Protein AF-A0A329THH1-F1 (afdb_monomer)

InterPro domains:
  IPR000792 Transcription regulator LuxR, C-terminal [PF00196] (372-424)
  IPR000792 Transcription regulator LuxR, C-terminal [PR00038] (373-387)
  IPR000792 Transcription regulator LuxR, C-terminal [PR00038] (387-403)
  IPR000792 Transcription regulator LuxR, C-terminal [PR00038] (403-415)
  IPR000792 Transcription regulator LuxR, C-terminal [PS50043] (366-431)
  IPR000792 Transcription regulator LuxR, C-terminal [SM00421] (370-427)
  IPR000792 Transcription regulator LuxR, C-terminal [cd06170] (373-429)
  IPR011990 Tetratricopeptide-like helical domain superfamily [G3DSA:1.25.40.10] (99-348)
  IPR011990 Tetratricopeptide-like helical domain superfamily [SSF48452] (155-342)
  IPR016032 Signal transduction response regulator, C-terminal effector [SSF46894] (361-432)
  IPR036388 Winged helix-like DNA-binding domain superfamily [G3DSA:1.10.10.10] (372-433)
  IPR041617 MalT-like TPR region [PF17874] (162-330)

Solvent-accessible surface area (backbone atoms only — not comparable to full-atom values): 22856 Å² total; per-residue (Å²): 97,71,41,41,64,69,74,31,56,68,62,25,52,53,54,47,51,54,45,49,58,50,30,79,69,44,88,50,69,67,61,2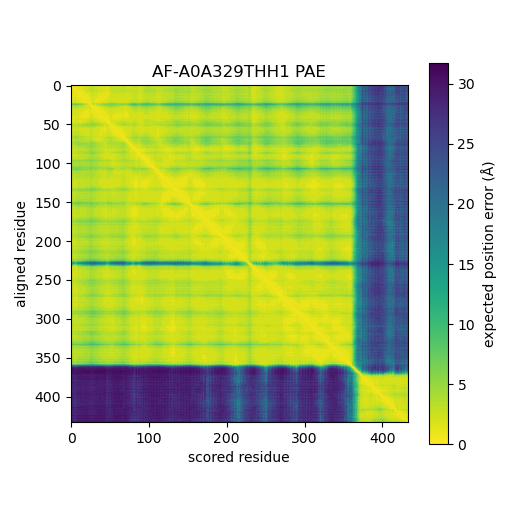2,37,52,38,47,20,50,49,51,48,44,74,75,59,42,44,76,75,53,50,87,62,43,68,61,53,40,48,53,39,31,54,46,34,66,75,66,66,42,66,72,67,96,78,68,72,26,58,44,37,71,30,61,47,69,16,50,49,43,39,62,79,46,45,64,50,44,68,63,46,42,57,58,44,64,75,31,39,48,74,58,45,42,46,69,32,36,25,45,57,39,30,37,54,16,47,47,39,43,35,41,60,49,63,63,69,60,24,50,52,29,20,51,50,11,35,53,36,15,70,69,67,24,41,69,58,53,42,46,22,25,44,43,50,51,22,50,51,27,44,79,71,70,36,55,68,59,20,47,52,50,44,52,56,49,34,53,55,25,57,79,68,65,40,61,59,44,34,53,47,41,51,37,49,52,30,53,52,28,31,45,71,51,38,50,67,61,28,45,56,52,57,74,74,45,94,77,65,88,84,62,84,58,69,77,48,48,66,46,52,60,39,47,34,53,49,27,49,54,64,66,36,57,71,62,24,50,56,52,43,51,53,53,40,54,49,19,65,72,40,61,22,68,64,59,37,42,54,44,47,46,54,49,21,48,50,28,52,77,71,70,40,75,63,22,58,62,48,39,50,54,37,50,45,57,34,52,72,50,44,45,29,43,78,55,16,76,47,8,40,48,43,43,64,57,54,67,70,63,51,87,51,90,89,52,59,66,68,62,45,52,51,33,53,51,49,11,47,53,35,18,71,73,20,60,52,19,58,29,84,87,50,75,72,85,56,92,87,64,82,77,66,51,72,68,27,47,51,52,50,48,43,46,73,73,66,50,51,60,65,54,49,10,64,74,70,76,46,51,51,68,56,43,51,51,35,49,53,54,40,17,53,66,63,75,29,94,45,73,68,53,26,53,54,47,35,45,77,67,69,74,100

Foldseek 3Di:
DVCLLQLNVPVVVVVLVVLVVCLVDPPDLVSNLASVLVNLQCLQQRLLNACPCNLVSLVVQLVCCVVSVHDHDDDDQALLALANCNRSHHPLVCLLPLPVSLVSCVVRVCSRVPQQCFLSSLLNVLVLCVQLVHDLVSSLVSLVNSCVRCVVRHDLSSVSNSLCSVLVSCLLVLNLVVSLVSLVVSLVVCVVVVVVLNNLNSLLSNLLSCLLVLVLVSNVVSLVPDDDDPPGDRPSCLSSLLSVLQSCLLLVVVVSNVSSLVVQCVVCVSSVHLLSNLLSLLSVLLNCVVVVNPCSLVSPVVSQLVCVSSSRQNSQLLQQLSCLVVLVVNDDDPNHDPVSSCSNNVSSPSSCVSRVSNSDPVPPNDDPPDLDQDPLLLLLLVVVVVVDDLVVSCVVVVHDSVVSVVSPCSQQVSLVHDDSVSSNVSCVVVVSD

pLDDT: mean 91.92, std 10.05, range [33.12, 98.88]

Radius of gyration: 24.52 Å; Cα contacts (8 Å, |Δi|>4): 577; chains: 1; bounding box: 70×43×65 Å

Sequence (433 aa):
MLYSLALNATESERWYAVLQEYAAGHPDPEEHRLAESWLVYLDISLPHRGSTNLIEVLDEAARKIQTERLVMPEFSVTGGQPSVINGSKDFCDWTRDDQTMAFQLEKHVGEVLGPYSKGLVSIGLAESLFEKGGNIYKVLELANRGLMETMNGGKFELQFVGAALVARVYLVTGHPGDSVKTLEEIETRAQQRGVRRVVRNVRAMQSRIKLWQGRVEDAVRWMENEPQDEIHFNVLERYCYNTFVRVYMAQQRYDKTAQILMRLRSYANMEKRPWLQMEGDLLESIIRYRTGNPLWKTELTQVLRRAESY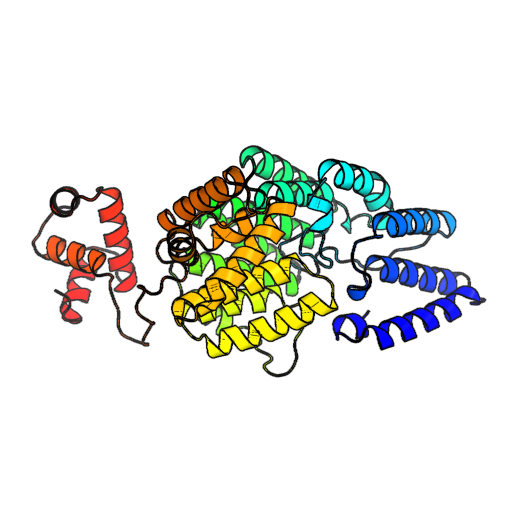HFVRLFCREGAALLPLLQELGCPEGVDEAYWQEVLGKTRAMAEAYPLYLSTNAPAALPGAVQLSERALQVLRLQDRGLTRSEIARQLQLSERSVKYQCEQAYHKLGTSNKVEALAAARKLNLL

Structure (mmCIF, N/CA/C/O backbone):
data_AF-A0A329THH1-F1
#
_entry.id   AF-A0A329THH1-F1
#
loop_
_atom_site.group_PDB
_atom_site.id
_atom_site.type_symbol
_atom_site.label_atom_id
_atom_site.label_alt_id
_atom_site.label_comp_id
_atom_site.label_asym_id
_atom_site.label_entity_id
_atom_site.label_seq_id
_atom_site.pdbx_PDB_ins_code
_atom_site.Cartn_x
_atom_site.Cartn_y
_atom_site.Cartn_z
_atom_site.occupancy
_atom_site.B_iso_or_equiv
_atom_site.auth_seq_id
_atom_site.auth_comp_id
_atom_site.auth_asym_id
_atom_site.auth_atom_id
_atom_site.pdbx_PDB_model_num
ATOM 1 N N . MET A 1 1 ? 8.305 -12.890 -17.526 1.00 94.06 1 MET A N 1
ATOM 2 C CA . MET A 1 1 ? 7.251 -12.082 -16.856 1.00 94.06 1 MET A CA 1
ATOM 3 C C . MET A 1 1 ? 5.986 -12.877 -16.523 1.00 94.06 1 MET A C 1
ATOM 5 O O . MET A 1 1 ? 5.685 -12.989 -15.345 1.00 94.06 1 MET A O 1
ATOM 9 N N . LEU A 1 2 ? 5.244 -13.442 -17.490 1.00 94.38 2 LEU A N 1
ATOM 10 C CA . LEU A 1 2 ? 3.965 -14.128 -17.197 1.00 94.38 2 LEU A CA 1
ATOM 11 C C . LEU A 1 2 ? 4.093 -15.263 -16.165 1.00 94.38 2 LEU A C 1
ATOM 13 O O . LEU A 1 2 ? 3.319 -15.291 -15.215 1.00 94.38 2 LEU A O 1
ATOM 17 N N . TYR A 1 3 ? 5.109 -16.127 -16.286 1.00 95.50 3 TYR A N 1
ATOM 18 C CA . TYR A 1 3 ? 5.388 -17.169 -15.286 1.00 95.50 3 TYR A CA 1
ATOM 19 C C . TYR A 1 3 ? 5.664 -16.602 -13.890 1.00 95.50 3 TYR A C 1
ATOM 21 O O . TYR A 1 3 ? 5.169 -17.138 -12.906 1.00 95.50 3 TYR A O 1
ATOM 29 N N . SER A 1 4 ? 6.370 -15.473 -13.801 1.00 93.19 4 SER A N 1
ATOM 30 C CA . SER A 1 4 ? 6.597 -14.778 -12.531 1.00 93.19 4 SER A CA 1
ATOM 31 C C . SER A 1 4 ? 5.287 -14.286 -11.908 1.00 93.19 4 SER A C 1
ATOM 33 O O . SER A 1 4 ? 5.027 -14.518 -10.733 1.00 93.19 4 SER A O 1
ATOM 35 N N . LEU A 1 5 ? 4.400 -13.685 -12.710 1.00 91.44 5 LEU A N 1
ATOM 36 C CA . LEU A 1 5 ? 3.072 -13.262 -12.246 1.00 91.44 5 LEU A CA 1
ATOM 37 C C . LEU A 1 5 ? 2.171 -14.445 -11.853 1.00 91.44 5 LEU A C 1
ATOM 39 O O . LEU A 1 5 ? 1.271 -14.273 -11.035 1.00 91.44 5 LEU A O 1
ATOM 43 N N . ALA A 1 6 ? 2.430 -15.629 -12.410 1.00 91.81 6 ALA A N 1
ATOM 44 C CA . ALA A 1 6 ? 1.795 -16.894 -12.051 1.00 91.81 6 ALA A CA 1
ATOM 45 C C . ALA A 1 6 ? 2.514 -17.637 -10.905 1.00 91.81 6 ALA A C 1
ATOM 47 O O . ALA A 1 6 ? 2.235 -18.812 -10.679 1.00 91.81 6 ALA A O 1
ATOM 48 N N . LEU A 1 7 ? 3.426 -16.971 -10.184 1.00 91.81 7 LEU A N 1
ATOM 49 C CA . LEU A 1 7 ? 4.165 -17.520 -9.039 1.00 91.81 7 LEU A CA 1
ATOM 50 C C . LEU A 1 7 ? 5.064 -18.716 -9.374 1.00 91.81 7 LEU A C 1
ATOM 52 O O . LEU A 1 7 ? 5.348 -19.557 -8.524 1.00 91.81 7 LEU A O 1
ATOM 56 N N . ASN A 1 8 ? 5.552 -18.773 -10.612 1.00 94.38 8 ASN A N 1
ATOM 57 C CA . ASN A 1 8 ? 6.505 -19.768 -11.081 1.00 94.38 8 ASN A CA 1
ATOM 58 C C . ASN A 1 8 ? 7.837 -19.089 -11.438 1.00 94.38 8 ASN A C 1
ATOM 60 O O . ASN A 1 8 ? 8.130 -18.797 -12.601 1.00 94.38 8 ASN A O 1
ATOM 64 N N . ALA A 1 9 ? 8.632 -18.801 -10.403 1.00 94.31 9 ALA A N 1
ATOM 65 C CA . ALA A 1 9 ? 9.942 -18.170 -10.553 1.00 94.31 9 ALA A CA 1
ATOM 66 C C . ALA A 1 9 ? 10.901 -19.042 -11.378 1.00 94.31 9 ALA A C 1
ATOM 68 O O . ALA A 1 9 ? 11.580 -18.524 -12.255 1.00 94.31 9 ALA A O 1
ATOM 69 N N . THR A 1 10 ? 10.888 -20.363 -11.176 1.00 96.81 10 THR A N 1
ATOM 70 C CA . THR A 1 10 ? 11.751 -21.307 -11.902 1.00 96.81 10 THR A CA 1
ATOM 71 C C . THR A 1 10 ? 11.538 -21.240 -13.411 1.00 96.81 10 THR A C 1
ATOM 73 O O . THR A 1 10 ? 12.495 -21.046 -14.156 1.00 96.81 10 THR A O 1
ATOM 76 N N . GLU A 1 11 ? 10.290 -21.326 -13.880 1.00 97.94 11 GLU A N 1
ATOM 77 C CA . GLU A 1 11 ? 10.008 -21.190 -15.313 1.00 97.94 11 GLU A CA 1
ATOM 78 C C . GLU A 1 11 ? 10.271 -19.771 -15.814 1.00 97.94 11 GLU A C 1
ATOM 80 O O . GLU A 1 11 ? 10.726 -19.589 -16.942 1.00 97.94 11 GLU A O 1
ATOM 85 N N . SER A 1 12 ? 10.025 -18.748 -14.988 1.00 97.62 12 SER A N 1
ATOM 86 C CA . SER A 1 12 ? 10.363 -17.376 -15.363 1.00 97.62 12 SER A CA 1
ATOM 87 C C . SER A 1 12 ? 11.862 -17.199 -15.609 1.00 97.62 12 SER A C 1
ATOM 89 O O . SER A 1 12 ? 12.222 -16.544 -16.584 1.00 97.62 12 SER A O 1
ATOM 91 N N . GLU A 1 13 ? 12.712 -17.771 -14.756 1.00 97.94 13 GLU A N 1
ATOM 92 C CA . GLU A 1 13 ? 14.170 -17.710 -14.893 1.00 97.94 13 GLU A CA 1
ATOM 93 C C . GLU A 1 13 ? 14.670 -18.585 -16.049 1.00 97.94 13 GLU A C 1
ATOM 95 O O . GLU A 1 13 ? 15.567 -18.177 -16.781 1.00 97.94 13 GLU A O 1
ATOM 100 N N . ARG A 1 14 ? 14.025 -19.731 -16.315 1.00 98.38 14 ARG A N 1
ATOM 101 C CA . ARG A 1 14 ? 14.315 -20.544 -17.508 1.00 98.38 14 ARG A CA 1
ATOM 102 C C . ARG A 1 14 ? 14.117 -19.746 -18.798 1.00 98.38 14 ARG A C 1
ATOM 104 O O . ARG A 1 14 ? 14.993 -19.733 -19.655 1.00 98.38 14 ARG A O 1
ATOM 111 N N . TRP A 1 15 ? 12.981 -19.063 -18.939 1.00 98.38 15 TRP A N 1
ATOM 112 C CA . TRP A 1 15 ? 12.714 -18.234 -20.120 1.00 98.38 15 TRP A CA 1
ATOM 113 C C . TRP A 1 15 ? 13.595 -16.988 -20.189 1.00 98.38 15 TRP A C 1
ATOM 115 O O . TRP A 1 15 ? 13.926 -16.543 -21.285 1.00 98.38 15 TRP A O 1
ATOM 125 N N . TYR A 1 16 ? 13.983 -16.434 -19.041 1.00 98.44 16 TYR A N 1
ATOM 126 C CA . TYR A 1 16 ? 14.961 -15.353 -18.990 1.00 98.44 16 TYR A CA 1
ATOM 127 C C . TYR A 1 16 ? 16.330 -15.818 -19.514 1.00 98.44 16 TYR A C 1
ATOM 129 O O . TYR A 1 16 ? 16.897 -15.144 -20.366 1.00 98.44 16 TYR A O 1
ATOM 137 N N . ALA A 1 17 ? 16.812 -16.997 -19.105 1.00 98.31 17 ALA A N 1
ATOM 138 C CA . ALA A 1 17 ? 18.064 -17.569 -19.607 1.00 98.31 17 ALA A CA 1
ATOM 139 C C . ALA A 1 17 ? 18.029 -17.812 -21.128 1.00 98.31 17 ALA A C 1
ATOM 141 O O . ALA A 1 17 ? 18.971 -17.460 -21.829 1.00 98.31 17 ALA A O 1
ATOM 142 N N . VAL A 1 18 ? 16.908 -18.314 -21.661 1.00 98.06 18 VAL A N 1
ATOM 143 C CA . VAL A 1 18 ? 16.722 -18.463 -23.118 1.00 98.06 18 VAL A CA 1
ATOM 144 C C . VAL A 1 18 ? 16.813 -17.110 -23.836 1.00 98.06 18 VAL A C 1
ATOM 146 O O . VAL A 1 18 ? 17.412 -17.018 -24.905 1.00 98.06 18 VAL A O 1
ATOM 149 N N . LEU A 1 19 ? 16.248 -16.045 -23.258 1.00 98.06 19 LEU A N 1
ATOM 150 C CA . LEU A 1 19 ? 16.359 -14.696 -23.820 1.00 98.06 19 LEU A CA 1
ATOM 151 C C . LEU A 1 19 ? 17.798 -14.158 -23.751 1.00 98.06 19 LEU A C 1
ATOM 153 O O . LEU A 1 19 ? 18.232 -13.490 -24.686 1.00 98.06 19 LEU A O 1
ATOM 157 N N . GLN A 1 20 ? 18.544 -14.463 -22.685 1.00 98.00 20 GLN A N 1
ATOM 158 C CA . GLN A 1 20 ? 19.966 -14.116 -22.581 1.00 98.00 20 GLN A CA 1
ATOM 159 C C . GLN A 1 20 ? 20.803 -14.808 -23.659 1.00 98.00 20 GLN A C 1
ATOM 161 O O . GLN A 1 20 ? 21.606 -14.152 -24.320 1.00 98.00 20 GLN A O 1
ATOM 166 N N . GLU A 1 21 ? 20.596 -16.110 -23.871 1.00 97.56 21 GLU A N 1
ATOM 167 C CA . GLU A 1 21 ? 21.272 -16.869 -24.930 1.00 97.56 21 GLU A CA 1
ATOM 168 C C . GLU A 1 21 ? 20.930 -16.322 -26.319 1.00 97.56 21 GLU A C 1
ATOM 170 O O . GLU A 1 21 ? 21.820 -16.162 -27.156 1.00 97.56 21 GLU A O 1
ATOM 175 N N . TYR A 1 22 ? 19.656 -15.980 -26.544 1.00 97.31 22 TYR A N 1
ATOM 176 C CA . TYR A 1 22 ? 19.214 -15.332 -27.775 1.00 97.31 22 TYR A CA 1
ATOM 177 C C . TYR A 1 22 ? 19.939 -13.999 -27.990 1.00 97.31 22 TYR A C 1
ATOM 179 O O . TYR A 1 22 ? 20.488 -13.782 -29.065 1.00 97.31 22 TYR A O 1
ATOM 187 N N . ALA A 1 23 ? 20.003 -13.135 -26.972 1.00 96.25 23 ALA A N 1
ATOM 188 C CA . ALA A 1 23 ? 20.642 -11.825 -27.072 1.00 96.25 23 ALA A CA 1
ATOM 189 C C . ALA A 1 23 ? 22.152 -11.921 -27.351 1.00 96.25 23 ALA A C 1
ATOM 191 O O . ALA A 1 23 ? 22.641 -11.256 -28.264 1.00 96.25 23 ALA A O 1
ATOM 192 N N . ALA A 1 24 ? 22.887 -12.769 -26.623 1.00 93.50 24 ALA A N 1
ATOM 193 C CA . ALA A 1 24 ? 24.354 -12.810 -26.646 1.00 93.50 24 ALA A CA 1
ATOM 194 C C . ALA A 1 24 ? 24.970 -13.151 -28.017 1.00 93.50 24 ALA A C 1
ATOM 196 O O . ALA A 1 24 ? 26.122 -12.801 -28.278 1.00 93.50 24 ALA A O 1
ATOM 197 N N . GLY A 1 25 ? 24.228 -13.846 -28.882 1.00 82.62 25 GLY A N 1
ATOM 198 C CA . GLY A 1 25 ? 24.717 -14.328 -30.176 1.00 82.62 25 GLY A CA 1
ATOM 199 C C . GLY A 1 25 ? 23.873 -13.914 -31.378 1.00 82.62 25 GLY A C 1
ATOM 200 O O . GLY A 1 25 ? 24.111 -14.443 -32.466 1.00 82.62 25 GLY A O 1
ATOM 201 N N . HIS A 1 26 ? 22.882 -13.028 -31.214 1.00 94.00 26 HIS A N 1
ATOM 202 C CA . HIS A 1 26 ? 21.980 -12.708 -32.318 1.00 94.00 26 HIS A CA 1
ATOM 203 C C . HIS A 1 26 ? 22.706 -11.920 -33.424 1.00 94.00 26 HIS A C 1
ATOM 205 O O . HIS A 1 26 ? 23.253 -10.850 -33.150 1.00 94.00 26 HIS A O 1
ATOM 211 N N . PRO A 1 27 ? 22.710 -12.397 -34.684 1.00 94.12 27 PRO A N 1
ATOM 212 C CA . PRO A 1 27 ? 23.453 -11.747 -35.764 1.00 94.12 27 PRO A CA 1
ATOM 213 C C . PRO A 1 27 ? 22.797 -10.448 -36.248 1.00 94.12 27 PRO A C 1
ATOM 215 O O . PRO A 1 27 ? 23.479 -9.598 -36.818 1.00 94.12 27 PRO A O 1
ATOM 218 N N . ASP A 1 28 ? 21.484 -10.299 -36.047 1.00 96.56 28 ASP A N 1
ATOM 219 C CA . ASP A 1 28 ? 20.746 -9.075 -36.366 1.00 96.56 28 ASP A CA 1
ATOM 220 C C . ASP A 1 28 ? 20.855 -8.059 -35.207 1.00 96.56 28 ASP A C 1
ATOM 222 O O . ASP A 1 28 ? 20.367 -8.352 -34.107 1.00 96.56 28 ASP A O 1
ATOM 226 N N . PRO A 1 29 ? 21.453 -6.869 -35.434 1.00 93.69 29 PRO A N 1
ATOM 227 C CA . PRO A 1 29 ? 21.602 -5.830 -34.416 1.00 93.69 29 PRO A CA 1
ATOM 228 C C . PRO A 1 29 ? 20.286 -5.259 -33.869 1.00 93.69 29 PRO A C 1
ATOM 230 O O . PRO A 1 29 ? 20.269 -4.742 -32.750 1.00 93.69 29 PRO A O 1
ATOM 233 N N . GLU A 1 30 ? 19.193 -5.275 -34.637 1.00 94.81 30 GLU A N 1
ATOM 234 C CA . GLU A 1 30 ? 17.896 -4.777 -34.160 1.00 94.81 30 GLU A CA 1
ATOM 235 C C . GLU A 1 30 ? 17.263 -5.754 -33.173 1.00 94.81 30 GLU A C 1
ATOM 237 O O . GLU A 1 30 ? 16.890 -5.352 -32.069 1.00 94.81 30 GLU A O 1
ATOM 242 N N . GLU A 1 31 ? 17.240 -7.036 -33.529 1.00 96.50 31 GLU A N 1
ATOM 243 C CA . GLU A 1 31 ? 16.782 -8.123 -32.659 1.00 96.50 31 GLU A CA 1
ATOM 244 C C . GLU A 1 31 ? 17.645 -8.256 -31.398 1.00 96.50 31 GLU A C 1
ATOM 246 O O . GLU A 1 31 ? 17.106 -8.420 -30.303 1.00 96.50 31 GLU A O 1
ATOM 251 N N . HIS A 1 32 ? 18.969 -8.097 -31.518 1.00 95.62 32 HIS A N 1
ATOM 252 C CA . HIS A 1 32 ? 19.870 -8.042 -30.365 1.00 95.62 32 HIS A CA 1
ATOM 253 C C . HIS A 1 32 ? 19.458 -6.924 -29.395 1.00 95.62 32 HIS A C 1
ATOM 255 O O . HIS A 1 32 ? 19.171 -7.188 -28.228 1.00 95.62 32 HIS A O 1
ATOM 261 N N . ARG A 1 33 ? 19.329 -5.677 -29.877 1.00 96.06 33 ARG A N 1
ATOM 262 C CA . ARG A 1 33 ? 18.915 -4.541 -29.029 1.00 96.06 33 ARG A CA 1
ATOM 263 C C . ARG A 1 33 ? 17.522 -4.724 -28.434 1.00 96.06 33 ARG A C 1
ATOM 265 O O . ARG A 1 33 ? 17.279 -4.292 -27.306 1.00 96.06 33 ARG A O 1
ATOM 272 N N . LEU A 1 34 ? 16.593 -5.335 -29.167 1.00 96.50 34 LEU A N 1
ATOM 273 C CA . LEU A 1 34 ? 15.257 -5.626 -28.655 1.00 96.50 34 LEU A CA 1
ATOM 274 C C . LEU A 1 34 ? 15.316 -6.637 -27.502 1.00 96.50 34 LEU A C 1
ATOM 276 O O . LEU A 1 34 ? 14.707 -6.404 -26.456 1.00 96.50 34 LEU A O 1
ATOM 280 N N . ALA A 1 35 ? 16.068 -7.726 -27.668 1.00 97.38 35 ALA A N 1
ATOM 281 C CA . ALA A 1 35 ? 16.265 -8.725 -26.626 1.00 97.38 35 ALA A CA 1
ATOM 282 C C . ALA A 1 35 ? 16.935 -8.119 -25.384 1.00 97.38 35 ALA A C 1
ATOM 284 O O . ALA A 1 35 ? 16.451 -8.319 -24.270 1.00 97.38 35 ALA A O 1
ATOM 285 N N . GLU A 1 36 ? 17.962 -7.289 -25.576 1.00 97.62 36 GLU A N 1
ATOM 286 C CA . GLU A 1 36 ? 18.642 -6.585 -24.486 1.00 97.62 36 GLU A CA 1
ATOM 287 C C . GLU A 1 36 ? 17.726 -5.598 -23.753 1.00 97.62 36 GLU A C 1
ATOM 289 O O . GLU A 1 36 ? 17.722 -5.535 -22.522 1.00 97.62 36 GLU A O 1
ATOM 294 N N . SER A 1 37 ? 16.858 -4.893 -24.484 1.00 97.06 37 SER A N 1
ATOM 295 C CA . SER A 1 37 ? 15.839 -4.017 -23.887 1.00 97.06 37 SER A CA 1
ATOM 296 C C . SER A 1 37 ? 14.870 -4.801 -22.988 1.00 97.06 37 SER A C 1
ATOM 298 O O . SER A 1 37 ? 14.479 -4.328 -21.917 1.00 97.06 37 SER A O 1
ATOM 300 N N . TRP A 1 38 ? 14.493 -6.021 -23.389 1.00 97.75 38 TRP A N 1
ATOM 301 C CA . TRP A 1 38 ? 13.662 -6.906 -22.571 1.00 97.75 38 TRP A CA 1
ATOM 302 C C . TRP A 1 38 ? 14.407 -7.498 -21.375 1.00 97.75 38 TRP A C 1
ATOM 304 O O . TRP A 1 38 ? 13.796 -7.646 -20.316 1.00 97.75 38 TRP A O 1
ATOM 314 N N . LEU A 1 39 ? 15.699 -7.807 -21.500 1.00 97.88 39 LEU A N 1
ATOM 315 C CA . LEU A 1 39 ? 16.518 -8.263 -20.374 1.00 97.88 39 LEU A CA 1
ATOM 316 C C . LEU A 1 39 ? 16.597 -7.185 -19.293 1.00 97.88 39 LEU A C 1
ATOM 318 O O . LEU A 1 39 ? 16.190 -7.449 -18.162 1.00 97.88 39 LEU A O 1
ATOM 322 N N . VAL A 1 40 ? 16.942 -5.948 -19.671 1.00 97.12 40 VAL A N 1
ATOM 323 C CA . VAL A 1 40 ? 16.948 -4.796 -18.753 1.00 97.12 40 VAL A CA 1
ATOM 324 C C . VAL A 1 40 ? 15.573 -4.597 -18.110 1.00 97.12 40 VAL A C 1
ATOM 326 O O . VAL A 1 40 ? 15.458 -4.414 -16.896 1.00 97.12 40 VAL A O 1
ATOM 329 N N . TYR A 1 41 ? 14.495 -4.685 -18.897 1.00 96.81 41 TYR A N 1
ATOM 330 C CA . TYR A 1 41 ? 13.136 -4.626 -18.359 1.00 96.81 41 TYR A CA 1
ATOM 331 C C . TYR A 1 41 ? 12.893 -5.702 -17.295 1.00 96.81 41 TYR A C 1
ATOM 333 O O . TYR A 1 41 ? 12.328 -5.403 -16.242 1.00 96.81 41 TYR A O 1
ATOM 341 N N . LEU A 1 42 ? 13.274 -6.955 -17.553 1.00 96.94 42 LEU A N 1
ATOM 342 C CA . LEU A 1 42 ? 13.037 -8.083 -16.650 1.00 96.94 42 LEU A CA 1
ATOM 343 C C . LEU A 1 42 ? 13.888 -7.993 -15.381 1.00 96.94 42 LEU A C 1
ATOM 345 O O . LEU A 1 42 ? 13.361 -8.266 -14.301 1.00 96.94 42 LEU A O 1
ATOM 349 N N . ASP A 1 43 ? 15.131 -7.527 -15.487 1.00 96.44 43 ASP A N 1
ATOM 350 C CA . ASP A 1 43 ? 16.017 -7.299 -14.344 1.00 96.44 43 ASP A CA 1
ATOM 351 C C . ASP A 1 43 ? 15.386 -6.334 -13.338 1.00 96.44 43 ASP A C 1
ATOM 353 O O . ASP A 1 43 ? 15.358 -6.600 -12.134 1.00 96.44 43 ASP A O 1
ATOM 357 N N . ILE A 1 44 ? 14.770 -5.264 -13.844 1.00 95.19 44 ILE A N 1
ATOM 358 C CA . ILE A 1 44 ? 14.103 -4.254 -13.020 1.00 95.19 44 ILE A CA 1
ATOM 359 C C . ILE A 1 44 ? 12.720 -4.718 -12.564 1.00 95.19 44 ILE A C 1
ATOM 361 O O . ILE A 1 44 ? 12.292 -4.368 -11.467 1.00 95.19 44 ILE A O 1
ATOM 365 N N . SER A 1 45 ? 11.961 -5.455 -13.383 1.00 93.88 45 SER A N 1
ATOM 366 C CA . SER A 1 45 ? 10.512 -5.640 -13.185 1.00 93.88 45 SER A CA 1
ATOM 367 C C . SER A 1 45 ? 10.108 -6.965 -12.545 1.00 93.88 45 SER A C 1
ATOM 369 O O . SER A 1 45 ? 9.085 -6.985 -11.860 1.00 93.88 45 SER A O 1
ATOM 371 N N . LEU A 1 46 ? 10.894 -8.042 -12.671 1.00 93.69 46 LEU A N 1
ATOM 372 C CA . LEU A 1 46 ? 10.522 -9.361 -12.144 1.00 93.69 46 LEU A CA 1
ATOM 373 C C . LEU A 1 46 ? 10.285 -9.312 -10.621 1.00 93.69 46 LEU A C 1
ATOM 375 O O . LEU A 1 46 ? 11.198 -8.936 -9.883 1.00 93.69 46 LEU A O 1
ATOM 379 N N . PRO A 1 47 ? 9.073 -9.656 -10.135 1.00 90.44 47 PRO A N 1
ATOM 380 C CA . PRO A 1 47 ? 8.744 -9.622 -8.709 1.00 90.44 47 PRO A CA 1
ATOM 381 C C . PRO A 1 47 ? 9.698 -10.423 -7.805 1.00 90.44 47 PRO A C 1
ATOM 383 O O . PRO A 1 47 ? 10.228 -9.855 -6.851 1.00 90.44 47 PRO A O 1
ATOM 386 N N . HIS A 1 48 ? 10.008 -11.675 -8.162 1.00 91.25 48 HIS A N 1
ATOM 387 C CA . HIS A 1 48 ? 10.759 -12.601 -7.297 1.00 91.25 48 HIS A CA 1
ATOM 388 C C . HIS A 1 48 ? 12.225 -12.207 -7.082 1.00 91.25 48 HIS A C 1
ATOM 390 O O . HIS A 1 48 ? 12.874 -12.709 -6.163 1.00 91.25 48 HIS A O 1
ATOM 396 N N . ARG A 1 49 ? 12.749 -11.277 -7.890 1.00 91.69 49 ARG A N 1
ATOM 397 C CA . ARG A 1 49 ? 14.095 -10.714 -7.716 1.00 91.69 49 ARG A CA 1
ATOM 398 C C . ARG A 1 49 ? 14.164 -9.658 -6.602 1.00 91.69 49 ARG A C 1
ATOM 400 O O . ARG A 1 49 ? 15.255 -9.329 -6.149 1.00 91.69 49 ARG A O 1
ATOM 407 N N . GLY A 1 50 ? 13.020 -9.194 -6.085 1.00 89.88 50 GLY A N 1
ATOM 408 C CA . GLY A 1 50 ? 12.949 -8.255 -4.959 1.00 89.88 50 GLY A CA 1
ATOM 409 C C . GLY A 1 50 ? 13.517 -6.867 -5.278 1.00 89.88 50 GLY A C 1
ATOM 410 O O . GLY A 1 50 ? 13.699 -6.510 -6.439 1.00 89.88 50 GLY A O 1
ATOM 411 N N . SER A 1 51 ? 13.758 -6.059 -4.245 1.00 91.44 51 SER A N 1
ATOM 412 C CA . SER A 1 51 ? 14.233 -4.666 -4.362 1.00 91.44 51 SER A CA 1
ATOM 413 C C . SER A 1 51 ? 15.620 -4.419 -3.755 1.00 91.44 51 SER A C 1
ATOM 415 O O . SER A 1 51 ? 16.147 -3.317 -3.888 1.00 91.44 51 SER A O 1
ATOM 417 N N . THR A 1 52 ? 16.233 -5.426 -3.123 1.00 89.56 52 THR A N 1
ATOM 418 C CA . THR A 1 52 ? 17.481 -5.283 -2.351 1.00 89.56 52 THR A CA 1
ATOM 419 C C . THR A 1 52 ? 18.634 -4.704 -3.173 1.00 89.56 52 THR A C 1
ATOM 421 O O . THR A 1 52 ? 19.246 -3.738 -2.737 1.00 89.56 52 THR A O 1
ATOM 424 N N . ASN A 1 53 ? 18.874 -5.220 -4.384 1.00 91.56 53 ASN A N 1
ATOM 425 C CA . ASN A 1 53 ? 19.979 -4.773 -5.250 1.00 91.56 53 ASN A CA 1
ATOM 426 C C . ASN A 1 53 ? 19.498 -3.846 -6.379 1.00 91.56 53 ASN A C 1
ATOM 428 O O . ASN A 1 53 ? 20.182 -3.666 -7.382 1.00 91.56 53 ASN A O 1
ATOM 432 N N . LEU A 1 54 ? 18.289 -3.282 -6.268 1.00 93.38 54 LEU A N 1
ATOM 433 C CA . LEU A 1 54 ? 17.670 -2.600 -7.406 1.00 93.38 54 LEU A CA 1
ATOM 434 C C . LEU A 1 54 ? 18.410 -1.312 -7.803 1.00 93.38 54 LEU A C 1
ATOM 436 O O . LEU A 1 54 ? 18.380 -0.956 -8.972 1.00 93.38 54 LEU A O 1
ATOM 440 N N . ILE A 1 55 ? 19.100 -0.635 -6.879 1.00 93.44 55 ILE A N 1
ATOM 441 C CA . ILE A 1 55 ? 19.924 0.537 -7.224 1.00 93.44 55 ILE A CA 1
ATOM 442 C C . ILE A 1 55 ? 21.080 0.146 -8.156 1.00 93.44 55 ILE A C 1
ATOM 444 O O . ILE A 1 55 ? 21.287 0.815 -9.163 1.00 93.44 55 ILE A O 1
ATOM 448 N N . GLU A 1 56 ? 21.774 -0.959 -7.872 1.00 94.56 56 GLU A N 1
ATOM 449 C CA . GLU A 1 56 ? 22.852 -1.480 -8.729 1.00 94.56 56 GLU A CA 1
ATOM 450 C C . GLU A 1 56 ? 22.308 -1.899 -10.101 1.00 94.56 56 GLU A C 1
ATOM 452 O O . GLU A 1 56 ? 22.868 -1.536 -11.132 1.00 94.56 56 GLU A O 1
ATOM 457 N N . VAL A 1 57 ? 21.156 -2.578 -10.118 1.00 95.94 57 VAL A N 1
ATOM 458 C CA . VAL A 1 57 ? 20.465 -2.964 -11.359 1.00 95.94 57 VAL A CA 1
ATOM 459 C C . VAL A 1 57 ? 20.071 -1.736 -12.188 1.00 95.94 57 VAL A C 1
ATOM 461 O O . VAL A 1 57 ? 20.190 -1.757 -13.410 1.00 95.94 57 VAL A O 1
ATOM 464 N N . LEU A 1 58 ? 19.607 -0.655 -11.554 1.00 95.38 58 LEU A N 1
ATOM 465 C CA . LEU A 1 58 ? 19.258 0.589 -12.246 1.00 95.38 58 LEU A CA 1
ATOM 466 C C . LEU A 1 58 ? 20.494 1.315 -12.796 1.00 95.38 58 LEU A C 1
ATOM 468 O O . LEU A 1 58 ? 20.412 1.885 -13.882 1.00 95.38 58 LEU A O 1
ATOM 472 N N . ASP A 1 59 ? 21.622 1.296 -12.085 1.00 94.44 59 ASP A N 1
ATOM 473 C CA . ASP A 1 59 ? 22.883 1.875 -12.565 1.00 94.44 59 ASP A CA 1
ATOM 474 C C . ASP A 1 59 ? 23.413 1.114 -13.791 1.00 94.44 59 ASP A C 1
ATOM 476 O O . ASP A 1 59 ? 23.728 1.712 -14.824 1.00 94.44 59 ASP A O 1
ATOM 480 N N . GLU A 1 60 ? 23.412 -0.221 -13.732 1.00 95.38 60 GLU A N 1
ATOM 481 C CA . GLU A 1 60 ? 23.788 -1.058 -14.871 1.00 95.38 60 GLU A CA 1
ATOM 482 C C . GLU A 1 60 ? 22.842 -0.859 -16.065 1.00 95.38 60 GLU A C 1
ATOM 484 O O . GLU A 1 60 ? 23.303 -0.702 -17.201 1.00 95.38 60 GLU A O 1
ATOM 489 N N . ALA A 1 61 ? 21.533 -0.798 -15.808 1.00 96.00 61 ALA A N 1
ATOM 490 C CA . ALA A 1 61 ? 20.522 -0.524 -16.820 1.00 96.00 61 ALA A CA 1
ATOM 491 C C . ALA A 1 61 ? 20.747 0.830 -17.505 1.00 96.00 61 ALA A C 1
ATOM 493 O O . ALA A 1 61 ? 20.715 0.895 -18.732 1.00 96.00 61 ALA A O 1
ATOM 494 N N . ALA A 1 62 ? 21.006 1.895 -16.738 1.00 95.00 62 ALA A N 1
ATOM 495 C CA . ALA A 1 62 ? 21.260 3.233 -17.272 1.00 95.00 62 ALA A CA 1
ATOM 496 C C . ALA A 1 62 ? 22.458 3.222 -18.231 1.00 95.00 62 ALA A C 1
ATOM 498 O O . ALA A 1 62 ? 22.340 3.627 -19.390 1.00 95.00 62 ALA A O 1
ATOM 499 N N . ARG A 1 63 ? 23.579 2.637 -17.784 1.00 94.69 63 ARG A N 1
ATOM 500 C CA . ARG A 1 63 ? 24.784 2.472 -18.605 1.00 94.69 63 ARG A CA 1
ATOM 501 C C . ARG A 1 63 ? 24.473 1.728 -19.903 1.00 94.69 63 ARG A C 1
ATOM 503 O O . ARG A 1 63 ? 24.860 2.193 -20.973 1.00 94.69 63 ARG A O 1
ATOM 510 N N . LYS A 1 64 ? 23.767 0.598 -19.821 1.00 94.88 64 LYS A N 1
ATOM 511 C CA . LYS A 1 64 ? 23.473 -0.255 -20.979 1.00 94.88 64 LYS A CA 1
ATOM 512 C C . LYS A 1 64 ? 22.541 0.419 -21.984 1.00 94.88 64 LYS A C 1
ATOM 514 O O . LYS A 1 64 ? 22.810 0.399 -23.185 1.00 94.88 64 LYS A O 1
ATOM 519 N N . ILE A 1 65 ? 21.494 1.088 -21.495 1.00 94.75 65 ILE A N 1
ATOM 520 C CA . ILE A 1 65 ? 20.567 1.871 -22.322 1.00 94.75 65 ILE A CA 1
ATOM 521 C C . ILE A 1 65 ? 21.330 2.922 -23.125 1.00 94.75 65 ILE A C 1
ATOM 523 O O . ILE A 1 65 ? 21.105 3.054 -24.330 1.00 94.75 65 ILE A O 1
ATOM 527 N N . GLN A 1 66 ? 22.269 3.624 -22.491 1.00 92.69 66 GLN A N 1
ATOM 528 C CA . GLN A 1 66 ? 23.071 4.640 -23.157 1.00 92.69 66 GLN A CA 1
ATOM 529 C C . GLN A 1 66 ? 24.046 4.040 -24.183 1.00 92.69 66 GLN A C 1
ATOM 531 O O . GLN A 1 66 ? 24.114 4.523 -25.317 1.00 92.69 66 GLN A O 1
ATOM 536 N N . THR A 1 67 ? 24.797 2.998 -23.811 1.00 94.12 67 THR A N 1
ATOM 537 C CA . THR A 1 67 ? 25.846 2.424 -24.671 1.00 94.12 67 THR A CA 1
ATOM 538 C C . THR A 1 67 ? 25.278 1.710 -25.890 1.00 94.12 67 THR A C 1
ATOM 540 O O . THR A 1 67 ? 25.817 1.847 -26.987 1.00 94.12 67 THR A O 1
ATOM 543 N N . GLU A 1 68 ? 24.176 0.981 -25.718 1.00 93.25 68 GLU A N 1
ATOM 544 C CA . GLU A 1 68 ? 23.575 0.150 -26.769 1.00 93.25 68 GLU A CA 1
ATOM 545 C C . GLU A 1 68 ? 22.379 0.831 -27.456 1.00 93.25 68 GLU A C 1
ATOM 547 O O . GLU A 1 68 ? 21.845 0.313 -28.439 1.00 93.25 68 GLU A O 1
ATOM 552 N N . ARG A 1 69 ? 21.993 2.031 -26.993 1.00 92.94 69 ARG A N 1
ATOM 553 C CA . ARG A 1 69 ? 20.834 2.806 -27.478 1.00 92.94 69 ARG A CA 1
ATOM 554 C C . ARG A 1 69 ? 19.535 2.001 -27.396 1.00 92.94 69 ARG A C 1
ATOM 556 O O . ARG A 1 69 ? 18.772 1.936 -28.362 1.00 92.94 69 ARG A O 1
ATOM 563 N N . LEU A 1 70 ? 19.317 1.367 -26.246 1.00 95.12 70 LEU A N 1
ATOM 564 C CA . LEU A 1 70 ? 18.149 0.524 -25.997 1.00 95.12 70 LEU A CA 1
ATOM 565 C C . LEU A 1 70 ? 16.870 1.362 -25.886 1.00 95.12 70 LEU A C 1
ATOM 567 O O . LEU A 1 70 ? 16.892 2.503 -25.422 1.00 95.12 70 LEU A O 1
ATOM 571 N N . VAL A 1 71 ? 15.739 0.773 -26.278 1.00 91.62 71 VAL A N 1
ATOM 572 C CA . VAL A 1 71 ? 14.413 1.390 -26.146 1.00 91.62 71 VAL A CA 1
ATOM 573 C C . VAL A 1 71 ? 13.592 0.555 -25.180 1.00 91.62 71 VAL A C 1
ATOM 575 O O . VAL A 1 71 ? 13.208 -0.573 -25.477 1.00 91.62 71 VAL A O 1
ATOM 578 N N . MET A 1 72 ? 13.308 1.128 -24.013 1.00 92.44 72 MET A N 1
ATOM 579 C CA . MET A 1 72 ? 12.627 0.404 -22.947 1.00 92.44 72 MET A CA 1
ATOM 580 C C . MET A 1 72 ? 11.164 0.076 -23.304 1.00 92.44 72 MET A C 1
ATOM 582 O O . MET A 1 72 ? 10.429 0.970 -23.742 1.00 92.44 72 MET A O 1
ATOM 586 N N . PRO A 1 73 ? 10.709 -1.171 -23.060 1.00 91.38 73 PRO A N 1
ATOM 587 C CA . PRO A 1 73 ? 9.303 -1.551 -23.166 1.00 91.38 73 PRO A CA 1
ATOM 588 C C . PRO A 1 73 ? 8.378 -0.739 -22.248 1.00 91.38 73 PRO A C 1
ATOM 590 O O . PRO A 1 73 ? 8.815 -0.035 -21.333 1.00 91.38 73 PRO A O 1
ATOM 593 N N . GLU A 1 74 ? 7.062 -0.876 -22.453 1.00 89.81 74 GLU A N 1
ATOM 594 C CA . GLU A 1 74 ? 6.077 -0.267 -21.557 1.00 89.81 74 GLU A CA 1
ATOM 595 C C . GLU A 1 74 ? 6.254 -0.776 -20.117 1.00 89.81 74 GLU A C 1
ATOM 597 O O . GLU A 1 74 ? 6.283 -1.981 -19.860 1.00 89.81 74 GLU A O 1
ATOM 602 N N . PHE A 1 75 ? 6.360 0.153 -19.166 1.00 90.25 75 PHE A N 1
ATOM 603 C CA . PHE A 1 75 ? 6.637 -0.146 -17.766 1.00 90.25 75 PHE A CA 1
ATOM 604 C C . PHE A 1 75 ? 5.430 0.150 -16.873 1.00 90.25 75 PHE A C 1
ATOM 606 O O . PHE A 1 75 ? 4.563 0.959 -17.192 1.00 90.25 75 PHE A O 1
ATOM 613 N N . SER A 1 76 ? 5.379 -0.485 -15.707 1.00 89.12 76 SER A N 1
ATOM 614 C CA . SER A 1 76 ? 4.428 -0.144 -14.650 1.00 89.12 76 SER A CA 1
ATOM 615 C C . SER A 1 76 ? 5.142 -0.245 -13.313 1.00 89.12 76 SER A C 1
ATOM 617 O O . SER A 1 76 ? 5.614 -1.312 -12.926 1.00 89.12 76 SER A O 1
ATOM 619 N N . VAL A 1 77 ? 5.258 0.887 -12.620 1.00 89.50 77 VAL A N 1
ATOM 620 C CA . VAL A 1 77 ? 6.009 0.971 -11.359 1.00 89.50 77 VAL A CA 1
ATOM 621 C C . VAL A 1 77 ? 5.175 0.521 -10.162 1.00 89.50 77 VAL A C 1
ATOM 623 O O . VAL A 1 77 ? 5.738 0.005 -9.197 1.00 89.50 77 VAL A O 1
ATOM 626 N N . THR A 1 78 ? 3.840 0.608 -10.220 1.00 93.12 78 THR A N 1
ATOM 627 C CA . THR A 1 78 ? 2.970 0.176 -9.112 1.00 93.12 78 THR A CA 1
ATOM 628 C C . THR A 1 78 ? 2.130 -1.057 -9.434 1.00 93.12 78 THR A C 1
ATOM 630 O O . THR A 1 78 ? 1.563 -1.666 -8.529 1.00 93.12 78 THR A O 1
ATOM 633 N N . GLY A 1 79 ? 2.075 -1.503 -10.691 1.00 90.38 79 GLY A N 1
ATOM 634 C CA . GLY A 1 79 ? 1.170 -2.566 -11.123 1.00 90.38 79 GLY A CA 1
ATOM 635 C C . GLY A 1 79 ? -0.305 -2.155 -11.041 1.00 90.38 79 GLY A C 1
ATOM 636 O O . GLY A 1 79 ? -1.170 -3.023 -10.930 1.00 90.38 79 GLY A O 1
ATOM 637 N N . GLY A 1 80 ? -0.596 -0.853 -11.062 1.00 92.69 80 GLY A N 1
ATOM 638 C CA . GLY A 1 80 ? -1.913 -0.245 -10.888 1.00 92.69 80 GLY A CA 1
ATOM 639 C C . GLY A 1 80 ? -2.313 -0.013 -9.431 1.00 92.69 80 GLY A C 1
ATOM 640 O O . GLY A 1 80 ? -3.457 0.363 -9.187 1.00 92.69 80 GLY A O 1
ATOM 641 N N . GLN A 1 81 ? -1.431 -0.277 -8.463 1.00 94.75 81 GLN A N 1
ATOM 642 C CA . GLN A 1 81 ? -1.713 -0.119 -7.034 1.00 94.75 81 GLN A CA 1
ATOM 643 C C . GLN A 1 81 ? -1.741 1.357 -6.610 1.00 94.75 81 GLN A C 1
ATOM 645 O O . GLN A 1 81 ? -1.010 2.167 -7.180 1.00 94.75 81 GLN A O 1
ATOM 650 N N . PRO A 1 82 ? -2.487 1.708 -5.548 1.00 96.81 82 PRO A N 1
ATOM 651 C CA . PRO A 1 82 ? -2.452 3.040 -4.942 1.00 96.81 82 PRO A CA 1
ATOM 652 C C . PRO A 1 82 ? -1.252 3.217 -3.994 1.00 96.81 82 PRO A C 1
ATOM 654 O O . PRO A 1 82 ? -1.415 3.710 -2.879 1.00 96.81 82 PRO A O 1
ATOM 657 N N . SER A 1 83 ? -0.070 2.730 -4.363 1.00 97.38 83 SER A N 1
ATOM 658 C CA . SER A 1 83 ? 1.125 2.756 -3.513 1.00 97.38 83 SER A CA 1
ATOM 659 C C . SER A 1 83 ? 2.381 2.621 -4.365 1.00 97.38 83 SER A C 1
ATOM 661 O O . SER A 1 83 ? 2.408 1.793 -5.275 1.00 97.38 83 SER A O 1
ATOM 663 N N . VAL A 1 84 ? 3.404 3.421 -4.067 1.00 96.00 84 VAL A N 1
ATOM 664 C CA . VAL A 1 84 ? 4.769 3.211 -4.556 1.00 96.00 84 VAL A CA 1
ATOM 665 C C . VAL A 1 84 ? 5.467 2.189 -3.659 1.00 96.00 84 VAL A C 1
ATOM 667 O O . VAL A 1 84 ? 6.017 1.226 -4.185 1.00 96.00 84 VAL A O 1
ATOM 670 N N . ILE A 1 85 ? 5.381 2.340 -2.330 1.00 95.81 85 ILE A N 1
ATOM 671 C CA . ILE A 1 85 ? 6.090 1.478 -1.362 1.00 95.81 85 ILE A CA 1
ATOM 672 C C . ILE A 1 85 ? 5.649 0.012 -1.456 1.00 95.81 85 ILE A C 1
ATOM 674 O O . ILE A 1 85 ? 6.485 -0.882 -1.442 1.00 95.81 85 ILE A O 1
ATOM 678 N N . ASN A 1 86 ? 4.351 -0.246 -1.603 1.00 94.38 86 ASN A N 1
ATOM 679 C CA . ASN A 1 86 ? 3.766 -1.574 -1.829 1.00 94.38 86 ASN A CA 1
ATOM 680 C C . ASN A 1 86 ? 3.257 -1.712 -3.282 1.00 94.38 86 ASN A C 1
ATOM 682 O O . ASN A 1 86 ? 2.186 -2.265 -3.567 1.00 94.38 86 ASN A O 1
ATOM 686 N N . GLY A 1 87 ? 4.017 -1.137 -4.214 1.00 93.06 87 GLY A N 1
ATOM 687 C CA . GLY A 1 87 ? 3.752 -1.148 -5.646 1.00 93.06 87 GLY A CA 1
ATOM 688 C C . GLY A 1 87 ? 4.114 -2.480 -6.306 1.00 93.06 87 GLY A C 1
ATOM 689 O O . GLY A 1 87 ? 3.888 -3.565 -5.760 1.00 93.06 87 GLY A O 1
ATOM 690 N N . SER A 1 88 ? 4.655 -2.423 -7.527 1.00 89.75 88 SER A N 1
ATOM 691 C CA . SER A 1 88 ? 5.036 -3.621 -8.295 1.00 89.75 88 SER A CA 1
ATOM 692 C C . SER A 1 88 ? 6.048 -4.490 -7.538 1.00 89.75 88 SER A C 1
ATOM 694 O O . SER A 1 88 ? 5.931 -5.716 -7.558 1.00 89.75 88 SER A O 1
ATOM 696 N N . LYS A 1 89 ? 6.944 -3.848 -6.787 1.00 92.12 89 LYS A N 1
ATOM 697 C CA . LYS A 1 89 ? 7.828 -4.412 -5.765 1.00 92.12 89 LYS A CA 1
ATOM 698 C C . LYS A 1 89 ? 7.501 -3.808 -4.401 1.00 92.12 89 LYS A C 1
ATOM 700 O O . LYS A 1 89 ? 6.729 -2.855 -4.313 1.00 92.12 89 LYS A O 1
ATOM 705 N N . ASP A 1 90 ? 8.069 -4.399 -3.360 1.00 94.31 90 ASP A N 1
ATOM 706 C CA . ASP A 1 90 ? 8.020 -3.857 -2.008 1.00 94.31 90 ASP A CA 1
ATOM 707 C C . ASP A 1 90 ? 9.291 -3.037 -1.736 1.00 94.31 90 ASP A C 1
ATOM 709 O O . ASP A 1 90 ? 10.402 -3.486 -2.026 1.00 94.31 90 ASP A O 1
ATOM 713 N N . PHE A 1 91 ? 9.118 -1.823 -1.222 1.00 96.12 91 PHE A N 1
ATOM 714 C CA . PHE A 1 91 ? 10.185 -0.869 -0.930 1.00 96.12 91 PHE A CA 1
ATOM 715 C C . PHE A 1 91 ? 10.217 -0.460 0.547 1.00 96.12 91 PHE A C 1
ATOM 717 O O . PHE A 1 91 ? 10.785 0.580 0.870 1.00 96.12 91 PHE A O 1
ATOM 724 N N . CYS A 1 92 ? 9.637 -1.247 1.462 1.00 96.69 92 CYS A N 1
ATOM 725 C CA . CYS A 1 92 ? 9.704 -0.947 2.896 1.00 96.69 92 CYS A CA 1
ATOM 726 C C . CYS A 1 92 ? 11.143 -0.740 3.375 1.00 96.69 92 CYS A C 1
ATOM 728 O O . CYS A 1 92 ? 11.420 0.202 4.106 1.00 96.69 92 CYS A O 1
ATOM 730 N N . ASP A 1 93 ? 12.091 -1.567 2.933 1.00 95.69 93 ASP A N 1
ATOM 731 C CA . ASP A 1 93 ? 13.489 -1.444 3.366 1.00 95.69 93 ASP A CA 1
ATOM 732 C C . ASP A 1 93 ? 14.125 -0.107 2.984 1.00 95.69 93 ASP A C 1
ATOM 734 O O . ASP A 1 93 ? 14.949 0.412 3.737 1.00 95.69 93 ASP A O 1
ATOM 738 N N . TRP A 1 94 ? 13.670 0.503 1.889 1.00 95.69 94 TRP A N 1
ATOM 739 C CA . TRP A 1 94 ? 14.146 1.811 1.451 1.00 95.69 94 TRP A CA 1
ATOM 740 C C . TRP A 1 94 ? 13.606 2.942 2.322 1.00 95.69 94 TRP A C 1
ATOM 742 O O . TRP A 1 94 ? 14.203 4.012 2.381 1.00 95.69 94 TRP A O 1
ATOM 752 N N . THR A 1 95 ? 12.501 2.723 3.040 1.00 96.81 95 THR A N 1
ATOM 753 C CA . THR A 1 95 ? 11.936 3.757 3.906 1.00 96.81 95 THR A CA 1
ATOM 754 C C . THR A 1 95 ? 12.731 3.943 5.191 1.00 96.81 95 THR A C 1
ATOM 756 O O . THR A 1 95 ? 12.490 4.922 5.887 1.00 96.81 95 THR A O 1
ATOM 759 N N . ARG A 1 96 ? 13.666 3.051 5.546 1.00 95.56 96 ARG A N 1
ATOM 760 C CA . ARG A 1 96 ? 14.513 3.243 6.739 1.00 95.56 96 ARG A CA 1
ATOM 761 C C . ARG A 1 96 ? 15.405 4.476 6.620 1.00 95.56 96 ARG A C 1
ATOM 763 O O . ARG A 1 96 ? 15.552 5.207 7.591 1.00 95.56 96 ARG A O 1
ATOM 770 N N . ASP A 1 97 ? 15.913 4.728 5.417 1.00 95.25 97 ASP A N 1
ATOM 771 C CA . ASP A 1 97 ? 16.675 5.924 5.059 1.00 95.25 97 ASP A CA 1
ATOM 772 C C . ASP A 1 97 ? 16.137 6.504 3.740 1.00 95.25 97 ASP A C 1
ATOM 774 O O . ASP A 1 97 ? 16.758 6.435 2.676 1.00 95.25 97 ASP A O 1
ATOM 778 N N . ASP A 1 98 ? 14.908 7.021 3.808 1.00 94.50 98 ASP A N 1
ATOM 779 C CA . ASP A 1 98 ? 14.162 7.444 2.622 1.00 94.50 98 ASP A CA 1
ATOM 780 C C . ASP A 1 98 ? 14.811 8.610 1.866 1.00 94.50 98 ASP A C 1
ATOM 782 O O . ASP A 1 98 ? 14.703 8.658 0.642 1.00 94.50 98 ASP A O 1
ATOM 786 N N . GLN A 1 99 ? 15.522 9.511 2.549 1.00 94.50 99 GLN A N 1
ATOM 787 C CA . GLN A 1 99 ? 16.215 10.633 1.912 1.00 94.50 99 GLN A CA 1
ATOM 788 C C . GLN A 1 99 ? 17.404 10.155 1.079 1.00 94.50 99 GLN A C 1
ATOM 790 O O . GLN A 1 99 ? 17.528 10.538 -0.087 1.00 94.50 99 GLN A O 1
ATOM 795 N N . THR A 1 100 ? 18.256 9.293 1.643 1.00 94.69 100 THR A N 1
ATOM 796 C CA . THR A 1 100 ? 19.403 8.742 0.912 1.00 94.69 100 THR A CA 1
ATOM 797 C C . THR A 1 100 ? 18.935 7.897 -0.268 1.00 94.69 100 THR A C 1
ATOM 799 O O . THR A 1 100 ? 19.457 8.039 -1.375 1.00 94.69 100 THR A O 1
ATOM 802 N N . MET A 1 101 ? 17.910 7.061 -0.070 1.00 93.75 101 MET A N 1
ATOM 803 C CA . MET A 1 101 ? 17.344 6.242 -1.146 1.00 93.75 101 MET A CA 1
ATOM 804 C C . MET A 1 101 ? 16.694 7.087 -2.239 1.00 93.75 101 MET A C 1
ATOM 806 O O . MET A 1 101 ? 16.892 6.805 -3.419 1.00 93.75 101 MET A O 1
ATOM 810 N N . ALA A 1 102 ? 15.973 8.152 -1.883 1.00 93.88 102 ALA A N 1
ATOM 811 C CA . ALA A 1 102 ? 15.424 9.089 -2.857 1.00 93.88 102 ALA A CA 1
ATOM 812 C C . ALA A 1 102 ? 16.526 9.749 -3.695 1.00 93.88 102 ALA A C 1
ATOM 814 O O . ALA A 1 102 ? 16.423 9.760 -4.919 1.00 93.88 102 ALA A O 1
ATOM 815 N N . PHE A 1 103 ? 17.602 10.219 -3.058 1.00 93.50 103 PHE A N 1
ATOM 816 C CA . PHE A 1 103 ? 18.742 10.818 -3.753 1.00 93.50 103 PHE A CA 1
ATOM 817 C C . PHE A 1 103 ? 19.409 9.839 -4.733 1.00 93.50 103 PHE A C 1
ATOM 819 O O . PHE A 1 103 ? 19.678 10.188 -5.883 1.00 93.50 103 PHE A O 1
ATOM 826 N N . GLN A 1 104 ? 19.642 8.593 -4.308 1.00 91.50 104 GLN A N 1
ATOM 827 C CA . GLN A 1 104 ? 20.200 7.559 -5.184 1.00 91.50 104 GLN A CA 1
ATOM 828 C C . GLN A 1 104 ? 19.258 7.221 -6.343 1.00 91.50 104 GLN A C 1
ATOM 830 O O . GLN A 1 104 ? 19.705 7.077 -7.481 1.00 91.50 104 GLN A O 1
ATOM 835 N N . LEU A 1 105 ? 17.953 7.130 -6.075 1.00 90.69 105 LEU A N 1
ATOM 836 C CA . LEU A 1 105 ? 16.960 6.826 -7.095 1.00 90.69 105 LEU A CA 1
ATOM 837 C C . LEU A 1 105 ? 16.880 7.943 -8.145 1.00 90.69 105 LEU A C 1
ATOM 839 O O . LEU A 1 105 ? 16.882 7.642 -9.337 1.00 90.69 105 LEU A O 1
ATOM 843 N N . GLU A 1 106 ? 16.869 9.217 -7.733 1.00 90.06 106 GLU A N 1
ATOM 844 C CA . GLU A 1 106 ? 16.814 10.381 -8.636 1.00 90.06 106 GLU A CA 1
ATOM 845 C C . GLU A 1 106 ? 17.930 10.386 -9.684 1.00 90.06 106 GLU A C 1
ATOM 847 O O . GLU A 1 106 ? 17.691 10.790 -10.823 1.00 90.06 106 GLU A O 1
ATOM 852 N N . LYS A 1 107 ? 19.120 9.890 -9.328 1.00 88.06 107 LYS A N 1
ATOM 853 C CA . LYS A 1 107 ? 20.282 9.846 -10.222 1.00 88.06 107 LYS A CA 1
ATOM 854 C C . LYS A 1 107 ? 20.061 8.966 -11.458 1.00 88.06 107 LYS A C 1
ATOM 856 O O . LYS A 1 107 ? 20.533 9.320 -12.532 1.00 88.06 107 LYS A O 1
ATOM 861 N N . HIS A 1 108 ? 19.353 7.844 -11.315 1.00 85.81 108 HIS A N 1
ATOM 862 C CA . HIS A 1 108 ? 19.268 6.808 -12.357 1.00 85.81 108 HIS A CA 1
ATOM 863 C C . HIS A 1 108 ? 17.862 6.650 -12.941 1.00 85.81 108 HIS A C 1
ATOM 865 O O . HIS A 1 108 ? 17.683 6.349 -14.121 1.00 85.81 108 HIS A O 1
ATOM 871 N N . VAL A 1 109 ? 16.827 6.869 -12.128 1.00 88.44 109 VAL A N 1
ATOM 872 C CA . VAL A 1 109 ? 15.461 6.462 -12.469 1.00 88.44 109 VAL A CA 1
ATOM 873 C C . VAL A 1 109 ? 14.887 7.207 -13.672 1.00 88.44 109 VAL A C 1
ATOM 875 O O . VAL A 1 109 ? 14.093 6.642 -14.420 1.00 88.44 109 VAL A O 1
ATOM 878 N N . GLY A 1 110 ? 15.290 8.462 -13.880 1.00 89.62 110 GLY A N 1
ATOM 879 C CA . GLY A 1 110 ? 14.846 9.267 -15.016 1.00 89.62 110 GLY A CA 1
ATOM 880 C C . GLY A 1 110 ? 15.382 8.759 -16.351 1.00 89.62 110 GLY A C 1
ATOM 881 O O . GLY A 1 110 ? 14.637 8.722 -17.328 1.00 89.62 110 GLY A O 1
ATOM 882 N N . GLU A 1 111 ? 16.643 8.333 -16.374 1.00 88.88 111 GLU A N 1
ATOM 883 C CA . GLU A 1 111 ? 17.299 7.780 -17.560 1.00 88.88 111 GLU A CA 1
ATOM 884 C C . GLU A 1 111 ? 16.725 6.407 -17.919 1.00 88.88 111 GLU A C 1
ATOM 886 O O . GLU A 1 111 ? 16.396 6.154 -19.075 1.00 88.88 111 GLU A O 1
ATOM 891 N N . VAL A 1 112 ? 16.508 5.558 -16.912 1.00 93.06 112 VAL A N 1
ATOM 892 C CA . VAL A 1 112 ? 16.026 4.186 -17.120 1.00 93.06 112 VAL A CA 1
ATOM 893 C C . VAL A 1 112 ? 14.524 4.130 -17.400 1.00 93.06 112 VAL A C 1
ATOM 895 O O . VAL A 1 112 ? 14.076 3.433 -18.307 1.00 93.06 112 VAL A O 1
ATOM 898 N N . LEU A 1 113 ? 13.715 4.843 -16.612 1.00 92.88 113 LEU A N 1
ATOM 899 C CA . LEU A 1 113 ? 12.255 4.731 -16.657 1.00 92.88 113 LEU A CA 1
ATOM 900 C C . LEU A 1 113 ? 11.578 5.8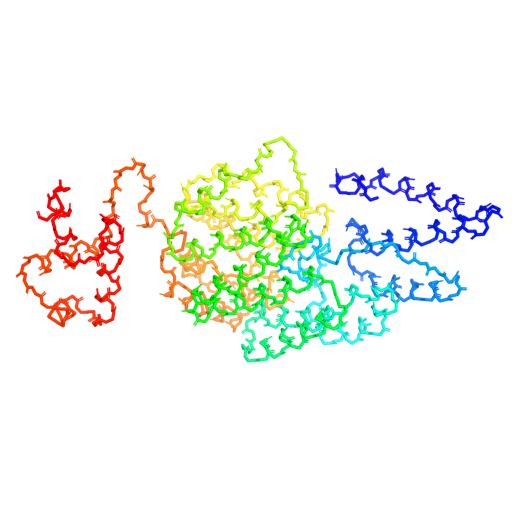84 -17.407 1.00 92.88 113 LEU A C 1
ATOM 902 O O . LEU A 1 113 ? 10.365 5.838 -17.612 1.00 92.88 113 LEU A O 1
ATOM 906 N N . GLY A 1 114 ? 12.300 6.935 -17.803 1.00 92.94 114 GLY A N 1
ATOM 907 C CA . GLY A 1 114 ? 11.752 8.037 -18.597 1.00 92.94 114 GLY A CA 1
ATOM 908 C C . GLY A 1 114 ? 10.423 8.576 -18.028 1.00 92.94 114 GLY A C 1
ATOM 909 O O . GLY A 1 114 ? 10.363 8.936 -16.848 1.00 92.94 114 GLY A O 1
ATOM 910 N N . PRO A 1 115 ? 9.319 8.599 -18.803 1.00 93.31 115 PRO A N 1
ATOM 911 C CA . PRO A 1 115 ? 8.001 9.043 -18.329 1.00 93.31 115 PRO A CA 1
ATOM 912 C C . PRO A 1 115 ? 7.441 8.298 -17.104 1.00 93.31 115 PRO A C 1
ATOM 914 O O . PRO A 1 115 ? 6.624 8.862 -16.376 1.00 93.31 115 PRO A O 1
ATOM 917 N N . TYR A 1 116 ? 7.846 7.046 -16.856 1.00 93.00 116 TYR A N 1
ATOM 918 C CA . TYR A 1 116 ? 7.383 6.261 -15.700 1.00 93.00 116 TYR A CA 1
ATOM 919 C C . TYR A 1 116 ? 8.050 6.694 -14.383 1.00 93.00 116 TYR A C 1
ATOM 921 O O . TYR A 1 116 ? 7.566 6.325 -13.317 1.00 93.00 116 TYR A O 1
ATOM 929 N N . SER A 1 117 ? 9.119 7.498 -14.441 1.00 94.38 117 SER A N 1
ATOM 930 C CA . SER A 1 117 ? 9.791 8.064 -13.261 1.00 94.38 117 SER A CA 1
ATOM 931 C C . SER A 1 117 ? 9.177 9.375 -12.759 1.00 94.38 117 SER A C 1
ATOM 933 O O . SER A 1 117 ? 9.407 9.775 -11.618 1.00 94.38 117 SER A O 1
ATOM 935 N N . LYS A 1 118 ? 8.416 10.081 -13.605 1.00 95.44 118 LYS A N 1
ATOM 936 C CA . LYS A 1 118 ? 7.934 11.437 -13.314 1.00 95.44 118 LYS A CA 1
ATOM 937 C C . LYS A 1 118 ? 6.998 11.420 -12.107 1.00 95.44 118 LYS A C 1
ATOM 939 O O . LYS A 1 118 ? 5.931 10.820 -12.173 1.00 95.44 118 LYS A O 1
ATOM 944 N N . GLY A 1 119 ? 7.405 12.078 -11.022 1.00 96.12 119 GLY A N 1
ATOM 945 C CA . GLY A 1 119 ? 6.686 12.108 -9.746 1.00 96.12 119 GLY A CA 1
ATOM 946 C C . GLY A 1 119 ? 6.936 10.918 -8.821 1.00 96.12 119 GLY A C 1
ATOM 947 O O . GLY A 1 119 ? 6.486 10.959 -7.680 1.00 96.12 119 GLY A O 1
ATOM 948 N N . LEU A 1 120 ? 7.661 9.882 -9.260 1.00 96.25 120 LEU A N 1
ATOM 949 C CA . LEU A 1 120 ? 7.880 8.658 -8.483 1.00 96.25 120 LEU A CA 1
ATOM 950 C C . LEU A 1 120 ? 8.544 8.945 -7.131 1.00 96.25 120 LEU A C 1
ATOM 952 O O . LEU A 1 120 ? 8.049 8.496 -6.101 1.00 96.25 120 LEU A O 1
ATOM 956 N N . VAL A 1 121 ? 9.633 9.719 -7.136 1.00 96.19 121 VAL A N 1
ATOM 957 C CA . VAL A 1 121 ? 10.416 10.025 -5.929 1.00 96.19 121 VAL A CA 1
ATOM 958 C C . VAL A 1 121 ? 9.615 10.907 -4.973 1.00 96.19 121 VAL A C 1
ATOM 960 O O . VAL A 1 121 ? 9.439 10.547 -3.811 1.00 96.19 121 VAL A O 1
ATOM 963 N N . SER A 1 122 ? 9.055 12.014 -5.469 1.00 97.56 122 SER A N 1
ATOM 964 C CA . SER A 1 12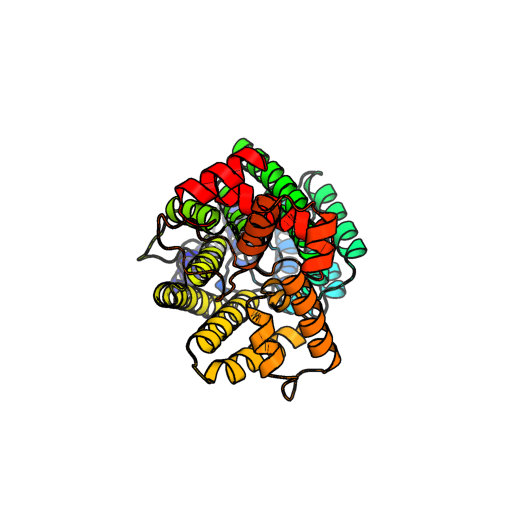2 ? 8.227 12.932 -4.678 1.00 97.56 122 SER A CA 1
ATOM 965 C C . SER A 1 122 ? 7.040 12.218 -4.016 1.00 97.56 122 SER A C 1
ATOM 967 O O . SER A 1 122 ? 6.787 12.408 -2.826 1.00 97.56 122 SER A O 1
ATOM 969 N N . ILE A 1 123 ? 6.333 11.356 -4.759 1.00 98.19 123 ILE A N 1
ATOM 970 C CA . ILE A 1 123 ? 5.204 10.571 -4.235 1.00 98.19 123 ILE A CA 1
ATOM 971 C C . ILE A 1 123 ? 5.688 9.503 -3.247 1.00 98.19 123 ILE A C 1
ATOM 973 O O . ILE A 1 123 ? 5.058 9.328 -2.208 1.00 98.19 123 ILE A O 1
ATOM 977 N N . GLY A 1 124 ? 6.798 8.816 -3.529 1.00 97.88 124 GLY A N 1
ATOM 978 C CA . GLY A 1 124 ? 7.373 7.809 -2.632 1.00 97.88 124 GLY A CA 1
ATOM 979 C C . GLY A 1 124 ? 7.810 8.396 -1.286 1.00 97.88 124 GLY A C 1
ATOM 980 O O . GLY A 1 124 ? 7.482 7.841 -0.239 1.00 97.88 124 GLY A O 1
ATOM 981 N N . LEU A 1 125 ? 8.462 9.563 -1.293 1.00 98.44 125 LEU A N 1
ATOM 982 C CA . LEU A 1 125 ? 8.807 10.308 -0.077 1.00 98.44 125 LEU A CA 1
ATOM 983 C C . LEU A 1 125 ? 7.561 10.760 0.689 1.00 98.44 125 LEU A C 1
ATOM 985 O O . LEU A 1 125 ? 7.507 10.640 1.914 1.00 98.44 125 LEU A O 1
ATOM 989 N N . ALA A 1 126 ? 6.543 11.252 -0.024 1.00 98.69 126 ALA A N 1
ATOM 990 C CA . ALA A 1 126 ? 5.272 11.626 0.583 1.00 98.69 126 ALA A CA 1
ATOM 991 C C . ALA A 1 126 ? 4.591 10.419 1.251 1.00 98.69 126 ALA A C 1
ATOM 993 O O . ALA A 1 126 ? 4.073 10.544 2.361 1.00 98.69 126 ALA A O 1
ATOM 994 N N . GLU A 1 127 ? 4.605 9.255 0.596 1.00 98.69 127 GLU A N 1
ATOM 995 C CA . GLU A 1 127 ? 4.037 8.016 1.123 1.00 98.69 127 GLU A CA 1
ATOM 996 C C . GLU A 1 127 ? 4.819 7.515 2.342 1.00 98.69 127 GLU A C 1
ATOM 998 O O . GLU A 1 127 ? 4.199 7.221 3.359 1.00 98.69 127 GLU A O 1
ATOM 1003 N N . SER A 1 128 ? 6.156 7.504 2.294 1.00 98.56 128 SER A N 1
ATOM 1004 C CA . SER A 1 128 ? 7.006 7.138 3.440 1.00 98.56 128 SER A CA 1
ATOM 1005 C C . SER A 1 128 ? 6.689 8.015 4.650 1.00 98.56 128 SER A C 1
ATOM 1007 O O . 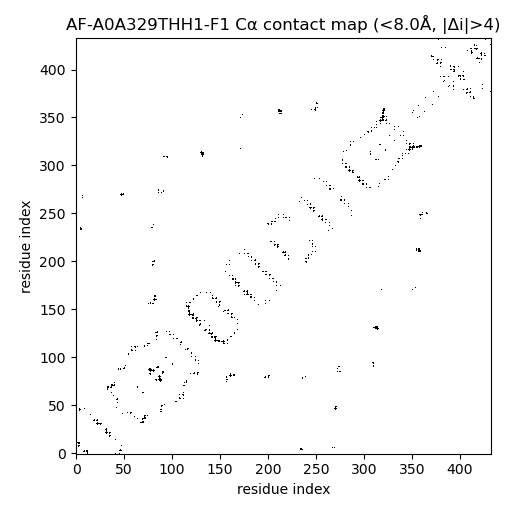SER A 1 128 ? 6.344 7.516 5.723 1.00 98.56 128 SER A O 1
ATOM 1009 N N . LEU A 1 129 ? 6.705 9.339 4.462 1.00 98.62 129 LEU A N 1
ATOM 1010 C CA . LEU A 1 129 ? 6.407 10.295 5.524 1.00 98.62 129 LEU A CA 1
ATOM 1011 C C . LEU A 1 129 ? 4.981 10.128 6.064 1.00 98.62 129 LEU A C 1
ATOM 1013 O O . LEU A 1 129 ? 4.756 10.228 7.273 1.00 98.62 129 LEU A O 1
ATOM 1017 N N . PHE A 1 130 ? 4.015 9.862 5.182 1.00 98.75 130 PHE A N 1
ATOM 1018 C CA . PHE A 1 130 ? 2.636 9.603 5.573 1.00 98.75 130 PHE A CA 1
ATOM 1019 C C . PHE A 1 130 ? 2.526 8.347 6.427 1.00 98.75 130 PHE A C 1
ATOM 1021 O O . PHE A 1 130 ? 1.953 8.417 7.516 1.00 98.75 130 PHE A O 1
ATOM 1028 N N . GLU A 1 131 ? 3.070 7.220 5.959 1.00 98.56 131 GLU A N 1
ATOM 1029 C CA . GLU A 1 131 ? 2.955 5.928 6.635 1.00 98.56 131 GLU A CA 1
ATOM 1030 C C . GLU A 1 131 ? 3.681 5.933 7.990 1.00 98.56 131 GLU A C 1
ATOM 1032 O O . GLU A 1 131 ? 3.199 5.318 8.947 1.00 98.56 131 GLU A O 1
ATOM 1037 N N . LYS A 1 132 ? 4.742 6.742 8.121 1.00 98.56 132 LYS A N 1
ATOM 1038 C CA . LYS A 1 132 ? 5.442 7.032 9.382 1.00 98.56 132 LYS A CA 1
ATOM 1039 C C . LYS A 1 132 ? 4.691 7.952 10.350 1.00 98.56 132 LYS A C 1
ATOM 1041 O O . LYS A 1 132 ? 5.162 8.226 11.443 1.00 98.56 132 LYS A O 1
ATOM 1046 N N . GLY A 1 133 ? 3.518 8.461 9.974 1.00 97.75 133 GLY A N 1
ATOM 1047 C CA . GLY A 1 133 ? 2.743 9.363 10.828 1.00 97.75 133 GLY A CA 1
ATOM 1048 C C . GLY A 1 133 ? 3.282 10.797 10.896 1.00 97.75 133 GLY A C 1
ATOM 1049 O O . GLY A 1 133 ? 2.864 11.539 11.790 1.00 97.75 133 GLY A O 1
ATOM 1050 N N . GLY A 1 134 ? 4.143 11.187 9.951 1.00 97.19 134 GLY A N 1
ATOM 1051 C CA . GLY A 1 134 ? 4.802 12.488 9.892 1.00 97.19 134 GLY A CA 1
ATOM 1052 C C . GLY A 1 134 ? 3.878 13.676 9.596 1.00 97.19 134 GLY A C 1
ATOM 1053 O O . GLY A 1 134 ? 2.648 13.577 9.563 1.00 97.19 134 GLY A O 1
ATOM 1054 N N . ASN A 1 135 ? 4.491 14.845 9.392 1.00 97.12 135 ASN A N 1
ATOM 1055 C CA . ASN A 1 135 ? 3.783 16.115 9.237 1.00 97.12 135 ASN A CA 1
ATOM 1056 C C . ASN A 1 135 ? 2.897 16.139 7.974 1.00 97.12 135 ASN A C 1
ATOM 1058 O O . ASN A 1 135 ? 3.391 16.065 6.850 1.00 97.12 135 ASN A O 1
ATOM 1062 N N . ILE A 1 136 ? 1.586 16.322 8.167 1.00 97.62 136 ILE A N 1
ATOM 1063 C CA . ILE A 1 136 ? 0.587 16.305 7.089 1.00 97.62 136 IL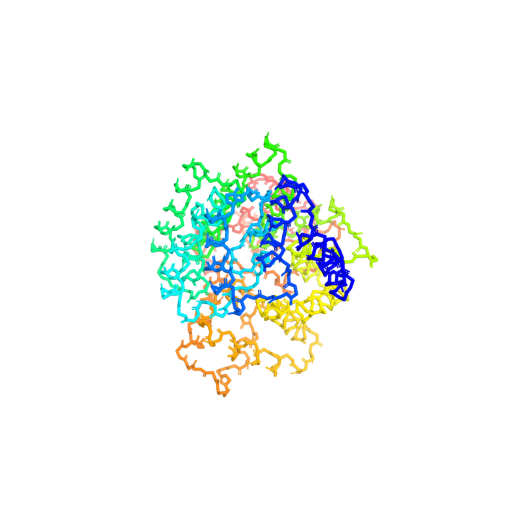E A CA 1
ATOM 1064 C C . ILE A 1 136 ? 0.819 17.396 6.035 1.00 97.62 136 ILE A C 1
ATOM 1066 O O . ILE A 1 136 ? 0.625 17.131 4.850 1.00 97.62 136 ILE A O 1
ATOM 1070 N N . TYR A 1 137 ? 1.263 18.594 6.425 1.00 97.62 137 TYR A N 1
ATOM 1071 C CA . TYR A 1 137 ? 1.550 19.660 5.462 1.00 97.62 137 TYR A CA 1
ATOM 1072 C C . TYR A 1 137 ? 2.683 19.259 4.525 1.00 97.62 137 TYR A C 1
ATOM 1074 O O . TYR A 1 137 ? 2.564 19.432 3.315 1.00 97.62 137 TYR A O 1
ATOM 1082 N N . LYS A 1 138 ? 3.742 18.645 5.066 1.00 98.25 138 LYS A N 1
ATOM 1083 C CA . LYS A 1 138 ? 4.867 18.180 4.252 1.00 98.25 138 LYS A CA 1
ATOM 1084 C C . LYS A 1 138 ? 4.490 16.994 3.362 1.00 98.25 138 LYS A C 1
ATOM 1086 O O . LYS A 1 138 ? 4.918 16.945 2.213 1.00 98.25 138 LYS A O 1
ATOM 1091 N N . VAL A 1 139 ? 3.643 16.082 3.852 1.00 98.62 139 VAL A N 1
ATOM 1092 C CA . VAL A 1 139 ? 3.067 15.005 3.025 1.00 98.62 139 VAL A CA 1
ATOM 1093 C C . VAL A 1 139 ? 2.311 15.594 1.834 1.00 98.62 139 VAL A C 1
ATOM 1095 O O . VAL A 1 139 ? 2.549 15.185 0.702 1.00 98.62 139 VAL A O 1
ATOM 1098 N N . LEU A 1 140 ? 1.423 16.567 2.066 1.00 98.31 140 LEU A N 1
ATOM 1099 C CA . LEU A 1 140 ? 0.641 17.199 0.999 1.00 98.31 140 LEU A CA 1
ATOM 1100 C C . LEU A 1 140 ? 1.511 18.009 0.034 1.00 98.31 140 LEU A C 1
ATOM 1102 O O . LEU A 1 140 ? 1.265 17.972 -1.167 1.00 98.31 140 LEU A O 1
ATOM 1106 N N . GLU A 1 141 ? 2.528 18.714 0.530 1.00 98.31 141 GLU A N 1
ATOM 1107 C CA . GLU A 1 141 ? 3.500 19.432 -0.301 1.00 98.31 141 GLU A CA 1
ATOM 1108 C C . GLU A 1 141 ? 4.190 18.476 -1.286 1.00 98.31 141 GLU A C 1
ATOM 1110 O O . GLU A 1 141 ? 4.153 18.700 -2.497 1.00 98.31 141 GLU A O 1
ATOM 1115 N N . LEU A 1 142 ? 4.757 17.374 -0.780 1.00 98.44 142 LEU A N 1
ATOM 1116 C CA . LEU A 1 142 ? 5.449 16.372 -1.595 1.00 98.44 142 LEU A CA 1
ATOM 1117 C C . LEU A 1 142 ? 4.492 15.638 -2.547 1.00 98.44 142 LEU A C 1
ATOM 1119 O O . LEU A 1 142 ? 4.812 15.464 -3.724 1.00 98.44 142 LEU A O 1
ATOM 1123 N N . ALA A 1 143 ? 3.298 15.262 -2.078 1.00 98.06 143 ALA A N 1
ATOM 1124 C CA . ALA A 1 143 ? 2.288 14.600 -2.903 1.00 98.06 143 ALA A CA 1
ATOM 1125 C C . ALA A 1 143 ? 1.826 15.498 -4.062 1.00 98.06 143 ALA A C 1
ATOM 1127 O O . ALA A 1 143 ? 1.759 15.043 -5.203 1.00 98.06 143 ALA A O 1
ATOM 1128 N N . ASN A 1 144 ? 1.560 16.781 -3.795 1.00 97.50 144 ASN A N 1
ATOM 1129 C CA . ASN A 1 144 ? 1.156 17.742 -4.821 1.00 97.50 144 ASN A CA 1
ATOM 1130 C C . ASN A 1 144 ? 2.293 18.047 -5.798 1.00 97.50 144 ASN A C 1
ATOM 1132 O O . ASN A 1 144 ? 2.048 18.114 -7.001 1.00 97.50 144 ASN A O 1
ATOM 1136 N N . ARG A 1 145 ? 3.536 18.171 -5.315 1.00 97.62 145 ARG A N 1
ATOM 1137 C CA . ARG A 1 145 ? 4.713 18.289 -6.186 1.00 97.62 145 ARG A CA 1
ATOM 1138 C C . ARG A 1 145 ? 4.814 17.091 -7.130 1.00 97.62 145 ARG A C 1
ATOM 1140 O O . ARG A 1 145 ? 4.906 17.275 -8.341 1.00 97.62 145 ARG A O 1
ATOM 1147 N N . GLY A 1 146 ? 4.716 15.877 -6.592 1.00 97.31 146 GLY A N 1
ATOM 1148 C CA . GLY A 1 146 ? 4.732 14.655 -7.389 1.00 97.31 146 GLY A CA 1
ATOM 1149 C C . GLY A 1 146 ? 3.581 14.584 -8.395 1.00 97.31 146 GLY A C 1
ATOM 1150 O O . GLY A 1 146 ? 3.797 14.245 -9.556 1.00 97.31 146 GLY A O 1
ATOM 1151 N N . LEU A 1 147 ? 2.368 14.991 -8.010 1.00 96.81 147 LEU A N 1
ATOM 1152 C CA . LEU A 1 147 ? 1.237 15.105 -8.934 1.00 96.81 147 LEU A CA 1
ATOM 1153 C C . LEU A 1 147 ? 1.522 16.097 -10.072 1.00 96.81 147 LEU A C 1
ATOM 1155 O O . LEU A 1 147 ? 1.273 15.768 -11.231 1.00 96.81 147 LEU A O 1
ATOM 1159 N N . MET A 1 148 ? 2.095 17.267 -9.787 1.00 96.75 148 MET A N 1
ATOM 1160 C CA . MET A 1 148 ? 2.491 18.233 -10.823 1.00 96.75 148 MET A CA 1
ATOM 1161 C C . MET A 1 148 ? 3.533 17.645 -11.781 1.00 96.75 148 MET A C 1
ATOM 1163 O O . MET A 1 148 ? 3.386 17.753 -12.999 1.00 96.75 148 MET A O 1
ATOM 1167 N N . GLU A 1 149 ? 4.532 16.938 -11.252 1.00 96.12 149 GLU A N 1
ATOM 1168 C CA . GLU A 1 149 ? 5.538 16.226 -12.048 1.00 96.12 149 GLU A CA 1
ATOM 1169 C C . GLU A 1 149 ? 4.891 15.156 -12.947 1.00 96.12 149 GLU A C 1
ATOM 1171 O O . GLU A 1 149 ? 5.218 15.069 -14.130 1.00 96.12 149 GLU A O 1
ATOM 1176 N N . THR A 1 150 ? 3.917 14.389 -12.438 1.00 94.94 150 THR A N 1
ATOM 1177 C CA . THR A 1 150 ? 3.192 13.388 -13.246 1.00 94.94 150 THR A CA 1
ATOM 1178 C C . THR A 1 150 ? 2.288 14.002 -14.317 1.00 94.94 150 THR A C 1
ATOM 1180 O O . THR A 1 150 ? 2.044 13.371 -15.346 1.00 94.94 150 THR A O 1
ATOM 1183 N N . MET A 1 151 ? 1.752 15.206 -14.096 1.00 92.06 151 MET A N 1
ATOM 1184 C CA . MET A 1 151 ? 0.959 15.923 -15.100 1.00 92.06 151 MET A CA 1
ATOM 1185 C C . MET A 1 151 ? 1.848 16.478 -16.217 1.00 92.06 151 MET A C 1
ATOM 1187 O O . MET A 1 151 ? 1.408 16.564 -17.362 1.00 92.06 151 MET A O 1
ATOM 1191 N N . ASN A 1 152 ? 3.117 16.752 -15.914 1.00 93.06 152 ASN A N 1
ATOM 1192 C CA . ASN A 1 152 ? 4.127 17.173 -16.876 1.00 93.06 152 ASN A CA 1
ATOM 1193 C C . ASN A 1 152 ? 4.792 15.978 -17.596 1.00 93.06 152 ASN A C 1
ATOM 1195 O O . ASN A 1 152 ? 5.997 15.742 -17.492 1.00 93.06 152 ASN A O 1
ATOM 1199 N N . GLY A 1 153 ? 3.982 15.193 -18.314 1.00 88.19 153 GLY A N 1
ATOM 1200 C CA . GLY A 1 153 ? 4.457 14.094 -19.168 1.00 88.19 153 GLY A CA 1
ATOM 1201 C C . GLY A 1 153 ? 4.672 12.749 -18.464 1.00 88.19 153 GLY A C 1
ATOM 1202 O O . GLY A 1 153 ? 5.261 11.845 -19.053 1.00 88.19 153 GLY A O 1
ATOM 1203 N N . GLY A 1 154 ? 4.199 12.596 -17.224 1.00 91.56 154 GLY A N 1
ATOM 1204 C CA . GLY A 1 154 ? 4.224 11.330 -16.496 1.00 91.56 154 GLY A CA 1
ATOM 1205 C C . GLY A 1 154 ? 3.047 10.402 -16.803 1.00 91.56 154 GLY A C 1
ATOM 1206 O O . GLY A 1 154 ? 2.130 10.709 -17.571 1.00 91.56 154 GLY A O 1
ATOM 1207 N N . LYS A 1 155 ? 3.069 9.223 -16.178 1.00 92.44 155 LYS A N 1
ATOM 1208 C CA . LYS A 1 155 ? 2.079 8.162 -16.413 1.00 92.44 155 LYS A CA 1
ATOM 1209 C C . LYS A 1 155 ? 0.897 8.276 -15.455 1.00 92.44 155 LYS A C 1
ATOM 1211 O O . LYS A 1 155 ? 1.047 8.597 -14.279 1.00 92.44 155 LYS A O 1
ATOM 1216 N N . PHE A 1 156 ? -0.298 7.974 -15.966 1.00 94.25 156 PHE A N 1
ATOM 1217 C CA . PHE A 1 156 ? -1.555 8.128 -15.222 1.00 94.25 156 PHE A CA 1
ATOM 1218 C C . PHE A 1 156 ? -1.623 7.254 -13.957 1.00 94.25 156 PHE A C 1
ATOM 1220 O O . PHE A 1 156 ? -2.265 7.621 -12.980 1.00 94.25 156 PHE A O 1
ATOM 1227 N N . GLU A 1 157 ? -0.921 6.123 -13.946 1.00 93.69 157 GLU A N 1
ATOM 1228 C CA . GLU A 1 157 ? -0.801 5.261 -12.770 1.00 93.69 157 GLU A CA 1
ATOM 1229 C C . GLU A 1 157 ? -0.235 6.007 -11.549 1.00 93.69 157 GLU A C 1
ATOM 1231 O O . GLU A 1 157 ? -0.796 5.905 -10.463 1.00 93.69 157 GLU A O 1
ATOM 1236 N N . LEU A 1 158 ? 0.801 6.836 -11.723 1.00 95.19 158 LEU A N 1
ATOM 1237 C CA . LEU A 1 158 ? 1.357 7.639 -10.628 1.00 95.19 158 LEU A CA 1
ATOM 1238 C C . LEU A 1 158 ? 0.443 8.806 -10.230 1.00 95.19 158 LEU A C 1
ATOM 1240 O O . LEU A 1 158 ? 0.405 9.169 -9.056 1.00 95.19 158 LEU A O 1
ATOM 1244 N N . GLN A 1 159 ? -0.364 9.335 -11.159 1.00 96.19 159 GLN A N 1
ATOM 1245 C CA . GLN A 1 159 ? -1.422 10.295 -10.811 1.00 96.19 159 GLN A CA 1
ATOM 1246 C C . GLN A 1 159 ? -2.435 9.670 -9.846 1.00 96.19 159 GLN A C 1
ATOM 1248 O O . GLN A 1 159 ? -2.850 10.317 -8.885 1.00 96.19 159 GLN A O 1
ATOM 1253 N N . PHE A 1 160 ? -2.798 8.400 -10.061 1.00 97.12 160 PHE A N 1
ATOM 1254 C CA . PHE A 1 160 ? -3.643 7.670 -9.120 1.00 97.12 160 PHE A CA 1
ATOM 1255 C C . PHE A 1 160 ? -2.967 7.501 -7.757 1.00 97.12 160 PHE A C 1
ATOM 1257 O O . PHE A 1 160 ? -3.622 7.749 -6.749 1.00 97.12 160 PHE A O 1
ATOM 1264 N N . VAL A 1 161 ? -1.679 7.145 -7.690 1.00 97.88 161 VAL A N 1
ATOM 1265 C CA . VAL A 1 161 ? -0.992 6.999 -6.392 1.00 97.88 161 VAL A CA 1
ATOM 1266 C C . VAL A 1 161 ? -0.972 8.314 -5.614 1.00 97.88 161 VAL A C 1
ATOM 1268 O O . VAL A 1 161 ? -1.334 8.328 -4.439 1.00 97.88 161 VAL A O 1
ATOM 1271 N N . GLY A 1 162 ? -0.605 9.423 -6.264 1.00 97.88 162 GLY A N 1
ATOM 1272 C CA . GLY A 1 162 ? -0.588 10.738 -5.620 1.00 97.88 162 GLY A CA 1
ATOM 1273 C C . GLY A 1 162 ? -1.972 11.146 -5.107 1.00 97.88 162 GLY A C 1
ATOM 1274 O O . GLY A 1 162 ? -2.116 11.561 -3.958 1.00 97.88 162 GLY A O 1
ATOM 1275 N N . ALA A 1 163 ? -3.017 10.944 -5.912 1.00 97.81 163 ALA A N 1
ATOM 1276 C CA . ALA A 1 163 ? -4.387 11.242 -5.507 1.00 97.81 163 ALA A CA 1
ATOM 1277 C C . ALA A 1 163 ? -4.901 10.304 -4.401 1.00 97.81 163 ALA A C 1
ATOM 1279 O O . ALA A 1 163 ? -5.592 10.749 -3.487 1.00 97.81 163 ALA A O 1
ATOM 1280 N N . ALA A 1 164 ? -4.527 9.023 -4.427 1.00 98.25 164 ALA A N 1
ATOM 1281 C CA . ALA A 1 164 ? -4.812 8.086 -3.348 1.00 98.25 164 ALA A CA 1
ATOM 1282 C C . ALA A 1 164 ? -4.138 8.529 -2.040 1.00 98.25 164 ALA A C 1
ATOM 1284 O O . ALA A 1 164 ? -4.755 8.481 -0.977 1.00 98.25 164 ALA A O 1
ATOM 1285 N N . LEU A 1 165 ? -2.900 9.016 -2.094 1.00 98.38 165 LEU A N 1
ATOM 1286 C CA . LEU A 1 165 ? -2.219 9.539 -0.915 1.00 98.38 165 LEU A CA 1
ATOM 1287 C C . LEU A 1 165 ? -2.934 10.774 -0.343 1.00 98.38 165 LEU A C 1
ATOM 1289 O O . LEU A 1 165 ? -3.193 10.823 0.858 1.00 98.38 165 LEU A O 1
ATOM 1293 N N . VAL A 1 166 ? -3.348 11.717 -1.194 1.00 98.50 166 VAL A N 1
ATOM 1294 C CA . VAL A 1 166 ? -4.167 12.874 -0.786 1.00 98.50 166 VAL A CA 1
ATOM 1295 C C . VAL A 1 166 ? -5.498 12.422 -0.170 1.00 98.50 166 VAL A C 1
ATOM 1297 O O . VAL A 1 166 ? -5.872 12.875 0.912 1.00 98.50 166 VAL A O 1
ATOM 1300 N N . ALA A 1 167 ? -6.179 11.452 -0.783 1.00 98.44 167 ALA A N 1
ATOM 1301 C CA . ALA A 1 167 ? -7.410 10.881 -0.245 1.00 98.44 167 ALA A CA 1
ATOM 1302 C C . ALA A 1 167 ? -7.194 10.215 1.130 1.00 98.44 167 ALA A C 1
ATOM 1304 O O . ALA A 1 167 ? -8.047 10.342 2.014 1.00 98.44 167 ALA A O 1
ATOM 1305 N N . ARG A 1 168 ? -6.054 9.547 1.357 1.00 98.31 168 ARG A N 1
ATOM 1306 C CA . ARG A 1 168 ? -5.677 9.003 2.676 1.00 98.31 168 ARG A CA 1
ATOM 1307 C C . ARG A 1 168 ? -5.396 10.104 3.692 1.00 98.31 168 ARG A C 1
ATOM 1309 O O . ARG A 1 168 ? -5.770 9.941 4.850 1.00 98.31 168 ARG A O 1
ATOM 1316 N N . VAL A 1 169 ? -4.790 11.218 3.281 1.00 98.38 169 VAL A N 1
ATOM 1317 C CA . VAL A 1 169 ? -4.610 12.393 4.146 1.00 98.38 169 VAL A CA 1
ATOM 1318 C C . VAL A 1 169 ? -5.964 12.956 4.583 1.00 98.38 169 VAL A C 1
ATOM 1320 O O . VAL A 1 169 ? -6.178 13.158 5.780 1.00 98.38 169 VAL A O 1
ATOM 1323 N N . TYR A 1 170 ? -6.907 13.141 3.657 1.00 97.94 170 TYR A N 1
ATOM 1324 C CA . TYR A 1 170 ? -8.265 13.577 4.000 1.00 97.94 170 TYR A CA 1
ATOM 1325 C C . TYR A 1 170 ? -8.960 12.607 4.955 1.00 97.94 170 TYR A C 1
ATOM 1327 O O . TYR A 1 170 ? -9.562 13.032 5.939 1.00 97.94 170 TYR A O 1
ATOM 1335 N N . LEU A 1 171 ? -8.813 11.300 4.729 1.00 96.56 171 LEU A N 1
ATOM 1336 C CA . LEU A 1 171 ? -9.345 10.284 5.632 1.00 96.56 171 LEU A CA 1
ATOM 1337 C C . LEU A 1 171 ? -8.782 10.446 7.054 1.00 96.56 171 LEU A C 1
ATOM 1339 O O . LEU A 1 171 ? -9.551 10.585 8.001 1.00 96.56 171 LEU A O 1
ATOM 1343 N N . VAL A 1 172 ? -7.459 10.474 7.230 1.00 96.56 172 VAL A N 1
ATOM 1344 C CA . VAL A 1 172 ? -6.862 10.516 8.581 1.00 96.56 172 VAL A CA 1
ATOM 1345 C C . VAL A 1 172 ? -6.997 11.868 9.284 1.00 96.56 172 VAL A C 1
ATOM 1347 O O . VAL A 1 172 ? -6.709 11.963 10.473 1.00 96.56 172 VAL A O 1
ATOM 1350 N N . THR A 1 173 ? -7.418 12.910 8.564 1.00 94.00 173 THR A N 1
ATOM 1351 C CA . THR A 1 173 ? -7.705 14.244 9.116 1.00 94.00 173 THR A CA 1
ATOM 1352 C C . THR A 1 173 ? -9.199 14.486 9.352 1.00 94.00 173 THR A C 1
ATOM 1354 O O . THR A 1 173 ? -9.572 15.585 9.747 1.00 94.00 173 THR A O 1
ATOM 1357 N N . GLY A 1 174 ? -10.057 13.479 9.140 1.00 89.44 174 GLY A N 1
ATOM 1358 C CA . GLY A 1 174 ? -11.493 13.563 9.438 1.00 89.44 174 GLY A CA 1
ATOM 1359 C C . GLY A 1 174 ? -12.361 14.157 8.322 1.00 89.44 174 GLY A C 1
ATOM 1360 O O . GLY A 1 174 ? -13.487 14.577 8.585 1.00 89.44 174 GLY A O 1
ATOM 1361 N N . HIS A 1 175 ? -11.873 14.174 7.078 1.00 93.06 175 HIS A N 1
ATOM 1362 C CA . HIS A 1 175 ? -12.557 14.730 5.902 1.00 93.06 175 HIS A CA 1
ATOM 1363 C C . HIS A 1 175 ? -12.895 13.638 4.863 1.00 93.06 175 HIS A C 1
ATOM 1365 O O . HIS A 1 175 ? -12.472 13.710 3.707 1.00 93.06 175 HIS A O 1
ATOM 1371 N N . PRO A 1 176 ? -13.675 12.596 5.212 1.00 91.44 176 PRO A N 1
ATOM 1372 C CA . PRO A 1 176 ? -13.920 11.468 4.310 1.00 91.44 176 PRO A CA 1
ATOM 1373 C C . PRO A 1 176 ? -14.701 11.870 3.047 1.00 91.44 176 PRO A C 1
ATOM 1375 O O . PRO A 1 176 ? -14.603 11.188 2.034 1.00 91.44 176 PRO A O 1
ATOM 1378 N N . GLY A 1 177 ? -15.462 12.972 3.078 1.00 89.75 177 GLY A N 1
ATOM 1379 C CA . GLY A 1 177 ? -16.153 13.499 1.897 1.00 89.75 177 GLY A CA 1
ATOM 1380 C C . GLY A 1 177 ? -15.189 13.987 0.814 1.00 89.75 177 GLY A C 1
ATOM 1381 O O . GLY A 1 177 ? -15.400 13.699 -0.360 1.00 89.75 177 GLY A O 1
ATOM 1382 N N . ASP A 1 178 ? -14.101 14.655 1.197 1.00 94.38 178 ASP A N 1
ATOM 1383 C CA . ASP A 1 178 ? -13.093 15.121 0.239 1.00 94.38 178 ASP A CA 1
ATOM 1384 C C . ASP A 1 178 ? -12.234 13.958 -0.269 1.00 94.38 178 ASP A C 1
ATOM 1386 O O . ASP A 1 178 ? -11.914 13.900 -1.452 1.00 94.38 178 ASP A O 1
ATOM 1390 N N . SER A 1 179 ? -11.995 12.951 0.580 1.00 96.12 179 SER A N 1
ATOM 1391 C CA . SER A 1 179 ? -11.416 11.666 0.167 1.00 96.12 179 SER A CA 1
ATOM 1392 C C . SER A 1 179 ? -12.220 11.005 -0.966 1.00 96.12 179 SER A C 1
ATOM 1394 O O . SER A 1 179 ? -11.644 10.571 -1.963 1.00 96.12 179 SER A O 1
ATOM 1396 N N . VAL A 1 180 ? -13.556 10.974 -0.849 1.00 94.62 180 VAL A N 1
ATOM 1397 C CA . VAL A 1 180 ? -14.450 10.434 -1.889 1.00 94.62 180 VAL A CA 1
ATOM 1398 C C . VAL A 1 180 ? -14.357 11.247 -3.180 1.00 94.62 180 VAL A C 1
ATOM 1400 O O . VAL A 1 180 ? -14.108 10.653 -4.228 1.00 94.62 180 VAL A O 1
ATOM 1403 N N . LYS A 1 181 ? -14.474 12.580 -3.111 1.00 96.25 181 LYS A N 1
ATOM 1404 C CA . LYS A 1 181 ? -14.405 13.456 -4.297 1.00 96.25 181 LYS A CA 1
ATOM 1405 C C . LYS A 1 181 ? -13.105 13.265 -5.078 1.00 96.25 181 LYS A C 1
ATOM 1407 O O . LYS A 1 181 ? -13.140 13.061 -6.288 1.00 96.25 181 LYS A O 1
ATOM 1412 N N . THR A 1 182 ? -11.962 13.253 -4.384 1.00 97.69 182 THR A N 1
ATOM 1413 C CA . THR A 1 182 ? -10.651 13.031 -5.016 1.00 97.69 182 THR A CA 1
ATOM 1414 C C . THR A 1 182 ? -10.609 11.707 -5.786 1.00 97.69 182 THR A C 1
ATOM 1416 O O . THR A 1 182 ? -10.056 11.639 -6.883 1.00 97.69 182 THR A O 1
ATOM 1419 N N . LEU A 1 183 ? -11.204 10.641 -5.243 1.00 98.06 183 LEU A N 1
ATOM 1420 C CA . LEU A 1 183 ? -11.225 9.341 -5.912 1.00 98.06 183 LEU A CA 1
ATOM 1421 C C . LEU A 1 183 ? -12.244 9.264 -7.055 1.00 98.06 183 LEU A C 1
ATOM 1423 O O . LEU A 1 183 ? -11.961 8.599 -8.045 1.00 98.06 183 LEU A O 1
ATOM 1427 N N . GLU A 1 184 ? -13.395 9.930 -6.957 1.00 97.88 184 GLU A N 1
ATOM 1428 C CA . GLU A 1 184 ? -14.387 10.014 -8.044 1.00 97.88 184 GLU A CA 1
ATOM 1429 C C . GLU A 1 184 ? -13.825 10.737 -9.281 1.00 97.88 184 GLU A C 1
ATOM 1431 O O . GLU A 1 184 ? -14.007 10.283 -10.417 1.00 97.88 184 GLU A O 1
ATOM 1436 N N . GLU A 1 185 ? -13.068 11.818 -9.073 1.00 97.62 185 GLU A N 1
ATOM 1437 C CA . GLU A 1 185 ? -12.367 12.526 -10.149 1.00 97.62 185 GLU A CA 1
ATOM 1438 C C . GLU A 1 185 ? -11.346 11.617 -10.849 1.00 97.62 185 GLU A C 1
ATOM 1440 O O . GLU A 1 185 ? -11.283 11.557 -12.083 1.00 97.62 185 GLU A O 1
ATOM 1445 N N . ILE A 1 186 ? -10.559 10.865 -10.074 1.00 97.62 186 ILE A N 1
ATOM 1446 C CA . ILE A 1 186 ? -9.582 9.923 -10.627 1.00 97.62 186 ILE A CA 1
ATOM 1447 C C . ILE A 1 186 ? -10.261 8.751 -11.329 1.00 97.62 186 ILE A C 1
ATOM 1449 O O . ILE A 1 186 ? -9.799 8.359 -12.400 1.00 97.62 186 ILE A O 1
ATOM 1453 N N . GLU A 1 187 ? -11.352 8.210 -10.784 1.00 98.19 187 GLU A N 1
ATOM 1454 C CA . GLU A 1 187 ? -12.116 7.143 -11.431 1.00 98.19 187 GLU A CA 1
ATOM 1455 C C . GLU A 1 187 ? -12.607 7.588 -12.811 1.00 98.19 187 GLU A C 1
ATOM 1457 O O . GLU A 1 187 ? -12.380 6.890 -13.800 1.00 98.19 187 GLU A O 1
ATOM 1462 N N . THR A 1 188 ? -13.210 8.778 -12.889 1.00 98.19 188 THR A N 1
ATOM 1463 C CA . THR A 1 188 ? -13.728 9.350 -14.139 1.00 98.19 188 THR A CA 1
ATOM 1464 C C . THR A 1 188 ? -12.622 9.456 -15.188 1.00 98.19 188 THR A C 1
ATOM 1466 O O . THR A 1 188 ? -12.767 8.991 -16.321 1.00 98.19 188 THR A O 1
ATOM 1469 N N . ARG A 1 189 ? -11.460 9.997 -14.802 1.00 97.38 189 ARG A N 1
ATOM 1470 C CA . ARG A 1 189 ? -10.300 10.127 -15.697 1.00 97.38 189 ARG A CA 1
ATOM 1471 C C . ARG A 1 189 ? -9.715 8.766 -16.090 1.00 97.38 189 ARG A C 1
ATOM 1473 O O . ARG A 1 189 ? -9.277 8.597 -17.228 1.00 97.38 189 ARG A O 1
ATOM 1480 N N . ALA A 1 190 ? -9.718 7.790 -15.182 1.00 97.00 190 ALA A N 1
ATOM 1481 C CA . ALA A 1 190 ? -9.249 6.432 -15.447 1.00 97.00 190 ALA A CA 1
ATOM 1482 C C . ALA A 1 190 ? -10.144 5.712 -16.466 1.00 97.00 190 ALA A C 1
ATOM 1484 O O . ALA A 1 190 ? -9.631 5.056 -17.375 1.00 97.00 190 ALA A O 1
ATOM 1485 N N . GLN A 1 191 ? -11.466 5.875 -16.348 1.00 97.56 191 GLN A N 1
ATOM 1486 C CA . GLN A 1 191 ? -12.451 5.340 -17.291 1.00 97.56 191 GLN A CA 1
ATOM 1487 C C . GLN A 1 191 ? -12.293 5.966 -18.680 1.00 97.56 191 GLN A C 1
ATOM 1489 O O . GLN A 1 191 ? -12.182 5.233 -19.660 1.00 97.56 191 GLN A O 1
ATOM 1494 N N . GLN A 1 192 ? -12.192 7.299 -18.762 1.00 96.94 192 GLN A N 1
ATOM 1495 C CA . GLN A 1 192 ? -11.970 8.023 -20.023 1.00 96.94 192 GLN A CA 1
ATOM 1496 C C . GLN A 1 192 ? -10.697 7.569 -20.751 1.00 96.94 192 GLN A C 1
ATOM 1498 O O . GLN A 1 192 ? -10.653 7.549 -21.977 1.00 96.94 192 GLN A O 1
ATOM 1503 N N . ARG A 1 193 ? -9.661 7.181 -19.998 1.00 95.19 193 ARG A N 1
ATOM 1504 C CA . ARG A 1 193 ? -8.385 6.679 -20.530 1.00 95.19 193 ARG A CA 1
ATOM 1505 C C . ARG A 1 193 ? -8.357 5.164 -20.760 1.00 95.19 193 ARG A C 1
ATOM 1507 O O . ARG A 1 193 ? -7.335 4.647 -21.197 1.00 95.19 193 ARG A O 1
ATOM 1514 N N . GLY A 1 194 ? -9.422 4.436 -20.422 1.00 95.00 194 GLY A N 1
ATOM 1515 C CA . GLY A 1 194 ? -9.479 2.978 -20.560 1.00 95.00 194 GLY A CA 1
ATOM 1516 C C . GLY A 1 194 ? -8.544 2.201 -19.620 1.00 95.00 194 GLY A C 1
ATOM 1517 O O . GLY A 1 194 ? -8.272 1.025 -19.864 1.00 95.00 194 GLY A O 1
ATOM 1518 N N . VAL A 1 195 ? -8.056 2.808 -18.529 1.00 93.25 195 VAL A N 1
ATOM 1519 C CA . VAL A 1 195 ? -7.079 2.183 -17.616 1.00 93.25 195 VAL A CA 1
ATOM 1520 C C . VAL A 1 195 ? -7.794 1.288 -16.598 1.00 93.25 195 VAL A C 1
ATOM 1522 O O . VAL A 1 195 ? -7.936 1.618 -15.419 1.00 93.25 195 VAL A O 1
ATOM 1525 N N . ARG A 1 196 ? -8.272 0.126 -17.061 1.00 92.19 196 ARG A N 1
ATOM 1526 C CA . ARG A 1 196 ? -9.184 -0.765 -16.313 1.00 92.19 196 ARG A CA 1
ATOM 1527 C C . ARG A 1 196 ? -8.683 -1.162 -14.921 1.00 92.19 196 ARG A C 1
ATOM 1529 O O . ARG A 1 196 ? -9.462 -1.148 -13.974 1.00 92.19 196 ARG A O 1
ATOM 1536 N N . ARG A 1 197 ? -7.395 -1.491 -14.771 1.00 91.06 197 ARG A N 1
ATOM 1537 C CA . ARG A 1 197 ? -6.841 -1.907 -13.467 1.00 91.06 197 ARG A CA 1
ATOM 1538 C C . ARG A 1 197 ? -6.846 -0.767 -12.447 1.00 91.06 197 ARG A C 1
ATOM 1540 O O . ARG A 1 197 ? -7.171 -0.992 -11.286 1.00 91.06 197 ARG A O 1
ATOM 1547 N N . VAL A 1 198 ? -6.551 0.458 -12.889 1.00 95.12 198 VAL A N 1
ATOM 1548 C CA . VAL A 1 198 ? -6.643 1.645 -12.028 1.00 95.12 198 VAL A CA 1
ATOM 1549 C C . VAL A 1 198 ? -8.094 1.878 -11.614 1.00 95.12 198 VAL A C 1
ATOM 1551 O O . VAL A 1 198 ? -8.339 2.061 -10.430 1.00 95.12 198 VAL A O 1
ATOM 1554 N N . VAL A 1 199 ? -9.065 1.768 -12.532 1.00 95.94 199 VAL A N 1
ATOM 1555 C CA . VAL A 1 199 ? -10.499 1.875 -12.187 1.00 95.94 199 VAL A CA 1
ATOM 1556 C C . VAL A 1 199 ? -10.879 0.900 -11.066 1.00 95.94 199 VAL A C 1
ATOM 1558 O O . VAL A 1 199 ? -11.492 1.311 -10.082 1.00 95.94 199 VAL A O 1
ATOM 1561 N N . ARG A 1 200 ? -10.476 -0.374 -11.168 1.00 94.62 200 ARG A N 1
ATOM 1562 C CA . ARG A 1 200 ? -10.761 -1.378 -10.126 1.00 94.62 200 ARG A CA 1
ATOM 1563 C C . ARG A 1 200 ? -10.146 -1.004 -8.778 1.00 94.62 200 ARG A C 1
ATOM 1565 O O . ARG A 1 200 ? -10.835 -1.031 -7.761 1.00 94.62 200 ARG A O 1
ATOM 1572 N N . ASN A 1 201 ? -8.881 -0.584 -8.762 1.00 96.69 201 ASN A N 1
ATOM 1573 C CA . ASN A 1 201 ? -8.205 -0.217 -7.516 1.00 96.69 201 ASN A CA 1
ATOM 1574 C C . ASN A 1 201 ? -8.730 1.093 -6.905 1.00 96.69 201 ASN A C 1
ATOM 1576 O O . ASN A 1 201 ? -8.783 1.209 -5.679 1.00 96.69 201 ASN A O 1
ATOM 1580 N N . VAL A 1 202 ? -9.184 2.049 -7.721 1.00 97.94 202 VAL A N 1
ATOM 1581 C CA . VAL A 1 202 ? -9.889 3.249 -7.242 1.00 97.94 202 VAL A CA 1
ATOM 1582 C C . VAL A 1 202 ? -11.193 2.850 -6.552 1.00 97.94 202 VAL A C 1
ATOM 1584 O O . VAL A 1 202 ? -11.431 3.263 -5.417 1.00 97.94 202 VAL A O 1
ATOM 1587 N N . ARG A 1 203 ? -11.996 1.978 -7.174 1.00 97.31 203 ARG A N 1
ATOM 1588 C CA . ARG A 1 203 ? -13.254 1.478 -6.593 1.00 97.31 203 ARG A CA 1
ATOM 1589 C C . ARG A 1 203 ? -13.043 0.694 -5.306 1.00 97.31 203 ARG A C 1
ATOM 1591 O O . ARG A 1 203 ? -13.759 0.911 -4.331 1.00 97.31 203 ARG A O 1
ATOM 1598 N N . ALA A 1 204 ? -12.012 -0.147 -5.256 1.00 97.62 204 ALA A N 1
ATOM 1599 C CA . ALA A 1 204 ? -11.610 -0.828 -4.032 1.00 97.62 204 ALA A CA 1
ATOM 1600 C C . ALA A 1 204 ? -11.284 0.175 -2.912 1.00 97.62 204 ALA A C 1
ATOM 1602 O O . ALA A 1 204 ? -11.721 0.015 -1.773 1.00 97.62 204 ALA A O 1
ATOM 1603 N N . MET A 1 205 ? -10.575 1.261 -3.230 1.00 97.88 205 MET A N 1
ATOM 1604 C CA . MET A 1 205 ? -10.252 2.299 -2.255 1.00 97.88 205 MET A CA 1
ATOM 1605 C C . MET A 1 205 ? -11.484 3.092 -1.795 1.00 97.88 205 MET A C 1
ATOM 1607 O O . MET A 1 205 ? -11.640 3.316 -0.593 1.00 97.88 205 MET A O 1
ATOM 1611 N N . GLN A 1 206 ? -12.388 3.456 -2.709 1.00 98.12 206 GLN A N 1
ATOM 1612 C CA . GLN A 1 206 ? -13.681 4.061 -2.368 1.00 98.12 206 GLN A CA 1
ATOM 1613 C C . GLN A 1 206 ? -14.492 3.145 -1.435 1.00 98.12 206 GLN A C 1
ATOM 1615 O O . GLN A 1 206 ? -15.112 3.622 -0.487 1.00 98.12 206 GLN A O 1
ATOM 1620 N N . SER A 1 207 ? -14.462 1.828 -1.658 1.00 97.50 207 SER A N 1
ATOM 1621 C CA . SER A 1 207 ? -15.108 0.837 -0.788 1.00 97.50 207 SER A CA 1
ATOM 1622 C C . SER A 1 207 ? -14.504 0.790 0.611 1.00 97.50 207 SER A C 1
ATOM 1624 O O . SER A 1 207 ? -15.254 0.727 1.582 1.00 97.50 207 SER A O 1
ATOM 1626 N N . ARG A 1 208 ? -13.181 0.937 0.758 1.00 96.69 208 ARG A N 1
ATOM 1627 C CA . ARG A 1 208 ? -12.567 1.111 2.088 1.00 96.69 208 ARG A CA 1
ATOM 1628 C C . ARG A 1 208 ? -13.059 2.390 2.778 1.00 96.69 208 ARG A C 1
ATOM 1630 O O . ARG A 1 208 ? -13.416 2.344 3.949 1.00 96.69 208 ARG A O 1
ATOM 1637 N N . ILE A 1 209 ? -13.171 3.505 2.050 1.00 96.56 209 ILE A N 1
ATOM 1638 C CA . ILE A 1 209 ? -13.733 4.764 2.584 1.00 96.56 209 ILE A CA 1
ATOM 1639 C C . ILE A 1 209 ? -15.175 4.608 3.044 1.00 96.56 209 ILE A C 1
ATOM 1641 O O . ILE A 1 209 ? -15.519 5.064 4.134 1.00 96.56 209 ILE A O 1
ATOM 1645 N N . LYS A 1 210 ? -15.994 3.883 2.284 1.00 94.56 210 LYS A N 1
ATOM 1646 C CA . LYS A 1 210 ? -17.360 3.538 2.691 1.00 94.56 210 LYS A CA 1
ATOM 1647 C C . LYS A 1 210 ? -17.382 2.730 3.995 1.00 94.56 210 LYS A C 1
ATOM 1649 O O . LYS A 1 210 ? -18.222 3.016 4.844 1.00 94.56 210 LYS A O 1
ATOM 1654 N N . LEU A 1 211 ? -16.432 1.813 4.217 1.00 95.62 211 LEU A N 1
ATOM 1655 C CA . LEU A 1 211 ? -16.305 1.112 5.504 1.00 95.62 211 LEU A CA 1
ATOM 1656 C C . LEU A 1 211 ? -16.013 2.080 6.663 1.00 95.62 211 LEU A C 1
ATOM 1658 O O . LEU A 1 211 ? -16.656 1.966 7.705 1.00 95.62 211 LEU A O 1
ATOM 1662 N N . TRP A 1 212 ? -15.108 3.057 6.501 1.00 94.19 212 TRP A N 1
ATOM 1663 C CA . TRP A 1 212 ? -14.861 4.080 7.539 1.00 94.19 212 TRP A CA 1
ATOM 1664 C C . TRP A 1 212 ? -16.097 4.953 7.801 1.00 94.19 212 TRP A C 1
ATOM 1666 O O . TRP A 1 212 ? -16.348 5.355 8.934 1.00 94.19 212 TRP A O 1
ATOM 1676 N N . GLN A 1 213 ? -16.920 5.186 6.778 1.00 89.31 213 GLN A N 1
ATOM 1677 C CA . GLN A 1 213 ? -18.204 5.886 6.893 1.00 89.31 213 GLN A CA 1
ATOM 1678 C C . GLN A 1 213 ? -19.339 5.021 7.481 1.00 89.31 213 GLN A C 1
ATOM 1680 O O . GLN A 1 213 ? -20.455 5.517 7.623 1.00 89.31 213 GLN A O 1
ATOM 1685 N N . GLY A 1 214 ? -19.098 3.742 7.797 1.00 88.25 214 GLY A N 1
ATOM 1686 C CA . GLY A 1 214 ? -20.128 2.807 8.269 1.00 88.25 214 GLY A CA 1
ATOM 1687 C C . GLY A 1 214 ? -21.104 2.331 7.183 1.00 88.25 214 GLY A C 1
ATOM 1688 O O . GLY A 1 214 ? -22.098 1.684 7.497 1.00 88.25 214 GLY A O 1
ATOM 1689 N N . ARG A 1 215 ? -20.827 2.623 5.907 1.00 88.62 215 ARG A N 1
ATOM 1690 C CA . ARG A 1 215 ? -21.627 2.225 4.736 1.00 88.62 215 ARG A CA 1
ATOM 1691 C C . ARG A 1 215 ? -21.221 0.824 4.272 1.00 88.62 215 ARG A C 1
ATOM 1693 O O . ARG A 1 215 ? -20.670 0.649 3.183 1.00 88.62 215 ARG A O 1
ATOM 1700 N N . VAL A 1 216 ? -21.434 -0.168 5.135 1.00 89.81 216 VAL A N 1
ATOM 1701 C CA . VAL A 1 216 ? -20.987 -1.551 4.904 1.00 89.81 216 VAL A CA 1
ATOM 1702 C C . VAL A 1 216 ? -21.676 -2.152 3.682 1.00 89.81 216 VAL A C 1
ATOM 1704 O O . VAL A 1 216 ? -21.001 -2.747 2.845 1.00 89.81 216 VAL A O 1
ATOM 1707 N N . GLU A 1 217 ? -22.981 -1.929 3.512 1.00 89.75 217 GLU A N 1
ATOM 1708 C CA . GLU A 1 217 ? -23.754 -2.475 2.392 1.00 89.75 217 GLU A CA 1
ATOM 1709 C C . GLU A 1 217 ? -23.216 -2.003 1.037 1.00 89.75 217 GLU A C 1
ATOM 1711 O O . GLU A 1 217 ? -23.214 -2.762 0.073 1.00 89.75 217 GLU A O 1
ATOM 1716 N N . ASP A 1 218 ? -22.706 -0.775 0.948 1.00 92.19 218 ASP A N 1
ATOM 1717 C CA . ASP A 1 218 ? -22.146 -0.254 -0.300 1.00 92.19 218 ASP A CA 1
ATOM 1718 C C . ASP A 1 218 ? -20.818 -0.931 -0.658 1.00 92.19 218 ASP A C 1
ATOM 1720 O O . ASP A 1 218 ? -20.533 -1.154 -1.836 1.00 92.19 218 ASP A O 1
ATOM 1724 N N . ALA A 1 219 ? -20.006 -1.259 0.350 1.00 94.38 219 ALA A N 1
ATOM 1725 C CA . ALA A 1 219 ? -18.763 -1.996 0.162 1.00 94.38 219 ALA A CA 1
ATOM 1726 C C . ALA A 1 219 ? -19.032 -3.474 -0.181 1.00 94.38 219 ALA A C 1
ATOM 1728 O O . ALA A 1 219 ? -18.325 -4.042 -1.014 1.00 94.38 219 ALA A O 1
ATOM 1729 N N . VAL A 1 220 ? -20.084 -4.070 0.398 1.00 92.50 220 VAL A N 1
ATOM 1730 C CA . VAL A 1 220 ? -20.567 -5.413 0.037 1.00 92.50 220 VAL A CA 1
ATOM 1731 C C . VAL A 1 220 ? -21.060 -5.437 -1.407 1.00 92.50 220 VAL A C 1
ATOM 1733 O O . VAL A 1 220 ? -20.557 -6.240 -2.188 1.00 92.50 220 VAL A O 1
ATOM 1736 N N . ARG A 1 221 ? -21.939 -4.504 -1.804 1.00 92.69 221 ARG A N 1
ATOM 1737 C CA . ARG A 1 221 ? -22.428 -4.414 -3.190 1.00 92.69 221 ARG A CA 1
ATOM 1738 C C . ARG A 1 221 ? -21.293 -4.230 -4.187 1.00 92.69 221 ARG A C 1
ATOM 1740 O O . ARG A 1 221 ? -21.339 -4.804 -5.268 1.00 92.69 221 ARG A O 1
ATOM 1747 N N . TRP A 1 222 ? -20.272 -3.439 -3.857 1.00 94.69 222 TRP A N 1
ATOM 1748 C CA . TRP A 1 222 ? -19.084 -3.354 -4.707 1.00 94.69 222 TRP A CA 1
ATOM 1749 C C . TRP A 1 222 ? -18.407 -4.724 -4.850 1.00 94.69 222 TRP A C 1
ATOM 1751 O O . TRP A 1 222 ? -18.208 -5.175 -5.971 1.00 94.69 222 TRP A O 1
ATOM 1761 N N . MET A 1 223 ? -18.111 -5.405 -3.739 1.00 94.12 223 MET A N 1
ATOM 1762 C CA . MET A 1 223 ? -17.434 -6.706 -3.745 1.00 94.12 223 MET A CA 1
ATOM 1763 C C . MET A 1 223 ? -18.217 -7.794 -4.500 1.00 94.12 223 MET A C 1
ATOM 1765 O O . MET A 1 223 ? -17.604 -8.621 -5.171 1.00 94.12 223 MET A O 1
ATOM 1769 N N . GLU A 1 224 ? -19.548 -7.807 -4.413 1.00 90.06 224 GLU A N 1
ATOM 1770 C CA . GLU A 1 224 ? -20.417 -8.751 -5.139 1.00 90.06 224 GLU A CA 1
ATOM 1771 C C . GLU A 1 224 ? -20.399 -8.540 -6.660 1.00 90.06 224 GLU A C 1
ATOM 1773 O O . GLU A 1 224 ? -20.627 -9.483 -7.412 1.00 90.06 224 GLU A O 1
ATOM 1778 N N . ASN A 1 225 ? -20.096 -7.322 -7.118 1.00 89.38 225 ASN A N 1
ATOM 1779 C CA . ASN A 1 225 ? -19.988 -6.981 -8.538 1.00 89.38 225 ASN A CA 1
ATOM 1780 C C . ASN A 1 225 ? -18.555 -7.102 -9.086 1.00 89.38 225 ASN A C 1
ATOM 1782 O O . ASN A 1 225 ? -18.316 -6.830 -10.264 1.00 89.38 225 ASN A O 1
ATOM 1786 N N . GLU A 1 226 ? -17.588 -7.485 -8.252 1.00 88.94 226 GLU A N 1
ATOM 1787 C CA . GLU A 1 226 ? -16.214 -7.726 -8.680 1.00 88.94 226 GLU A CA 1
ATOM 1788 C C . GLU A 1 226 ? -15.990 -9.216 -8.983 1.00 88.94 226 GLU A C 1
ATOM 1790 O O . GLU A 1 226 ? -16.509 -10.075 -8.272 1.00 88.94 226 GLU A O 1
ATOM 1795 N N . PRO A 1 227 ? -15.164 -9.554 -9.989 1.00 82.38 227 PRO A N 1
ATOM 1796 C CA . PRO A 1 227 ? -14.711 -10.923 -10.207 1.00 82.38 227 PRO A CA 1
ATOM 1797 C C . PRO A 1 227 ? -14.104 -11.544 -8.939 1.00 82.38 227 PRO A C 1
ATOM 1799 O O . PRO A 1 227 ? -13.063 -11.089 -8.453 1.00 82.38 227 PRO A O 1
ATOM 1802 N N . GLN A 1 228 ? -14.739 -12.604 -8.435 1.00 70.94 228 GLN A N 1
ATOM 1803 C CA . GLN A 1 228 ? -14.241 -13.435 -7.340 1.00 70.94 228 GLN A CA 1
ATOM 1804 C C . GLN A 1 228 ? -13.784 -14.771 -7.927 1.00 70.94 228 GLN A C 1
ATOM 1806 O O . GLN A 1 228 ? -14.591 -15.669 -8.147 1.00 70.94 228 GLN A O 1
ATOM 1811 N N . ASP A 1 229 ? -12.492 -14.890 -8.237 1.00 68.50 229 ASP A N 1
ATOM 1812 C CA . ASP A 1 229 ? -11.920 -16.189 -8.595 1.00 68.50 229 ASP A CA 1
ATOM 1813 C C . ASP A 1 229 ? -11.609 -16.955 -7.305 1.00 68.50 229 ASP A C 1
ATOM 1815 O O . ASP A 1 229 ? -10.666 -16.646 -6.568 1.00 68.50 229 ASP A O 1
ATOM 1819 N N . GLU A 1 230 ? -12.463 -17.927 -6.989 1.00 63.94 230 GLU A N 1
ATOM 1820 C CA . GLU A 1 230 ? -12.287 -18.774 -5.813 1.00 63.94 230 GLU A CA 1
ATOM 1821 C C . GLU A 1 230 ? -11.144 -19.781 -5.996 1.00 63.94 230 GLU A C 1
ATOM 1823 O O . GLU A 1 230 ? -10.642 -20.291 -4.996 1.00 63.94 230 GLU A O 1
ATOM 1828 N N . ILE A 1 231 ? -10.668 -20.018 -7.222 1.00 67.69 231 ILE A N 1
ATOM 1829 C CA . ILE A 1 231 ? -9.695 -21.067 -7.548 1.00 67.69 231 ILE A CA 1
ATOM 1830 C C . ILE A 1 231 ? -8.300 -20.475 -7.783 1.00 67.69 231 ILE A C 1
ATOM 1832 O O . ILE A 1 231 ? -7.336 -20.930 -7.168 1.00 67.69 231 ILE A O 1
ATOM 1836 N N . HIS A 1 232 ? -8.175 -19.439 -8.616 1.00 75.19 232 HIS A N 1
ATOM 1837 C CA . HIS A 1 232 ? -6.884 -18.853 -8.985 1.00 75.19 232 HIS A CA 1
ATOM 1838 C C . HIS A 1 232 ? -6.629 -17.524 -8.271 1.00 75.19 232 HIS A C 1
ATOM 1840 O O . HIS A 1 232 ? -7.447 -16.606 -8.264 1.00 75.19 232 HIS A O 1
ATOM 1846 N N . PHE A 1 233 ? -5.437 -17.395 -7.689 1.00 86.25 233 PHE A N 1
ATOM 1847 C CA . PHE A 1 233 ? -4.984 -16.153 -7.075 1.00 86.25 233 PHE A CA 1
ATOM 1848 C C . PHE A 1 233 ? -4.281 -15.268 -8.110 1.00 86.25 233 PHE A C 1
ATOM 1850 O O . PHE A 1 233 ? -3.212 -15.615 -8.608 1.00 86.25 233 PHE A O 1
ATOM 1857 N N . ASN A 1 234 ? -4.852 -14.099 -8.411 1.00 89.62 234 ASN A N 1
ATOM 1858 C CA . ASN A 1 234 ? -4.228 -13.124 -9.302 1.00 89.62 234 ASN A CA 1
ATOM 1859 C C . ASN A 1 234 ? -3.448 -12.066 -8.507 1.00 89.62 234 ASN A C 1
ATOM 1861 O O . ASN A 1 234 ? -4.027 -11.164 -7.900 1.00 89.62 234 ASN A O 1
ATOM 1865 N N . VAL A 1 235 ? -2.116 -12.119 -8.578 1.00 90.12 235 VAL A N 1
ATOM 1866 C CA . VAL A 1 235 ? -1.202 -11.208 -7.859 1.00 90.12 235 VAL A CA 1
ATOM 1867 C C . VAL A 1 235 ? -1.447 -9.720 -8.152 1.00 90.12 235 VAL A C 1
ATOM 1869 O O . VAL A 1 235 ? -1.143 -8.848 -7.329 1.00 90.12 235 VAL A O 1
ATOM 1872 N N . LEU A 1 236 ? -2.009 -9.406 -9.323 1.00 89.81 236 LEU A N 1
ATOM 1873 C CA . LEU A 1 236 ? -2.295 -8.039 -9.764 1.00 89.81 236 LEU A CA 1
ATOM 1874 C C . LEU A 1 236 ? -3.541 -7.458 -9.078 1.00 89.81 236 LEU A C 1
ATOM 1876 O O . LEU A 1 236 ? -3.675 -6.240 -8.995 1.00 89.81 236 LEU A O 1
ATOM 1880 N N . GLU A 1 237 ? -4.402 -8.317 -8.527 1.00 91.62 237 GLU A N 1
ATOM 1881 C CA . GLU A 1 237 ? -5.659 -7.967 -7.853 1.00 91.62 237 GLU A CA 1
ATOM 1882 C C . GLU A 1 237 ? -5.531 -7.949 -6.321 1.00 91.62 237 GLU A C 1
ATOM 1884 O O . GLU A 1 237 ? -6.518 -7.809 -5.597 1.00 91.62 237 GLU A O 1
ATOM 1889 N N . ARG A 1 238 ? -4.300 -8.033 -5.796 1.00 92.94 238 ARG A N 1
ATOM 1890 C CA . ARG A 1 238 ? -4.026 -8.092 -4.348 1.00 92.94 238 ARG A CA 1
ATOM 1891 C C . ARG A 1 238 ? -4.656 -6.957 -3.535 1.00 92.94 238 ARG A C 1
ATOM 1893 O O . ARG A 1 238 ? -5.070 -7.187 -2.403 1.00 92.94 238 ARG A O 1
ATOM 1900 N N . TYR A 1 239 ? -4.786 -5.755 -4.102 1.00 95.56 239 TYR A N 1
ATOM 1901 C CA . TYR A 1 239 ? -5.445 -4.631 -3.426 1.00 95.56 239 TYR A CA 1
ATOM 1902 C C . TYR A 1 239 ? -6.949 -4.861 -3.251 1.00 95.56 239 TYR A C 1
ATOM 1904 O O . TYR A 1 239 ? -7.512 -4.560 -2.193 1.00 95.56 239 TYR A O 1
ATOM 1912 N N . CYS A 1 240 ? -7.597 -5.423 -4.274 1.00 95.38 240 CYS A N 1
ATOM 1913 C CA . CYS A 1 240 ? -8.998 -5.822 -4.236 1.00 95.38 240 CYS A CA 1
ATOM 1914 C C . CYS A 1 240 ? -9.191 -6.923 -3.190 1.00 95.38 240 CYS A C 1
ATOM 1916 O O . CYS A 1 240 ? -10.006 -6.751 -2.291 1.00 95.38 240 CYS A O 1
ATOM 1918 N N . TYR A 1 241 ? -8.362 -7.973 -3.202 1.00 95.38 241 TYR A N 1
ATOM 1919 C CA . TYR A 1 241 ? -8.414 -9.053 -2.204 1.00 95.38 241 TYR A CA 1
ATOM 1920 C C . TYR A 1 241 ? -8.233 -8.551 -0.767 1.00 95.38 241 TYR A C 1
ATOM 1922 O O . TYR A 1 241 ? -8.996 -8.903 0.129 1.00 95.38 241 TYR A O 1
ATOM 1930 N N . ASN A 1 242 ? -7.270 -7.662 -0.546 1.00 95.69 242 ASN A N 1
ATOM 1931 C CA . ASN A 1 242 ? -7.035 -7.037 0.751 1.00 95.69 242 ASN A CA 1
ATOM 1932 C C . ASN A 1 242 ? -8.196 -6.106 1.180 1.00 95.69 242 ASN A C 1
ATOM 1934 O O . ASN A 1 242 ? -8.451 -5.917 2.370 1.00 95.69 242 ASN A O 1
ATOM 1938 N N . THR A 1 243 ? -8.954 -5.565 0.221 1.00 97.50 243 THR A N 1
ATOM 1939 C CA . THR A 1 243 ? -10.225 -4.873 0.496 1.00 97.50 243 THR A CA 1
ATOM 1940 C C . THR A 1 243 ? -11.335 -5.864 0.841 1.00 97.50 243 THR A C 1
ATOM 1942 O O . THR A 1 243 ? -12.062 -5.634 1.804 1.00 97.50 243 THR A O 1
ATOM 1945 N N . PHE A 1 244 ? -11.444 -6.984 0.118 1.00 96.56 244 PHE A N 1
ATOM 1946 C CA . PHE A 1 244 ? -12.424 -8.039 0.396 1.00 96.56 244 PHE A CA 1
ATOM 1947 C C . PHE A 1 244 ? -12.263 -8.604 1.803 1.00 96.56 244 PHE A C 1
ATOM 1949 O O . PHE A 1 244 ? -13.261 -8.800 2.484 1.00 96.56 244 PHE A O 1
ATOM 1956 N N . VAL A 1 245 ? -11.025 -8.776 2.278 1.00 96.88 245 VAL A N 1
ATOM 1957 C CA . VAL A 1 245 ? -10.724 -9.124 3.677 1.00 96.88 245 VAL A CA 1
ATOM 1958 C C . VAL A 1 245 ? -11.467 -8.199 4.643 1.00 96.88 245 VAL A C 1
ATOM 1960 O O . VAL A 1 245 ? -12.213 -8.675 5.490 1.00 96.88 245 VAL A O 1
ATOM 1963 N N . ARG A 1 246 ? -11.359 -6.878 4.474 1.00 97.81 246 ARG A N 1
ATOM 1964 C CA . ARG A 1 246 ? -12.037 -5.907 5.350 1.00 97.81 246 ARG A CA 1
ATOM 1965 C C . ARG A 1 246 ? -13.556 -5.936 5.189 1.00 97.81 246 ARG A C 1
ATOM 1967 O O . ARG A 1 246 ? -14.274 -5.827 6.178 1.00 97.81 246 ARG A O 1
ATOM 1974 N N . VAL A 1 247 ? -14.061 -6.142 3.973 1.00 96.44 247 VAL A N 1
ATOM 1975 C CA . VAL A 1 247 ? -15.505 -6.297 3.724 1.00 96.44 247 VAL A CA 1
ATOM 1976 C C . VAL A 1 247 ? -16.055 -7.570 4.386 1.00 96.44 247 VAL A C 1
ATOM 1978 O O . VAL A 1 247 ? -17.140 -7.536 4.966 1.00 96.44 247 VAL A O 1
ATOM 1981 N N . TYR A 1 248 ? -15.317 -8.681 4.368 1.00 95.06 248 TYR A N 1
ATOM 1982 C CA . TYR A 1 248 ? -15.692 -9.906 5.076 1.00 95.06 248 TYR A CA 1
ATOM 1983 C C . TYR A 1 248 ? -15.565 -9.765 6.595 1.00 95.06 248 TYR A C 1
ATOM 1985 O O . TYR A 1 248 ? -16.452 -10.228 7.311 1.00 95.06 248 TYR A O 1
ATOM 1993 N N . MET A 1 249 ? -14.548 -9.057 7.098 1.00 95.50 249 MET A N 1
ATOM 1994 C CA . MET A 1 249 ? -14.438 -8.719 8.523 1.00 95.50 249 MET A CA 1
ATOM 1995 C C . MET A 1 249 ? -15.620 -7.871 9.004 1.00 95.50 249 MET A C 1
ATOM 1997 O O . MET A 1 249 ? -16.122 -8.115 10.101 1.00 95.50 249 MET A O 1
ATOM 2001 N N . ALA A 1 250 ? -16.091 -6.917 8.191 1.00 93.12 250 ALA A N 1
ATOM 2002 C CA . ALA A 1 250 ? -17.274 -6.105 8.491 1.00 93.12 250 ALA A CA 1
ATOM 2003 C C . ALA A 1 250 ? -18.550 -6.957 8.596 1.00 93.12 250 ALA A C 1
ATOM 2005 O O . ALA A 1 250 ? -19.415 -6.680 9.419 1.00 93.12 250 ALA A O 1
ATOM 2006 N N . GLN A 1 251 ? -18.639 -8.022 7.795 1.00 89.38 251 GLN A N 1
ATOM 2007 C CA . GLN A 1 251 ? -19.718 -9.016 7.845 1.00 89.38 251 GLN A CA 1
ATOM 2008 C C . GLN A 1 251 ? -19.486 -10.120 8.890 1.00 89.38 251 GLN A C 1
ATOM 2010 O O . GLN A 1 251 ? -20.290 -11.043 8.979 1.00 89.38 251 GLN A O 1
ATOM 2015 N N . GLN A 1 252 ? -18.377 -10.076 9.638 1.00 89.25 252 GLN A N 1
ATOM 2016 C CA . GLN A 1 252 ? -17.961 -11.120 10.587 1.00 89.25 252 GLN A CA 1
ATOM 2017 C C . GLN A 1 252 ? -17.788 -12.517 9.954 1.00 89.25 252 GLN A C 1
ATOM 2019 O O . GLN A 1 252 ? -17.830 -13.540 10.632 1.00 89.25 252 GLN A O 1
ATOM 2024 N N . ARG A 1 253 ? -17.534 -12.574 8.641 1.00 90.50 253 ARG A N 1
ATOM 2025 C CA . ARG A 1 253 ? -17.242 -13.808 7.895 1.00 90.50 253 ARG A CA 1
ATOM 2026 C C . ARG A 1 253 ? -15.759 -14.155 7.990 1.00 90.50 253 ARG A C 1
ATOM 2028 O O . ARG A 1 253 ? -14.982 -13.961 7.047 1.00 90.50 253 ARG A O 1
ATOM 2035 N N . TYR A 1 254 ? -15.339 -14.594 9.173 1.00 90.88 254 TYR A N 1
ATOM 2036 C CA . TYR A 1 254 ? -13.927 -14.857 9.473 1.00 90.88 254 TYR A CA 1
ATOM 2037 C C . TYR A 1 254 ? -13.365 -16.069 8.722 1.00 90.88 254 TYR A C 1
ATOM 2039 O O . TYR A 1 254 ? -12.182 -16.077 8.394 1.00 90.88 254 TYR A O 1
ATOM 2047 N N . ASP A 1 255 ? -14.216 -17.027 8.358 1.00 87.81 255 ASP A N 1
ATOM 2048 C CA . ASP A 1 255 ? -13.894 -18.161 7.487 1.00 87.81 255 ASP A CA 1
ATOM 2049 C C . ASP A 1 255 ? -13.366 -17.692 6.123 1.00 87.81 255 ASP A C 1
ATOM 2051 O O . ASP A 1 255 ? -12.258 -18.044 5.714 1.00 87.81 255 ASP A O 1
ATOM 2055 N N . LYS A 1 256 ? -14.123 -16.822 5.445 1.00 91.00 256 LYS A N 1
ATOM 2056 C CA . LYS A 1 256 ? -13.729 -16.244 4.157 1.00 91.00 256 LYS A CA 1
ATOM 2057 C C . LYS A 1 256 ? -12.538 -15.309 4.292 1.00 91.00 256 LYS A C 1
ATOM 2059 O O . LYS A 1 256 ? -11.675 -15.267 3.417 1.00 91.00 256 LYS A O 1
ATOM 2064 N N . THR A 1 257 ? -12.477 -14.581 5.403 1.00 94.12 257 THR A N 1
ATOM 2065 C CA . THR A 1 257 ? -11.351 -13.696 5.690 1.00 94.12 257 THR A CA 1
ATOM 2066 C C . THR A 1 257 ? -10.038 -14.480 5.774 1.00 94.12 257 THR A C 1
ATOM 2068 O O . THR A 1 257 ? -9.076 -14.130 5.090 1.00 94.12 257 THR A O 1
ATOM 2071 N N . ALA A 1 258 ? -10.014 -15.574 6.542 1.00 92.56 258 ALA A N 1
ATOM 2072 C CA . ALA A 1 258 ? -8.837 -16.424 6.703 1.00 92.56 258 ALA A CA 1
ATOM 2073 C C . ALA A 1 258 ? -8.376 -17.036 5.369 1.00 92.56 258 ALA A C 1
ATOM 2075 O O . ALA A 1 258 ? -7.180 -17.060 5.086 1.00 92.56 258 ALA A O 1
ATOM 2076 N N . GLN A 1 259 ? -9.309 -17.462 4.509 1.00 91.88 259 GLN A N 1
ATOM 2077 C CA . GLN A 1 259 ? -8.976 -18.020 3.191 1.00 91.88 259 GLN A CA 1
ATOM 2078 C C . GLN A 1 259 ? -8.216 -17.025 2.303 1.00 91.88 259 GLN A C 1
ATOM 2080 O O . GLN A 1 259 ? -7.215 -17.389 1.682 1.00 91.88 259 GLN A O 1
ATOM 2085 N N . ILE A 1 260 ? -8.661 -15.765 2.249 1.00 94.06 260 ILE A N 1
ATOM 2086 C CA . ILE A 1 260 ? -7.989 -14.734 1.446 1.00 94.06 260 ILE A CA 1
ATOM 2087 C C . ILE A 1 260 ? -6.646 -14.346 2.076 1.00 94.06 260 ILE A C 1
ATOM 2089 O O . ILE A 1 260 ? -5.651 -14.237 1.356 1.00 94.06 260 ILE A O 1
ATOM 2093 N N . LEU A 1 261 ? -6.594 -14.176 3.402 1.00 95.62 261 LEU A N 1
ATOM 209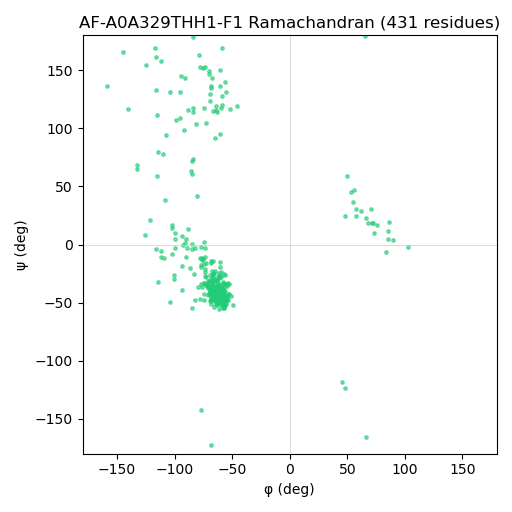4 C CA . LEU A 1 261 ? -5.351 -13.862 4.114 1.00 95.62 261 LEU A CA 1
ATOM 2095 C C . LEU A 1 261 ? -4.286 -14.945 3.915 1.00 95.62 261 LEU A C 1
ATOM 2097 O O . LEU A 1 261 ? -3.132 -14.608 3.665 1.00 95.62 261 LEU A O 1
ATOM 2101 N N . MET A 1 262 ? -4.662 -16.227 3.917 1.00 93.88 262 MET A N 1
ATOM 2102 C CA . MET A 1 262 ? -3.741 -17.335 3.647 1.00 93.88 262 MET A CA 1
ATOM 2103 C C . MET A 1 262 ? -3.088 -17.219 2.260 1.00 93.88 262 MET A C 1
ATOM 2105 O O . MET A 1 262 ? -1.872 -17.370 2.131 1.00 93.88 262 MET A O 1
ATOM 2109 N N . ARG A 1 263 ? -3.872 -16.896 1.221 1.00 93.19 263 ARG A N 1
ATOM 2110 C CA . ARG A 1 263 ? -3.357 -16.706 -0.150 1.00 93.19 263 ARG A CA 1
ATOM 2111 C C . ARG A 1 263 ? -2.451 -15.481 -0.250 1.00 93.19 263 ARG A C 1
ATOM 2113 O O . ARG A 1 263 ? -1.360 -15.571 -0.810 1.00 93.19 263 ARG A O 1
ATOM 2120 N N . LEU A 1 264 ? -2.872 -14.355 0.334 1.00 94.62 264 LEU A N 1
ATOM 2121 C CA . LEU A 1 264 ? -2.070 -13.128 0.377 1.00 94.62 264 LEU A CA 1
ATOM 2122 C C . LEU A 1 264 ? -0.742 -13.346 1.110 1.00 94.62 264 LEU A C 1
ATOM 2124 O O . LEU A 1 264 ? 0.287 -12.876 0.636 1.00 94.62 264 LEU A O 1
ATOM 2128 N N . ARG A 1 265 ? -0.750 -14.087 2.223 1.00 94.00 265 ARG A N 1
ATOM 2129 C CA . ARG A 1 265 ? 0.447 -14.416 3.005 1.00 94.00 265 ARG A CA 1
ATOM 2130 C C . ARG A 1 265 ? 1.392 -15.335 2.235 1.00 94.00 265 ARG A C 1
ATOM 2132 O O . ARG A 1 265 ? 2.588 -15.068 2.198 1.00 94.00 265 ARG A O 1
ATOM 2139 N N . SER A 1 266 ? 0.870 -16.379 1.586 1.00 92.56 266 SER A N 1
ATOM 2140 C CA . SER A 1 266 ? 1.670 -17.266 0.727 1.00 92.56 266 SER A CA 1
ATOM 2141 C C . SER A 1 266 ? 2.383 -16.469 -0.368 1.00 92.56 266 SER A C 1
ATOM 2143 O O . SER A 1 266 ? 3.604 -16.554 -0.492 1.00 92.56 266 SER A O 1
ATOM 2145 N N . TYR A 1 267 ? 1.647 -15.601 -1.064 1.00 93.00 267 TYR A N 1
ATOM 2146 C CA . TYR A 1 267 ? 2.213 -14.680 -2.043 1.00 93.00 267 TYR A CA 1
ATOM 2147 C C . TYR A 1 267 ? 3.273 -13.747 -1.445 1.00 93.00 267 TYR A C 1
ATOM 2149 O O . TYR A 1 267 ? 4.367 -13.617 -1.989 1.00 93.00 267 TYR A O 1
ATOM 2157 N N . ALA A 1 268 ? 2.963 -13.104 -0.319 1.00 94.19 268 ALA A N 1
ATOM 2158 C CA . ALA A 1 268 ? 3.857 -12.140 0.306 1.00 94.19 268 ALA A CA 1
ATOM 2159 C C . ALA A 1 268 ? 5.178 -12.782 0.763 1.00 94.19 268 ALA A C 1
ATOM 2161 O O . ALA A 1 268 ? 6.230 -12.158 0.649 1.00 94.19 268 ALA A O 1
ATOM 2162 N N . ASN A 1 269 ? 5.134 -14.039 1.215 1.00 90.81 269 ASN A N 1
ATOM 2163 C CA . ASN A 1 269 ? 6.319 -14.819 1.570 1.00 90.81 269 ASN A CA 1
ATOM 2164 C C . ASN A 1 269 ? 7.166 -15.179 0.345 1.00 90.81 269 ASN A C 1
ATOM 2166 O O . ASN A 1 269 ? 8.381 -15.004 0.383 1.00 90.81 269 ASN A O 1
ATOM 2170 N N . MET A 1 270 ? 6.539 -15.655 -0.737 1.00 89.00 270 MET A N 1
ATOM 2171 C CA . MET A 1 270 ? 7.248 -16.037 -1.966 1.00 89.00 270 MET A CA 1
ATOM 2172 C C . MET A 1 270 ? 7.933 -14.839 -2.635 1.00 89.00 270 MET A C 1
ATOM 2174 O O . MET A 1 270 ? 9.064 -14.946 -3.095 1.00 89.00 270 MET A O 1
ATOM 2178 N N . GLU A 1 271 ? 7.262 -13.688 -2.648 1.00 89.69 271 GLU A N 1
ATOM 2179 C CA . GLU A 1 271 ? 7.684 -12.494 -3.390 1.00 89.69 271 GLU A CA 1
ATOM 2180 C C . GLU A 1 271 ? 8.332 -11.417 -2.505 1.00 89.69 271 GLU A C 1
ATOM 2182 O O . GLU A 1 271 ? 8.458 -10.269 -2.930 1.00 89.69 271 GLU A O 1
ATOM 2187 N N . LYS A 1 272 ? 8.714 -11.770 -1.267 1.00 90.31 272 LYS A N 1
ATOM 2188 C CA . LYS A 1 272 ? 9.391 -10.891 -0.294 1.00 90.31 272 LYS A CA 1
ATOM 2189 C C . LYS A 1 272 ? 8.681 -9.538 -0.111 1.00 90.31 272 LYS A C 1
ATOM 2191 O O . LYS A 1 272 ? 9.263 -8.485 -0.352 1.00 90.31 272 LYS A O 1
ATOM 2196 N N . ARG A 1 273 ? 7.410 -9.568 0.308 1.00 94.38 273 ARG A N 1
ATOM 2197 C CA . ARG A 1 273 ? 6.562 -8.373 0.500 1.00 94.38 273 ARG A CA 1
ATOM 2198 C C . ARG A 1 273 ? 6.278 -8.086 1.977 1.00 94.38 273 ARG A C 1
ATOM 2200 O O . ARG A 1 273 ? 5.181 -8.415 2.448 1.00 94.38 273 ARG A O 1
ATOM 2207 N N . PRO A 1 274 ? 7.234 -7.508 2.726 1.00 95.50 274 PRO A N 1
ATOM 2208 C CA . PRO A 1 274 ? 7.065 -7.226 4.148 1.00 95.50 274 PRO A CA 1
ATOM 2209 C C . PRO A 1 274 ? 5.840 -6.360 4.458 1.00 95.50 274 PRO A C 1
ATOM 2211 O O . PRO A 1 274 ? 5.174 -6.626 5.458 1.00 95.50 274 PRO A O 1
ATOM 2214 N N . TRP A 1 275 ? 5.470 -5.390 3.608 1.00 97.00 275 TRP A N 1
ATOM 2215 C CA . TRP A 1 275 ? 4.258 -4.595 3.833 1.00 97.00 275 TRP A CA 1
ATOM 2216 C C . TRP A 1 275 ? 3.015 -5.481 3.914 1.00 97.00 275 TRP A C 1
ATOM 2218 O O . TRP A 1 275 ? 2.237 -5.414 4.866 1.00 97.00 275 TRP A O 1
ATOM 2228 N N . LEU A 1 276 ? 2.829 -6.327 2.897 1.00 96.12 276 LEU A N 1
ATOM 2229 C CA . LEU A 1 276 ? 1.650 -7.180 2.777 1.00 96.12 276 LEU A CA 1
ATOM 2230 C C . LEU A 1 276 ? 1.624 -8.266 3.862 1.00 96.12 276 LEU A C 1
ATOM 2232 O O . LEU A 1 276 ? 0.542 -8.617 4.330 1.00 96.12 276 LEU A O 1
ATOM 2236 N N . GLN A 1 277 ? 2.794 -8.756 4.291 1.00 97.25 277 GLN A N 1
ATOM 2237 C CA . GLN A 1 277 ? 2.914 -9.643 5.451 1.00 97.25 277 GLN A CA 1
ATOM 2238 C C . GLN A 1 277 ? 2.421 -8.949 6.723 1.00 97.25 277 GLN A C 1
ATOM 2240 O O . GLN A 1 277 ? 1.505 -9.449 7.368 1.00 97.25 277 GLN A O 1
ATOM 2245 N N . MET A 1 278 ? 2.976 -7.778 7.059 1.00 98.38 278 MET A N 1
ATOM 2246 C CA . MET A 1 278 ? 2.602 -7.052 8.277 1.00 98.38 278 MET A CA 1
ATOM 2247 C C . MET A 1 278 ? 1.119 -6.660 8.281 1.00 98.38 278 MET A C 1
ATOM 2249 O O . MET A 1 278 ? 0.453 -6.794 9.305 1.00 98.38 278 MET A O 1
ATOM 2253 N N . GLU A 1 279 ? 0.582 -6.217 7.140 1.00 98.00 279 GLU A N 1
ATOM 2254 C CA . GLU A 1 279 ? -0.839 -5.881 7.012 1.00 98.00 279 GLU A CA 1
ATOM 2255 C C . GLU A 1 279 ? -1.738 -7.115 7.185 1.00 98.00 279 GLU A C 1
ATOM 2257 O O . GLU A 1 279 ? -2.747 -7.046 7.883 1.00 98.00 279 GLU A O 1
ATOM 2262 N N . GLY A 1 280 ? -1.377 -8.253 6.587 1.00 97.88 280 GLY A N 1
ATOM 2263 C CA . GLY A 1 280 ? -2.128 -9.498 6.749 1.00 97.88 280 GLY A CA 1
ATOM 2264 C C . GLY A 1 280 ? -2.112 -10.007 8.193 1.00 97.88 280 GLY A C 1
ATOM 2265 O O . GLY A 1 280 ? -3.165 -10.336 8.738 1.00 97.88 280 GLY A O 1
ATOM 2266 N N . ASP A 1 281 ? -0.939 -10.000 8.825 1.00 98.12 281 ASP A N 1
ATOM 2267 C CA . ASP A 1 281 ? -0.730 -10.433 10.211 1.00 98.12 281 ASP A CA 1
ATOM 2268 C C . ASP A 1 281 ? -1.479 -9.538 11.216 1.00 98.12 281 ASP A C 1
ATOM 2270 O O . ASP A 1 281 ? -2.052 -10.028 12.193 1.00 98.12 281 ASP A O 1
ATOM 2274 N N . LEU A 1 282 ? -1.539 -8.226 10.958 1.00 98.69 282 LEU A N 1
ATOM 2275 C CA . LEU A 1 282 ? -2.351 -7.288 11.734 1.00 98.69 282 LEU A CA 1
ATOM 2276 C C . LEU A 1 282 ? -3.845 -7.637 11.660 1.00 98.69 282 LEU A C 1
ATOM 2278 O O . LEU A 1 282 ? -4.519 -7.716 12.689 1.00 98.69 282 LEU A O 1
ATOM 2282 N N . LEU A 1 283 ? -4.371 -7.851 10.450 1.00 98.25 283 LEU A N 1
ATOM 2283 C CA . LEU A 1 283 ? -5.788 -8.168 10.248 1.00 98.25 283 LEU A CA 1
ATOM 2284 C C . LEU A 1 283 ? -6.151 -9.527 10.860 1.00 98.25 283 LEU A C 1
ATOM 2286 O O . LEU A 1 283 ? -7.221 -9.667 11.452 1.00 98.25 283 LEU A O 1
ATOM 2290 N N . GLU A 1 284 ? -5.249 -10.506 10.788 1.00 97.69 284 GLU A N 1
ATOM 2291 C CA . GLU A 1 284 ? -5.414 -11.801 11.450 1.00 97.69 284 GLU A CA 1
ATOM 2292 C C . GLU A 1 284 ? -5.424 -11.676 12.977 1.00 97.69 284 GLU A C 1
ATOM 2294 O O . GLU A 1 284 ? -6.282 -12.271 13.632 1.00 97.69 284 GLU A O 1
ATOM 2299 N N . SER A 1 285 ? -4.564 -10.823 13.542 1.00 98.25 285 SER A N 1
ATOM 2300 C CA . SER A 1 285 ? -4.543 -10.551 14.985 1.00 98.25 285 SER A CA 1
ATOM 2301 C C . SER A 1 285 ? -5.883 -9.977 15.470 1.00 98.25 285 SER A C 1
ATOM 2303 O O . SER A 1 285 ? -6.407 -10.402 16.501 1.00 98.25 285 SER A O 1
ATOM 2305 N N . ILE A 1 286 ? -6.502 -9.075 14.692 1.00 97.75 286 ILE A N 1
ATOM 2306 C CA . ILE A 1 286 ? -7.848 -8.537 14.973 1.00 97.75 286 ILE A CA 1
ATOM 2307 C C . ILE A 1 286 ? -8.906 -9.649 14.974 1.00 97.75 286 ILE A C 1
ATOM 2309 O O . ILE A 1 286 ? -9.784 -9.666 15.839 1.00 97.75 286 ILE A O 1
ATOM 2313 N N . ILE A 1 287 ? -8.842 -10.589 14.029 1.00 95.56 287 ILE A N 1
ATOM 2314 C CA . ILE A 1 287 ? -9.787 -11.715 13.962 1.00 95.56 287 ILE A CA 1
ATOM 2315 C C . ILE A 1 287 ? -9.603 -12.632 15.170 1.00 95.56 287 ILE A C 1
ATOM 2317 O O . ILE A 1 287 ? -10.581 -12.949 15.843 1.00 95.56 287 ILE A O 1
ATOM 2321 N N . ARG A 1 288 ? -8.359 -13.009 15.486 1.00 95.50 288 ARG A N 1
ATOM 2322 C CA . ARG A 1 288 ? -8.045 -13.886 16.622 1.00 95.50 288 ARG A CA 1
ATOM 2323 C C . ARG A 1 288 ? -8.515 -13.302 17.944 1.00 95.50 288 ARG A C 1
ATOM 2325 O O . ARG A 1 288 ? -9.093 -14.038 18.743 1.00 95.50 288 ARG A O 1
ATOM 2332 N N . TYR A 1 289 ? -8.343 -11.995 18.136 1.00 96.00 289 TYR A N 1
ATOM 2333 C CA . TYR A 1 289 ? -8.895 -11.282 19.284 1.00 96.00 289 TYR A CA 1
ATOM 2334 C C . TYR A 1 289 ? -10.410 -11.475 19.398 1.00 96.00 289 TYR A C 1
ATOM 2336 O O . TYR A 1 289 ? -10.913 -11.902 20.435 1.00 96.00 289 TYR A O 1
ATOM 2344 N N . ARG A 1 290 ? -11.141 -11.242 18.302 1.00 92.31 290 ARG A N 1
ATOM 2345 C CA . ARG A 1 290 ? -12.611 -11.346 18.263 1.00 92.31 290 ARG A CA 1
ATOM 2346 C C . ARG A 1 290 ? -13.124 -12.766 18.467 1.00 92.31 290 ARG A C 1
ATOM 2348 O O . ARG A 1 290 ? -14.222 -12.941 18.981 1.00 92.31 290 ARG A O 1
ATOM 2355 N N . THR A 1 291 ? -12.344 -13.772 18.084 1.00 90.19 291 THR A N 1
ATOM 2356 C CA . THR A 1 291 ? -12.683 -15.187 18.292 1.00 90.19 291 THR A CA 1
ATOM 2357 C C . THR A 1 291 ? -12.162 -15.746 19.621 1.00 90.19 291 THR A C 1
ATOM 2359 O O . THR A 1 291 ? -12.260 -16.948 19.844 1.00 90.19 291 THR A O 1
ATOM 2362 N N . GLY A 1 292 ? -11.563 -14.918 20.487 1.00 91.81 292 GLY A N 1
ATOM 2363 C CA . GLY A 1 292 ? -11.029 -15.344 21.785 1.00 91.81 292 GLY A CA 1
ATOM 2364 C C . GLY A 1 292 ? -9.760 -16.205 21.710 1.00 91.81 292 GLY A C 1
ATOM 2365 O O . GLY A 1 292 ? -9.426 -16.889 22.673 1.00 91.81 292 GLY A O 1
ATOM 2366 N N . ASN A 1 293 ? -9.043 -16.199 20.583 1.00 94.69 293 ASN A N 1
ATOM 2367 C CA . ASN A 1 293 ? -7.805 -16.960 20.424 1.00 94.69 293 ASN A CA 1
ATOM 2368 C C . ASN A 1 293 ? -6.615 -16.159 20.987 1.00 94.69 293 ASN A C 1
ATOM 2370 O O . ASN A 1 293 ? -6.248 -15.153 20.380 1.00 94.69 293 ASN A O 1
ATOM 2374 N N . PRO A 1 294 ? -5.952 -16.607 22.072 1.00 95.38 294 PRO A N 1
ATOM 2375 C CA . PRO A 1 294 ? -4.938 -15.821 22.782 1.00 95.38 294 PRO A CA 1
ATOM 2376 C C . PRO A 1 294 ? -3.661 -15.543 21.973 1.00 95.38 294 PRO A C 1
ATOM 2378 O O . PRO A 1 294 ? -2.894 -14.657 22.352 1.00 95.38 294 PRO A O 1
ATOM 2381 N N . LEU A 1 295 ? -3.439 -16.243 20.851 1.00 96.75 295 LEU A N 1
ATOM 2382 C CA . LEU A 1 295 ? -2.286 -16.015 19.970 1.00 96.75 295 LEU A CA 1
ATOM 2383 C C . LEU A 1 295 ? -2.239 -14.593 19.396 1.00 96.75 295 LEU A C 1
ATOM 2385 O O . LEU A 1 295 ? -1.163 -14.136 19.013 1.00 96.75 295 LEU A O 1
ATOM 2389 N N . TRP A 1 296 ? -3.367 -13.869 19.400 1.00 97.88 296 TRP A N 1
ATOM 2390 C CA . TRP A 1 296 ? -3.431 -12.482 18.936 1.00 97.88 296 TRP A CA 1
ATOM 2391 C C . TRP A 1 296 ? -2.390 -11.577 19.612 1.00 97.88 296 TRP A C 1
ATOM 2393 O O . TRP A 1 296 ? -1.877 -10.673 18.959 1.00 97.88 296 TRP A O 1
ATOM 2403 N N . LYS A 1 297 ? -2.049 -11.817 20.892 1.00 98.31 297 LYS A N 1
ATOM 2404 C CA . LYS A 1 297 ? -1.068 -10.999 21.630 1.00 98.31 297 LYS A CA 1
ATOM 2405 C C . LYS A 1 297 ? 0.319 -11.145 21.022 1.00 98.31 297 LYS A C 1
ATOM 2407 O O . LYS A 1 297 ? 0.940 -10.160 20.642 1.00 98.31 297 LYS A O 1
ATOM 2412 N N . THR A 1 298 ? 0.779 -12.387 20.889 1.00 97.88 298 THR A N 1
ATOM 2413 C CA . THR A 1 298 ? 2.101 -12.699 20.342 1.00 97.88 298 THR A CA 1
ATOM 2414 C C . THR A 1 298 ? 2.224 -12.248 18.889 1.00 97.88 298 THR A C 1
ATOM 2416 O O . THR A 1 298 ? 3.235 -11.652 18.523 1.00 97.88 298 THR A O 1
ATOM 2419 N N . GLU A 1 299 ? 1.196 -12.487 18.073 1.00 97.00 299 GLU A N 1
ATOM 2420 C CA . GLU A 1 299 ? 1.183 -12.075 16.667 1.00 97.00 299 GLU A CA 1
ATOM 2421 C C . GLU A 1 299 ? 1.209 -10.547 16.529 1.00 97.00 299 GLU A C 1
ATOM 2423 O O . GLU A 1 299 ? 2.075 -10.016 15.831 1.00 97.00 299 GLU A O 1
ATOM 2428 N N . LEU A 1 300 ? 0.357 -9.820 17.263 1.00 98.62 300 LEU A N 1
ATOM 2429 C CA . LEU A 1 300 ? 0.335 -8.357 17.222 1.00 98.62 300 LEU A CA 1
ATOM 2430 C C . LEU A 1 300 ? 1.664 -7.749 17.692 1.00 98.62 300 LEU A C 1
ATOM 2432 O O . LEU A 1 300 ? 2.170 -6.827 17.051 1.00 98.62 300 LEU A O 1
ATOM 2436 N N . THR A 1 301 ? 2.282 -8.289 18.750 1.00 98.50 301 THR A N 1
ATOM 2437 C CA . THR A 1 301 ? 3.618 -7.862 19.198 1.00 98.50 301 THR A CA 1
ATOM 2438 C C . THR A 1 301 ? 4.675 -8.050 18.105 1.00 98.50 301 THR A C 1
ATOM 2440 O O . THR A 1 301 ? 5.505 -7.166 17.895 1.00 98.50 301 THR A O 1
ATOM 2443 N N . GLN A 1 302 ? 4.649 -9.163 17.365 1.00 98.12 302 GLN A N 1
ATOM 2444 C CA . GLN A 1 302 ? 5.586 -9.387 16.257 1.00 98.12 302 GLN A CA 1
ATOM 2445 C C . GLN A 1 302 ? 5.366 -8.418 15.089 1.00 98.12 302 GLN A C 1
ATOM 2447 O O . GLN A 1 302 ? 6.325 -8.041 14.411 1.00 98.12 302 GLN A O 1
ATOM 2452 N N . VAL A 1 303 ? 4.120 -8.017 14.820 1.00 98.50 303 VAL A N 1
ATOM 2453 C CA . VAL A 1 303 ? 3.830 -6.987 13.811 1.00 98.50 303 VAL A CA 1
ATOM 2454 C C . VAL A 1 303 ? 4.354 -5.627 14.269 1.00 98.50 303 VAL A C 1
ATOM 2456 O O . VAL A 1 303 ? 5.033 -4.966 13.487 1.00 98.50 303 VAL A O 1
ATOM 2459 N N . LEU A 1 304 ? 4.115 -5.241 15.529 1.00 98.75 304 LEU A N 1
ATOM 2460 C CA . LEU A 1 304 ? 4.610 -3.985 16.110 1.00 98.75 304 LEU A CA 1
ATOM 2461 C C . LEU A 1 304 ? 6.136 -3.874 16.007 1.00 98.75 304 LEU A C 1
ATOM 2463 O O . LEU A 1 304 ? 6.621 -2.907 15.431 1.00 98.75 304 LEU A O 1
ATOM 2467 N N . ARG A 1 305 ? 6.883 -4.896 16.445 1.00 98.19 305 ARG A N 1
ATOM 2468 C CA . ARG A 1 305 ? 8.359 -4.902 16.378 1.00 98.19 305 ARG A CA 1
ATOM 2469 C C . ARG A 1 305 ? 8.901 -4.788 14.949 1.00 98.19 305 ARG A C 1
ATOM 2471 O O . ARG A 1 305 ? 9.885 -4.099 14.700 1.00 98.19 305 ARG A O 1
ATOM 2478 N N . ARG A 1 306 ? 8.275 -5.465 13.977 1.00 97.75 306 ARG A N 1
ATOM 2479 C CA . ARG A 1 306 ? 8.696 -5.359 12.566 1.00 97.75 306 ARG A CA 1
ATOM 2480 C C . ARG A 1 306 ? 8.424 -3.965 12.009 1.00 97.75 306 ARG A C 1
ATOM 2482 O O . ARG A 1 306 ? 9.306 -3.379 11.382 1.00 97.75 306 ARG A O 1
ATOM 2489 N N . ALA A 1 307 ? 7.225 -3.441 12.252 1.00 98.44 307 ALA A N 1
ATOM 2490 C CA . ALA A 1 307 ? 6.787 -2.142 11.755 1.00 98.44 307 ALA A CA 1
ATOM 2491 C C . ALA A 1 307 ? 7.554 -0.970 12.389 1.00 98.44 307 ALA A C 1
ATOM 2493 O O . ALA A 1 307 ? 7.815 0.021 11.706 1.00 98.44 307 ALA A O 1
ATOM 2494 N N . GLU A 1 308 ? 7.969 -1.108 13.648 1.00 98.38 308 GLU A N 1
ATOM 2495 C CA . GLU A 1 308 ? 8.825 -0.160 14.364 1.00 98.38 308 GLU A CA 1
ATOM 2496 C C . GLU A 1 308 ? 10.156 0.073 13.642 1.00 98.38 308 GLU A C 1
ATOM 2498 O O . GLU A 1 308 ? 10.578 1.216 13.504 1.00 98.38 308 GLU A O 1
ATOM 2503 N N . SER A 1 309 ? 10.771 -0.971 13.066 1.00 96.19 309 SER A N 1
ATOM 2504 C CA . SER A 1 309 ? 12.026 -0.826 12.303 1.00 96.19 309 SER A CA 1
ATOM 2505 C C . SER A 1 309 ? 11.914 0.098 11.078 1.00 96.19 309 SER A C 1
ATOM 2507 O O . SER A 1 309 ? 12.930 0.513 10.523 1.00 96.19 309 SER A O 1
ATOM 2509 N N . TYR A 1 310 ? 10.685 0.409 10.655 1.00 97.75 310 TYR A N 1
ATOM 2510 C CA . TYR A 1 310 ? 10.351 1.350 9.586 1.00 97.75 310 TYR A CA 1
ATOM 2511 C C . TYR A 1 310 ? 9.652 2.621 10.101 1.00 97.75 310 TYR A C 1
ATOM 2513 O O . TYR A 1 310 ? 9.370 3.529 9.316 1.00 97.75 310 TYR A O 1
ATOM 2521 N N . HIS A 1 311 ? 9.333 2.665 11.398 1.00 98.44 311 HIS A N 1
ATOM 2522 C CA . HIS A 1 311 ? 8.448 3.626 12.060 1.00 98.44 311 HIS A CA 1
ATOM 2523 C C . HIS A 1 311 ? 7.024 3.668 11.477 1.00 98.44 311 HIS A C 1
ATOM 2525 O O . HIS A 1 311 ? 6.378 4.710 11.481 1.00 98.44 311 HIS A O 1
ATOM 2531 N N . PHE A 1 312 ? 6.489 2.566 10.937 1.00 98.75 312 PHE A N 1
ATOM 2532 C CA . PHE A 1 312 ? 5.161 2.582 10.304 1.00 98.75 312 PHE A CA 1
ATOM 2533 C C . PHE A 1 312 ? 4.030 2.693 11.332 1.00 98.75 312 PHE A C 1
ATOM 2535 O O . PHE A 1 312 ? 3.649 1.720 11.978 1.00 98.75 312 PHE A O 1
ATOM 2542 N N . VAL A 1 313 ? 3.432 3.879 11.438 1.00 98.75 313 VAL A N 1
ATOM 2543 C CA . VAL A 1 313 ? 2.321 4.175 12.355 1.00 98.75 313 VAL A CA 1
ATOM 2544 C C . VAL A 1 313 ? 0.960 3.986 11.676 1.00 98.75 313 VAL A C 1
ATOM 2546 O O . VAL A 1 313 ? 0.005 3.491 12.283 1.00 98.75 313 VAL A O 1
ATOM 2549 N N . ARG A 1 314 ? 0.831 4.380 10.401 1.00 98.12 314 ARG A N 1
ATOM 2550 C CA . ARG A 1 314 ? -0.449 4.330 9.662 1.00 98.12 314 ARG A CA 1
ATOM 2551 C C . ARG A 1 314 ? -0.867 2.926 9.244 1.00 98.12 314 ARG A C 1
ATOM 2553 O O . ARG A 1 314 ? -2.048 2.726 8.951 1.00 98.12 314 ARG A O 1
ATOM 2560 N N . LEU A 1 315 ? 0.057 1.965 9.266 1.00 98.44 315 LEU A N 1
ATOM 2561 C CA . LEU A 1 315 ? -0.263 0.543 9.159 1.00 98.44 315 LEU A CA 1
ATOM 2562 C C . LEU A 1 315 ? -1.294 0.140 10.226 1.00 98.44 315 LEU A C 1
ATOM 2564 O O . LEU A 1 315 ? -2.289 -0.493 9.895 1.00 98.44 315 LEU A O 1
ATOM 2568 N N . PHE A 1 316 ? -1.101 0.591 11.469 1.00 98.81 316 PHE A N 1
ATOM 2569 C CA . PHE A 1 316 ? -1.980 0.284 12.598 1.00 98.81 316 PHE A CA 1
ATOM 2570 C C . PHE A 1 316 ? -3.171 1.231 12.680 1.00 98.81 316 PHE A C 1
ATOM 2572 O O . PHE A 1 316 ? -4.321 0.796 12.694 1.00 98.81 316 PHE A O 1
ATOM 2579 N N . CYS A 1 317 ? -2.921 2.544 12.725 1.00 97.81 317 CYS A N 1
ATOM 2580 C CA . CYS A 1 317 ? -3.966 3.465 13.172 1.00 97.81 317 CYS A CA 1
ATOM 2581 C C . CYS A 1 317 ? -5.154 3.577 12.216 1.00 97.81 317 CYS A C 1
ATOM 2583 O O . CYS A 1 317 ? -6.252 3.898 12.663 1.00 97.81 317 CYS A O 1
ATOM 2585 N N . ARG A 1 318 ? -4.980 3.253 10.926 1.00 96.00 318 ARG A N 1
ATOM 2586 C CA . ARG A 1 318 ? -6.095 3.179 9.968 1.00 96.00 318 ARG A CA 1
ATOM 2587 C C . ARG A 1 318 ? -7.147 2.145 10.360 1.00 96.00 318 ARG A C 1
ATOM 2589 O O . ARG A 1 318 ? -8.313 2.340 10.021 1.00 96.00 318 ARG A O 1
ATOM 2596 N N . GLU A 1 319 ? -6.763 1.104 11.097 1.00 97.56 319 GLU A N 1
ATOM 2597 C CA . GLU A 1 319 ? -7.709 0.106 11.590 1.00 97.56 319 GLU A CA 1
ATOM 2598 C C . GLU A 1 319 ? -8.531 0.606 12.796 1.00 97.56 319 GLU A C 1
ATOM 2600 O O . GLU A 1 319 ? -9.553 0.012 13.133 1.00 97.56 319 GLU A O 1
ATOM 2605 N N . GLY A 1 320 ? -8.152 1.743 13.398 1.00 95.81 320 GLY A N 1
ATOM 2606 C CA . GLY A 1 320 ? -8.986 2.563 14.284 1.00 95.81 320 GLY A CA 1
ATOM 2607 C C . GLY A 1 320 ? -9.775 1.772 15.328 1.00 95.81 320 GLY A C 1
ATOM 2608 O O . GLY A 1 320 ? -9.201 1.079 16.169 1.00 95.81 320 GLY A O 1
ATOM 2609 N N . ALA A 1 321 ? -11.108 1.868 15.258 1.00 94.31 321 ALA A N 1
ATOM 2610 C CA . ALA A 1 321 ? -12.034 1.219 16.190 1.00 94.31 321 ALA A CA 1
ATOM 2611 C C . ALA A 1 321 ? -11.908 -0.317 16.223 1.00 94.31 321 ALA A C 1
ATOM 2613 O O . ALA A 1 321 ? -12.247 -0.936 17.229 1.00 94.31 321 ALA A O 1
ATOM 2614 N N . ALA A 1 322 ? -11.396 -0.936 15.156 1.00 96.69 322 ALA A N 1
ATOM 2615 C CA . ALA A 1 322 ? -11.183 -2.376 15.088 1.00 96.69 322 ALA A CA 1
ATOM 2616 C C . ALA A 1 322 ? -9.983 -2.839 15.922 1.00 96.69 322 ALA A C 1
ATOM 2618 O O . ALA A 1 322 ? -10.005 -3.956 16.437 1.00 96.69 322 ALA A O 1
ATOM 2619 N N . LEU A 1 323 ? -8.954 -1.990 16.017 1.00 98.25 323 LEU A N 1
ATOM 2620 C CA . LEU A 1 323 ? -7.667 -2.294 16.639 1.00 98.25 323 LEU A CA 1
ATOM 2621 C C . LEU A 1 323 ? -7.543 -1.722 18.058 1.00 98.25 323 LEU A C 1
ATOM 2623 O O . LEU A 1 323 ? -6.850 -2.304 18.888 1.00 98.25 323 LEU A O 1
ATOM 2627 N N . LEU A 1 324 ? -8.217 -0.606 18.358 1.00 98.12 324 LEU A N 1
ATOM 2628 C CA . LEU A 1 324 ? -8.089 0.093 19.641 1.00 98.12 324 LEU A CA 1
ATOM 2629 C C . LEU A 1 324 ? -8.272 -0.818 20.879 1.00 98.12 324 LEU A C 1
ATOM 2631 O O . LEU A 1 324 ? -7.427 -0.719 21.770 1.00 98.12 324 LEU A O 1
ATOM 2635 N N . PRO A 1 325 ? -9.272 -1.726 20.947 1.00 97.00 325 PRO A N 1
ATOM 2636 C CA . PRO A 1 325 ? -9.426 -2.618 22.100 1.00 97.00 325 PRO A CA 1
ATOM 2637 C C . PRO A 1 325 ? -8.225 -3.549 22.310 1.00 97.00 325 PRO A C 1
ATOM 2639 O O . PRO A 1 325 ? -7.811 -3.768 23.446 1.00 97.00 325 PRO A O 1
ATOM 2642 N N . LEU A 1 326 ? -7.617 -4.039 21.221 1.00 97.88 326 LEU A N 1
ATOM 2643 C CA . LEU A 1 326 ? -6.433 -4.897 21.287 1.00 97.88 326 LEU A CA 1
ATOM 2644 C C . LEU A 1 326 ? -5.246 -4.134 21.872 1.00 97.88 326 LEU A C 1
ATOM 2646 O O . LEU A 1 326 ? -4.549 -4.664 22.729 1.00 97.88 326 LEU A O 1
ATOM 2650 N N . LEU A 1 327 ? -5.019 -2.892 21.428 1.00 98.50 327 LEU A N 1
ATOM 2651 C CA . LEU A 1 327 ? -3.910 -2.079 21.937 1.00 98.50 327 LEU A CA 1
ATOM 2652 C C . LEU A 1 327 ? -4.100 -1.731 23.419 1.00 98.50 327 LEU A C 1
ATOM 2654 O O . LEU A 1 327 ? -3.141 -1.750 24.185 1.00 98.50 327 LEU A O 1
ATOM 2658 N N . GLN A 1 328 ? -5.336 -1.440 23.834 1.00 97.38 328 GLN A N 1
ATOM 2659 C CA . GLN A 1 328 ? -5.655 -1.154 25.234 1.00 97.38 328 GLN A CA 1
ATOM 2660 C C . GLN A 1 328 ? -5.439 -2.369 26.139 1.00 97.38 328 GLN A C 1
ATOM 2662 O O . GLN A 1 328 ? -4.934 -2.207 27.246 1.00 97.38 328 GLN A O 1
ATOM 2667 N N . GLU A 1 329 ? -5.800 -3.569 25.678 1.00 97.94 329 GLU A N 1
ATOM 2668 C CA . GLU A 1 329 ? -5.594 -4.797 26.450 1.00 97.94 329 GLU A CA 1
ATOM 2669 C C . GLU A 1 329 ? -4.134 -5.272 26.432 1.00 97.94 329 GLU A C 1
ATOM 2671 O O . GLU A 1 329 ? -3.652 -5.799 27.434 1.00 97.94 329 GLU A O 1
ATOM 2676 N N . LEU A 1 330 ? -3.425 -5.115 25.310 1.00 98.12 330 LEU A N 1
ATOM 2677 C CA . LEU A 1 330 ? -2.034 -5.553 25.187 1.00 98.12 330 LEU A CA 1
ATOM 2678 C C . LEU A 1 330 ? -1.107 -4.751 26.109 1.00 98.12 330 LEU A C 1
ATOM 2680 O O . LEU A 1 330 ? -0.199 -5.331 26.702 1.00 98.12 330 LEU A O 1
ATOM 2684 N N . GLY A 1 331 ? -1.341 -3.438 26.225 1.00 97.38 331 GLY A N 1
ATOM 2685 C CA . GLY A 1 331 ? -0.359 -2.516 26.796 1.00 97.38 331 GLY A CA 1
ATOM 2686 C C . GLY A 1 331 ? 0.899 -2.413 25.925 1.00 97.38 331 GLY A C 1
ATOM 2687 O O . GLY A 1 331 ? 0.986 -3.058 24.881 1.00 97.38 331 GLY A O 1
ATOM 2688 N N . CYS A 1 332 ? 1.870 -1.592 26.338 1.00 97.94 332 CYS A N 1
ATOM 2689 C CA . CYS A 1 332 ? 3.155 -1.513 25.639 1.00 97.94 332 CYS A CA 1
ATOM 2690 C C . CYS A 1 332 ? 3.899 -2.850 25.801 1.00 97.94 332 CYS A C 1
ATOM 2692 O O . CYS A 1 332 ? 4.222 -3.223 26.935 1.00 97.94 332 CYS A O 1
ATOM 2694 N N . PRO A 1 333 ? 4.128 -3.616 24.719 1.00 96.62 333 PRO A N 1
ATOM 2695 C CA . PRO A 1 333 ? 4.794 -4.903 24.827 1.00 96.62 333 PRO A CA 1
ATOM 2696 C C . PRO A 1 333 ? 6.309 -4.724 24.987 1.00 96.62 333 PRO A C 1
ATOM 2698 O O . PRO A 1 333 ? 6.900 -3.777 24.476 1.00 96.62 333 PRO A O 1
ATOM 2701 N N . GLU A 1 334 ? 6.965 -5.687 25.636 1.00 94.19 334 GLU A N 1
ATOM 2702 C CA . GLU A 1 334 ? 8.426 -5.693 25.758 1.00 94.19 334 GLU A CA 1
ATOM 2703 C C . GLU A 1 334 ? 9.102 -5.633 24.376 1.00 94.19 334 GLU A C 1
ATOM 2705 O O . GLU A 1 334 ? 8.674 -6.298 23.425 1.00 94.19 334 GLU A O 1
ATOM 2710 N N . GLY A 1 335 ? 10.187 -4.866 24.261 1.00 94.38 335 GLY A N 1
ATOM 2711 C CA . GLY A 1 335 ? 10.958 -4.743 23.022 1.00 94.38 335 GLY A CA 1
ATOM 2712 C C . GLY A 1 335 ? 10.272 -3.933 21.921 1.00 94.38 335 GLY A C 1
ATOM 2713 O O . GLY A 1 335 ? 10.641 -4.108 20.766 1.00 94.38 335 GLY A O 1
ATOM 2714 N N . VAL A 1 336 ? 9.278 -3.113 22.270 1.00 98.00 336 VAL A N 1
ATOM 2715 C CA . VAL A 1 336 ? 8.753 -2.026 21.434 1.00 98.00 336 VAL A CA 1
ATOM 2716 C C . VAL A 1 336 ? 9.035 -0.711 22.154 1.00 98.00 336 VAL A C 1
ATOM 2718 O O . VAL A 1 336 ? 8.802 -0.612 23.359 1.00 98.00 336 VAL A O 1
ATOM 2721 N N . ASP A 1 337 ? 9.559 0.283 21.441 1.00 98.44 337 ASP A N 1
ATOM 2722 C CA . ASP A 1 337 ? 9.825 1.608 21.991 1.00 98.44 337 ASP A CA 1
ATOM 2723 C C . ASP A 1 337 ? 8.542 2.283 22.495 1.00 98.44 337 ASP A C 1
ATOM 2725 O O . ASP A 1 337 ? 7.496 2.291 21.836 1.00 98.44 337 ASP A O 1
ATOM 2729 N N . GLU A 1 338 ? 8.636 2.893 23.675 1.00 98.25 338 GLU A N 1
ATOM 2730 C CA . GLU A 1 338 ? 7.494 3.518 24.336 1.00 98.25 338 GLU A CA 1
ATOM 2731 C C . GLU A 1 338 ? 6.969 4.722 23.541 1.00 98.25 338 GLU A C 1
ATOM 2733 O O . GLU A 1 338 ? 5.757 4.922 23.461 1.00 98.25 338 GLU A O 1
ATOM 2738 N N . ALA A 1 339 ? 7.837 5.521 22.909 1.00 98.44 339 ALA A N 1
ATOM 2739 C CA . ALA A 1 339 ? 7.390 6.673 22.128 1.00 98.44 339 ALA A CA 1
ATOM 2740 C C . ALA A 1 339 ? 6.663 6.229 20.851 1.00 98.44 339 ALA A C 1
ATOM 2742 O O . ALA A 1 339 ? 5.591 6.762 20.541 1.00 98.44 339 ALA A O 1
ATOM 2743 N N . TYR A 1 340 ? 7.187 5.216 20.155 1.00 98.69 340 TYR A N 1
ATOM 2744 C CA . TYR A 1 340 ? 6.504 4.594 19.019 1.00 98.69 340 TYR A CA 1
ATOM 2745 C C . TYR A 1 340 ? 5.148 3.997 19.429 1.00 98.69 340 TYR A C 1
ATOM 2747 O O . TYR A 1 340 ? 4.131 4.258 18.777 1.00 98.69 340 TYR A O 1
ATOM 2755 N N . TRP A 1 341 ? 5.097 3.265 20.546 1.00 98.69 341 TRP A N 1
ATOM 2756 C CA . TRP A 1 341 ? 3.856 2.714 21.092 1.00 98.69 341 TRP A CA 1
ATOM 2757 C C . TRP A 1 341 ? 2.810 3.798 21.380 1.00 98.69 341 TRP A C 1
ATOM 2759 O O . TRP A 1 341 ? 1.664 3.693 20.928 1.00 98.69 341 TRP A O 1
ATOM 2769 N N . GLN A 1 342 ? 3.193 4.863 22.092 1.00 98.62 342 GLN A N 1
ATOM 2770 C CA . GLN A 1 342 ? 2.286 5.967 22.415 1.00 98.62 342 GLN A CA 1
ATOM 2771 C C . GLN A 1 342 ? 1.794 6.686 21.156 1.00 98.62 342 GLN A C 1
ATOM 2773 O O . GLN A 1 342 ? 0.624 7.076 21.081 1.00 98.62 342 GLN A O 1
ATOM 2778 N N . GLU A 1 343 ? 2.642 6.819 20.134 1.00 98.69 343 GLU A N 1
ATOM 2779 C CA . GLU A 1 343 ? 2.245 7.392 18.851 1.00 98.69 343 GLU A CA 1
ATOM 2780 C C . GLU A 1 343 ? 1.213 6.510 18.121 1.00 98.69 343 GLU A C 1
ATOM 2782 O O . GLU A 1 343 ? 0.175 7.016 17.667 1.00 98.69 343 GLU A O 1
ATOM 2787 N N . VAL A 1 344 ? 1.452 5.194 18.045 1.00 98.88 344 VAL A N 1
ATOM 2788 C CA . VAL A 1 344 ? 0.513 4.217 17.469 1.00 98.88 344 VAL A CA 1
ATOM 2789 C C . VAL A 1 344 ? -0.817 4.245 18.214 1.00 98.88 344 VAL A C 1
ATOM 2791 O O . VAL A 1 344 ? -1.870 4.396 17.584 1.00 98.88 344 VAL A O 1
ATOM 2794 N N . LEU A 1 345 ? -0.796 4.159 19.545 1.00 98.81 345 LEU A N 1
ATOM 2795 C CA . LEU A 1 345 ? -1.997 4.177 20.377 1.00 98.81 345 LEU A CA 1
ATOM 2796 C C . LEU A 1 345 ? -2.773 5.493 20.218 1.00 98.81 345 LEU A C 1
ATOM 2798 O O . LEU A 1 345 ? -3.987 5.473 20.000 1.00 98.81 345 LEU A O 1
ATOM 2802 N N . GLY A 1 346 ? -2.080 6.633 20.274 1.00 98.56 346 GLY A N 1
ATOM 2803 C CA . GLY A 1 346 ? -2.675 7.963 20.161 1.00 98.56 346 GLY A CA 1
ATOM 2804 C C . GLY A 1 346 ? -3.360 8.193 18.814 1.00 98.56 346 GLY A C 1
ATOM 2805 O O . GLY A 1 346 ? -4.529 8.587 18.769 1.00 98.56 346 GLY A O 1
ATOM 2806 N N . LYS A 1 347 ? -2.686 7.883 17.697 1.00 98.62 347 LYS A N 1
ATOM 2807 C CA . LYS A 1 347 ? -3.300 8.028 16.365 1.00 98.62 347 LYS A CA 1
ATOM 2808 C C . LYS A 1 347 ? -4.397 6.991 16.114 1.00 98.62 347 LYS A C 1
ATOM 2810 O O . LYS A 1 347 ? -5.359 7.302 15.412 1.00 98.62 347 LYS A O 1
ATOM 2815 N N . THR A 1 348 ? -4.291 5.785 16.680 1.00 98.75 348 THR A N 1
ATOM 2816 C CA . THR A 1 348 ? -5.359 4.769 16.592 1.00 98.75 348 THR A CA 1
ATOM 2817 C C . THR A 1 348 ? -6.614 5.239 17.320 1.00 98.75 348 THR A C 1
ATOM 2819 O O . THR A 1 348 ? -7.713 5.114 16.780 1.00 98.75 348 THR A O 1
ATOM 2822 N N . ARG A 1 349 ? -6.463 5.865 18.495 1.00 98.25 349 ARG A N 1
ATOM 2823 C CA . ARG A 1 349 ? -7.571 6.485 19.233 1.00 98.25 349 ARG A CA 1
ATOM 2824 C C . ARG A 1 349 ? -8.253 7.585 18.419 1.00 98.25 349 ARG A C 1
ATOM 2826 O O . ARG A 1 349 ? -9.467 7.535 18.260 1.00 98.25 349 ARG A O 1
ATOM 2833 N N . ALA A 1 350 ? -7.487 8.502 17.825 1.00 96.56 350 ALA A N 1
ATOM 2834 C CA . ALA A 1 350 ? -8.043 9.559 16.976 1.00 96.56 350 ALA A CA 1
ATOM 2835 C C . ALA A 1 350 ? -8.853 8.997 15.788 1.00 96.56 350 ALA A C 1
ATOM 2837 O O . ALA A 1 350 ? -9.936 9.490 15.475 1.00 96.56 350 ALA A O 1
ATOM 2838 N N . MET A 1 351 ? -8.365 7.927 15.150 1.00 97.06 351 MET A N 1
ATOM 2839 C CA . MET A 1 351 ? -9.097 7.244 14.077 1.00 97.06 351 MET A CA 1
ATOM 2840 C C . MET A 1 351 ? -10.359 6.532 14.578 1.00 97.06 351 MET A C 1
ATOM 2842 O O . MET A 1 351 ? -11.383 6.572 13.898 1.00 97.06 351 MET A O 1
ATOM 2846 N N . ALA A 1 352 ? -10.314 5.903 15.754 1.00 93.31 352 ALA A N 1
ATOM 2847 C CA . ALA A 1 352 ? -11.482 5.274 16.368 1.00 93.31 352 ALA A CA 1
ATOM 2848 C C . ALA A 1 352 ? -12.570 6.298 16.741 1.00 93.31 352 ALA A C 1
ATOM 2850 O O . ALA A 1 352 ? -13.753 6.022 16.560 1.00 93.31 352 ALA A O 1
ATOM 2851 N N . GLU A 1 353 ? -12.182 7.486 17.211 1.00 89.88 353 GLU A N 1
ATOM 2852 C CA . GLU A 1 353 ? -13.100 8.591 17.520 1.00 89.88 353 GLU A CA 1
ATOM 2853 C C . GLU A 1 353 ? -13.729 9.192 16.259 1.00 89.88 353 GLU A C 1
ATOM 2855 O O . GLU A 1 353 ? -14.930 9.465 16.233 1.00 89.88 353 GLU A O 1
ATOM 2860 N N . ALA A 1 354 ? -12.937 9.372 15.197 1.00 87.94 354 ALA A N 1
ATOM 2861 C CA . ALA A 1 354 ? -13.424 9.894 13.923 1.00 87.94 354 ALA A CA 1
ATOM 2862 C C . ALA A 1 354 ? -14.348 8.902 13.192 1.00 87.94 354 ALA A C 1
ATOM 2864 O O . ALA A 1 354 ? -15.319 9.316 12.557 1.00 87.94 354 ALA A O 1
ATOM 2865 N N . TYR A 1 355 ? -14.062 7.598 13.294 1.00 91.00 355 TYR A N 1
ATOM 2866 C CA . TYR A 1 355 ? -14.743 6.533 12.551 1.00 91.00 355 TYR A CA 1
ATOM 2867 C C . TYR A 1 355 ? -15.153 5.355 13.458 1.00 91.00 355 TYR A C 1
ATOM 2869 O O . TYR A 1 355 ? -14.690 4.227 13.264 1.00 91.00 355 TYR A O 1
ATOM 2877 N N . PRO A 1 356 ? -16.065 5.562 14.427 1.00 88.31 356 PRO A N 1
ATOM 2878 C CA . PRO A 1 356 ? -16.402 4.559 15.446 1.00 88.31 356 PRO A CA 1
ATOM 2879 C C . PRO A 1 356 ? -17.132 3.323 14.898 1.00 88.31 356 PRO A C 1
ATOM 2881 O O . PRO A 1 356 ? -17.228 2.301 15.577 1.00 88.31 356 PRO A O 1
ATOM 2884 N N . LEU A 1 357 ? -17.668 3.407 13.676 1.00 87.88 357 LEU A N 1
ATOM 2885 C CA . LEU A 1 357 ? -18.372 2.306 13.013 1.00 87.88 357 LEU A CA 1
ATOM 2886 C C . LEU A 1 357 ? -17.445 1.420 12.171 1.00 87.88 357 LEU A C 1
ATOM 2888 O O . LEU A 1 357 ? -17.870 0.351 11.734 1.00 87.88 357 LEU A O 1
ATOM 2892 N N . TYR A 1 358 ? -16.196 1.832 11.940 1.00 93.19 358 TYR A N 1
ATOM 2893 C CA . TYR A 1 358 ? -15.268 1.084 11.097 1.00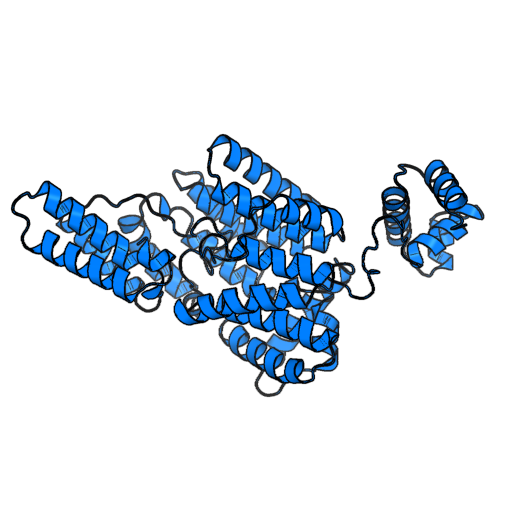 93.19 358 TYR A CA 1
ATOM 2894 C C . TYR A 1 358 ? -14.972 -0.301 11.686 1.00 93.19 358 TYR A C 1
ATOM 2896 O O . TYR A 1 358 ? -14.377 -0.417 12.757 1.00 93.19 358 TYR A O 1
ATOM 2904 N N . LEU A 1 359 ? -15.407 -1.351 10.976 1.00 91.00 359 LEU A N 1
ATOM 2905 C CA . LEU A 1 359 ? -15.264 -2.766 11.351 1.00 91.00 359 LEU A CA 1
ATOM 2906 C C . LEU A 1 359 ? -15.679 -3.088 12.800 1.00 91.00 359 LEU A C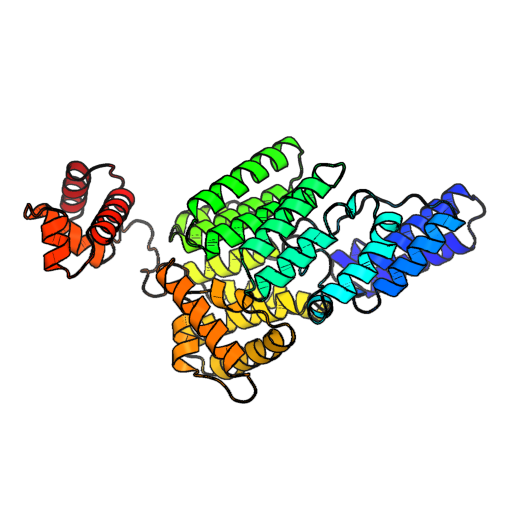 1
ATOM 2908 O O . LEU A 1 359 ? -15.186 -4.064 13.367 1.00 91.00 359 LEU A O 1
ATOM 2912 N N . SER A 1 360 ? -16.556 -2.291 13.412 1.00 79.00 360 SER A N 1
ATOM 2913 C CA . SER A 1 360 ? -16.971 -2.474 14.806 1.00 79.00 360 SER A CA 1
ATOM 2914 C C . SER A 1 360 ? -17.799 -3.751 14.975 1.00 79.00 360 SER A C 1
ATOM 2916 O O . SER A 1 360 ? -18.690 -4.025 14.176 1.00 79.00 360 SER A O 1
ATOM 2918 N N . THR A 1 361 ? -17.538 -4.527 16.030 1.00 68.38 361 THR A N 1
ATOM 2919 C CA . THR A 1 361 ? -18.337 -5.717 16.393 1.00 68.38 361 THR A CA 1
ATOM 2920 C C . THR A 1 361 ? -19.660 -5.359 17.067 1.00 68.38 361 THR A C 1
ATOM 2922 O O . THR A 1 361 ? -20.567 -6.183 17.103 1.00 68.38 361 THR A O 1
ATOM 2925 N N . ASN A 1 362 ? -19.784 -4.125 17.570 1.00 51.03 362 ASN A N 1
ATOM 2926 C CA . ASN A 1 362 ? -21.017 -3.589 18.155 1.00 51.03 362 ASN A CA 1
ATOM 2927 C C . ASN A 1 362 ? -21.963 -3.013 17.088 1.00 51.03 362 ASN A C 1
ATOM 2929 O O . ASN A 1 362 ? -23.070 -2.582 17.411 1.00 51.03 362 ASN A O 1
ATOM 2933 N N . ALA A 1 363 ? -21.538 -2.984 15.820 1.00 42.97 363 ALA A N 1
ATOM 2934 C CA . ALA A 1 363 ? -22.462 -2.842 14.709 1.00 42.97 363 ALA A CA 1
ATOM 2935 C C . ALA A 1 363 ? -23.180 -4.194 14.552 1.00 42.97 363 ALA A C 1
ATOM 2937 O O . ALA A 1 363 ? -22.502 -5.199 14.320 1.00 42.97 363 ALA A O 1
ATOM 2938 N N . PRO A 1 364 ? -24.514 -4.261 14.721 1.00 35.16 364 PRO A N 1
ATOM 2939 C CA . PRO A 1 364 ? -25.226 -5.517 14.564 1.00 35.16 364 PRO A CA 1
ATOM 2940 C C . PRO A 1 364 ? -24.919 -6.082 13.180 1.00 35.16 364 PRO A C 1
ATOM 2942 O O . PRO A 1 364 ? -24.993 -5.354 12.187 1.00 35.16 364 PRO A O 1
ATOM 2945 N N . ALA A 1 365 ? -24.551 -7.365 13.138 1.00 37.09 365 ALA A N 1
ATOM 2946 C CA . ALA A 1 365 ? -24.433 -8.120 11.903 1.00 37.09 365 ALA A CA 1
ATOM 2947 C C . ALA A 1 365 ? -25.675 -7.830 11.055 1.00 37.09 365 ALA A C 1
ATOM 2949 O O . ALA A 1 365 ? -26.803 -8.034 11.509 1.00 37.09 365 ALA A O 1
ATOM 2950 N N . ALA A 1 366 ? -25.459 -7.264 9.870 1.00 34.34 366 ALA A N 1
ATOM 2951 C CA . ALA A 1 366 ? -26.516 -6.901 8.948 1.00 34.34 366 ALA A CA 1
ATOM 2952 C C . ALA A 1 366 ? -27.298 -8.165 8.558 1.00 34.34 366 ALA A C 1
ATOM 2954 O O . ALA A 1 366 ? -26.911 -8.908 7.659 1.00 34.34 366 ALA A O 1
ATOM 2955 N N . LEU A 1 367 ? -28.399 -8.422 9.262 1.00 33.19 367 LEU A N 1
ATOM 2956 C CA . LEU A 1 367 ? -29.480 -9.257 8.766 1.00 33.19 367 LEU A CA 1
ATOM 2957 C C . LEU A 1 367 ? -30.158 -8.482 7.625 1.00 33.19 367 LEU A C 1
ATOM 2959 O O . LEU A 1 367 ? -30.511 -7.313 7.822 1.00 33.19 367 LEU A O 1
ATOM 2963 N N . PRO A 1 368 ? -30.366 -9.087 6.443 1.00 33.12 368 PRO A N 1
ATOM 2964 C CA . PRO A 1 368 ? -31.077 -8.432 5.354 1.00 33.12 368 PRO A CA 1
ATOM 2965 C C . PRO A 1 368 ? -32.499 -8.065 5.805 1.00 33.12 368 PRO A C 1
ATOM 2967 O O . PRO A 1 368 ? -33.296 -8.941 6.130 1.00 33.12 368 PRO A O 1
ATOM 2970 N N . GLY A 1 369 ? -32.821 -6.768 5.832 1.00 43.44 369 GLY A N 1
ATOM 2971 C CA . GLY A 1 369 ? -34.197 -6.275 5.984 1.00 43.44 369 GLY A CA 1
ATOM 2972 C C . GLY A 1 369 ? -34.612 -5.737 7.358 1.00 43.44 369 GLY A C 1
ATOM 2973 O O . GLY A 1 369 ? -35.724 -5.229 7.473 1.00 43.44 369 GLY A O 1
ATOM 2974 N N . ALA A 1 370 ? -33.753 -5.756 8.382 1.00 43.91 370 ALA A N 1
ATOM 2975 C CA . ALA A 1 370 ? -34.042 -5.066 9.642 1.00 43.91 370 ALA A CA 1
ATOM 2976 C C . ALA A 1 370 ? -33.328 -3.708 9.672 1.00 43.91 370 ALA A C 1
ATOM 2978 O O . ALA A 1 370 ? -32.112 -3.645 9.847 1.00 43.91 370 ALA A O 1
ATOM 2979 N N . VAL A 1 371 ? -34.071 -2.606 9.522 1.00 51.75 371 VAL A N 1
ATOM 2980 C CA . VAL A 1 371 ? -33.540 -1.256 9.774 1.00 51.75 371 VAL A CA 1
ATOM 2981 C C . VAL A 1 371 ? -33.191 -1.148 11.262 1.00 51.75 371 VAL A C 1
ATOM 2983 O O . VAL A 1 371 ? -34.027 -0.817 12.098 1.00 51.75 371 VAL A O 1
ATOM 2986 N N . GLN A 1 372 ? -31.946 -1.471 11.607 1.00 57.31 372 GLN A N 1
ATOM 2987 C CA . GLN A 1 372 ? -31.422 -1.384 12.967 1.00 57.31 372 GLN A CA 1
ATOM 2988 C C . GLN A 1 372 ? -30.785 0.000 13.158 1.00 57.31 372 GLN A C 1
ATOM 2990 O O . GLN A 1 372 ? -29.657 0.299 12.733 1.00 57.31 372 GLN A O 1
ATOM 2995 N N . LEU A 1 373 ? -31.560 0.892 13.772 1.00 68.81 373 LEU A N 1
ATOM 2996 C CA . LEU A 1 373 ? -31.056 2.154 14.301 1.00 68.81 373 LEU A CA 1
ATOM 2997 C C . LEU A 1 373 ? -30.119 1.867 15.478 1.00 68.81 373 LEU A C 1
ATOM 2999 O O . LEU A 1 373 ? -30.366 0.953 16.259 1.00 68.81 373 LEU A O 1
ATOM 3003 N N . SER A 1 374 ? -29.045 2.650 15.625 1.00 75.38 374 SER A N 1
ATOM 3004 C CA . SER A 1 374 ? -28.240 2.566 16.849 1.00 75.38 374 SER A CA 1
ATOM 3005 C C . SER A 1 374 ? -29.116 2.931 18.050 1.00 75.38 374 SER A C 1
ATOM 3007 O O . SER A 1 374 ? -30.026 3.755 17.925 1.00 75.38 374 SER A O 1
ATOM 3009 N N . GLU A 1 375 ? -28.831 2.376 19.228 1.00 75.25 375 GLU A N 1
ATOM 3010 C CA . GLU A 1 375 ? -29.583 2.708 20.444 1.00 75.25 375 GLU A CA 1
ATOM 3011 C C . GLU A 1 375 ? -29.604 4.226 20.691 1.00 75.25 375 GLU A C 1
ATOM 3013 O O . GLU A 1 375 ? -30.622 4.802 21.071 1.00 75.25 375 GLU A O 1
ATOM 3018 N N . ARG A 1 376 ? -28.497 4.905 20.366 1.00 79.81 376 ARG A N 1
ATOM 3019 C CA . ARG A 1 376 ? -28.374 6.359 20.477 1.00 79.81 376 ARG A CA 1
ATOM 3020 C C . ARG A 1 376 ? -29.247 7.113 19.473 1.00 79.81 376 ARG A C 1
ATOM 3022 O O . ARG A 1 376 ? -29.894 8.085 19.854 1.00 79.81 376 ARG A O 1
ATOM 3029 N N . ALA A 1 377 ? -29.310 6.657 18.223 1.00 82.75 377 ALA A N 1
ATOM 3030 C CA . ALA A 1 377 ? -30.206 7.214 17.211 1.00 82.75 377 ALA A CA 1
ATOM 3031 C C . ALA A 1 377 ? -31.681 7.007 17.593 1.00 82.75 377 ALA A C 1
ATOM 3033 O O . ALA A 1 377 ? -32.497 7.913 17.433 1.00 82.75 377 ALA A O 1
ATOM 3034 N N . LEU A 1 378 ? -32.011 5.848 18.169 1.00 85.75 378 LEU A N 1
ATOM 3035 C CA . LEU A 1 378 ? -33.351 5.536 18.655 1.00 85.75 378 LEU A CA 1
ATOM 3036 C C . LEU A 1 378 ? -33.743 6.397 19.865 1.00 85.75 378 LEU A C 1
ATOM 3038 O O . LEU A 1 378 ? -34.856 6.915 19.918 1.00 85.75 378 LEU A O 1
ATOM 3042 N N . GLN A 1 379 ? -32.827 6.610 20.815 1.00 88.12 379 GLN A N 1
ATOM 3043 C CA . GLN A 1 379 ? -33.026 7.531 21.941 1.00 88.12 379 GLN A CA 1
ATOM 3044 C C . GLN A 1 379 ? -33.286 8.963 21.453 1.00 88.12 379 GLN A C 1
ATOM 3046 O O . GLN A 1 379 ? -34.221 9.608 21.926 1.00 88.12 379 GLN A O 1
ATOM 3051 N N . VAL A 1 380 ? -32.507 9.446 20.479 1.00 92.38 380 VAL A N 1
ATOM 3052 C CA . VAL A 1 380 ? -32.715 10.770 19.871 1.00 92.38 380 VAL A CA 1
ATOM 3053 C C . VAL A 1 380 ? -34.084 10.853 19.187 1.00 92.38 380 VAL A C 1
ATOM 3055 O O . VAL A 1 380 ? -34.808 11.818 19.429 1.00 92.38 380 VAL A O 1
ATOM 3058 N N . LEU A 1 381 ? -34.487 9.840 18.411 1.00 92.06 381 LEU A N 1
ATOM 3059 C CA . LEU A 1 381 ? -35.809 9.796 17.772 1.00 92.06 381 LEU A CA 1
ATOM 3060 C C . LEU A 1 381 ? -36.963 9.758 18.786 1.00 92.06 381 LEU A C 1
ATOM 3062 O O . LEU A 1 381 ? -37.942 10.473 18.605 1.00 92.06 381 LEU A O 1
ATOM 3066 N N . ARG A 1 382 ? -36.843 9.002 19.886 1.00 92.56 382 ARG A N 1
ATOM 3067 C CA . ARG A 1 382 ? -37.855 8.968 20.963 1.00 92.56 382 ARG A CA 1
ATOM 3068 C C . ARG A 1 382 ? -38.024 10.319 21.648 1.00 92.56 382 ARG A C 1
ATOM 3070 O O . ARG A 1 382 ? -39.139 10.719 21.965 1.00 92.56 382 ARG A O 1
ATOM 3077 N N . LEU A 1 383 ? -36.931 11.044 21.877 1.00 94.12 383 LEU A N 1
ATOM 3078 C CA . LEU A 1 383 ? -37.005 12.388 22.452 1.00 94.12 383 LEU A CA 1
ATOM 3079 C C . LEU A 1 383 ? -37.564 13.406 21.446 1.00 94.12 383 LEU A C 1
ATOM 3081 O O . LEU A 1 383 ? -38.320 14.297 21.827 1.00 94.12 383 LEU A O 1
ATOM 3085 N N . GLN A 1 384 ? -37.262 13.242 20.157 1.00 93.56 384 GLN A N 1
ATOM 3086 C CA . GLN A 1 384 ? -37.876 14.030 19.089 1.00 93.56 384 GLN A CA 1
ATOM 3087 C C . GLN A 1 384 ? -39.384 13.790 18.955 1.00 93.56 384 GLN A C 1
ATOM 3089 O O . GLN A 1 384 ? -40.106 14.754 18.680 1.00 93.56 384 GLN A O 1
ATOM 3094 N N . ASP A 1 385 ? -39.834 12.546 19.148 1.00 93.81 385 ASP A N 1
ATOM 3095 C CA . ASP A 1 385 ? -41.244 12.136 19.156 1.00 93.81 385 ASP A CA 1
ATOM 3096 C C . ASP A 1 385 ? -42.013 12.775 20.322 1.00 93.81 385 ASP A C 1
ATOM 3098 O O . ASP A 1 385 ? -43.135 13.245 20.152 1.00 93.81 385 ASP A O 1
ATOM 3102 N N . ARG A 1 386 ? -41.348 12.922 21.476 1.00 92.06 386 ARG A N 1
ATOM 3103 C CA . ARG A 1 386 ? -41.843 13.658 22.655 1.00 92.06 386 ARG A CA 1
ATOM 3104 C C . ARG A 1 386 ? -41.809 15.186 22.509 1.00 92.06 386 ARG A C 1
ATOM 3106 O O . ARG A 1 386 ? -42.143 15.890 23.455 1.00 92.06 386 ARG A O 1
ATOM 3113 N N . GLY A 1 387 ? -41.397 15.709 21.353 1.00 91.94 387 GLY A N 1
ATOM 3114 C CA . GLY A 1 387 ? -41.432 17.141 21.048 1.00 91.94 387 GLY A CA 1
ATOM 3115 C C . GLY A 1 387 ? -40.181 17.937 21.427 1.00 91.94 387 GLY A C 1
ATOM 3116 O O . GLY A 1 387 ? -40.169 19.145 21.210 1.00 91.94 387 GLY A O 1
ATOM 3117 N N . LEU A 1 388 ? -39.114 17.298 21.921 1.00 95.75 388 LEU A N 1
ATOM 3118 C CA . LEU A 1 388 ? -37.910 18.022 22.336 1.00 95.75 388 LEU A CA 1
ATOM 3119 C C . LEU A 1 388 ? -37.135 18.597 21.139 1.00 95.75 388 LEU A C 1
ATOM 3121 O O . LEU A 1 388 ? -37.058 18.012 20.047 1.00 95.75 388 LEU A O 1
ATOM 3125 N N . THR A 1 389 ? -36.515 19.754 21.369 1.00 93.50 389 THR A N 1
ATOM 3126 C CA . THR A 1 389 ? -35.584 20.413 20.447 1.00 93.50 389 THR A CA 1
ATOM 3127 C C . THR A 1 389 ? -34.191 19.779 20.505 1.00 93.50 389 THR A C 1
ATOM 3129 O O . THR A 1 389 ? -33.831 19.082 21.453 1.00 93.50 389 THR A O 1
ATOM 3132 N N . ARG A 1 390 ? -33.351 20.034 19.491 1.00 90.50 390 ARG A N 1
ATOM 3133 C CA . ARG A 1 390 ? -31.976 19.494 19.441 1.00 90.50 390 ARG A CA 1
ATOM 3134 C C . ARG A 1 390 ? -31.128 19.922 20.644 1.00 90.50 390 ARG A C 1
ATOM 3136 O O . ARG A 1 390 ? -30.372 19.100 21.152 1.00 90.50 390 ARG A O 1
ATOM 3143 N N . SER A 1 391 ? -31.293 21.157 21.114 1.00 91.62 391 SER A N 1
ATOM 3144 C CA . SER A 1 391 ? -30.596 21.706 22.282 1.00 91.62 391 SER A CA 1
ATOM 3145 C C . SER A 1 391 ? -31.032 21.037 23.590 1.00 91.62 391 SER A C 1
ATOM 3147 O O . SER A 1 391 ? -30.203 20.744 24.450 1.00 91.62 391 SER A O 1
ATOM 3149 N N . GLU A 1 392 ? -32.323 20.735 23.738 1.00 91.94 392 GLU A N 1
ATOM 3150 C CA . GLU A 1 392 ? -32.851 20.020 24.908 1.00 91.94 392 GLU A CA 1
ATOM 3151 C C . GLU A 1 392 ? -32.405 18.558 24.922 1.00 91.94 392 GLU A C 1
ATOM 3153 O O . GLU A 1 392 ? -31.969 18.060 25.959 1.00 91.94 392 GLU A O 1
ATOM 3158 N N . ILE A 1 393 ? -32.420 17.894 23.762 1.00 94.62 393 ILE A N 1
ATOM 3159 C CA . ILE A 1 393 ? -31.902 16.528 23.601 1.00 94.62 393 ILE A CA 1
ATOM 3160 C C . ILE A 1 393 ? -30.406 16.482 23.926 1.00 94.62 393 ILE A C 1
ATOM 3162 O O . ILE A 1 393 ? -29.959 15.579 24.629 1.00 94.62 393 ILE A O 1
ATOM 3166 N N . ALA A 1 394 ? -29.636 17.461 23.445 1.00 91.50 394 ALA A N 1
ATOM 3167 C CA . ALA A 1 394 ? -28.211 17.586 23.731 1.00 91.50 394 ALA A CA 1
ATOM 3168 C C . ALA A 1 394 ? -27.960 17.683 25.243 1.00 91.50 394 ALA A C 1
ATOM 3170 O O . ALA A 1 394 ? -27.173 16.914 25.792 1.00 91.50 394 ALA A O 1
ATOM 3171 N N . ARG A 1 395 ? -28.712 18.545 25.939 1.00 92.75 395 ARG A N 1
ATOM 3172 C CA . ARG A 1 395 ? -28.631 18.696 27.399 1.00 92.75 395 ARG A CA 1
ATOM 3173 C C . ARG A 1 395 ? -29.018 17.415 28.139 1.00 92.75 395 ARG A C 1
ATOM 3175 O O . ARG A 1 395 ? -28.303 16.997 29.043 1.00 92.75 395 ARG A O 1
ATOM 3182 N N . GLN A 1 396 ? -30.121 16.780 27.746 1.00 93.62 396 GLN A N 1
ATOM 3183 C CA . GLN A 1 396 ? -30.643 15.592 28.423 1.00 93.62 396 GLN A CA 1
ATOM 3184 C C . GLN A 1 396 ? -29.755 14.359 28.225 1.00 93.62 396 GLN A C 1
ATOM 3186 O O . GLN A 1 396 ? -29.606 13.553 29.139 1.00 93.62 396 GLN A O 1
ATOM 3191 N N . LEU A 1 397 ? -29.156 14.209 27.043 1.00 88.50 397 LEU A N 1
ATOM 3192 C CA . LEU A 1 397 ? -28.280 13.083 26.726 1.00 88.50 397 LEU A CA 1
ATOM 3193 C C . LEU A 1 397 ? -26.800 13.353 27.033 1.00 88.50 397 LEU A C 1
ATOM 3195 O O . LEU A 1 397 ? -25.986 12.468 26.774 1.00 88.50 397 LEU A O 1
ATOM 3199 N N . GLN A 1 398 ? -26.452 14.533 27.563 1.00 91.31 398 GLN A N 1
ATOM 3200 C CA . GLN A 1 398 ? -25.068 14.990 27.765 1.00 91.31 398 GLN A CA 1
ATOM 3201 C C . GLN A 1 398 ? -24.232 14.902 26.472 1.00 91.31 398 GLN A C 1
ATOM 3203 O O . GLN A 1 398 ? -23.112 14.399 26.448 1.00 91.31 398 GLN A O 1
ATOM 3208 N N . LEU A 1 399 ? -24.812 15.362 25.362 1.00 88.12 399 LEU A N 1
ATOM 3209 C CA . LEU A 1 399 ? -24.202 15.397 24.032 1.00 88.12 399 LEU A CA 1
ATOM 3210 C C . LEU A 1 399 ? -24.046 16.842 23.546 1.00 88.12 399 LEU A C 1
ATOM 3212 O O . LEU A 1 399 ? -24.742 17.741 24.006 1.00 88.12 399 LEU A O 1
ATOM 3216 N N . SER A 1 400 ? -23.186 17.064 22.549 1.00 88.00 400 SER A N 1
ATOM 3217 C CA . SER A 1 400 ? -23.188 18.331 21.806 1.00 88.00 400 SER A CA 1
ATOM 3218 C C . SER A 1 400 ? -24.372 18.393 20.830 1.00 88.00 400 SER A C 1
ATOM 3220 O O . SER A 1 400 ? -24.802 17.365 20.299 1.00 88.00 400 SER A O 1
ATOM 3222 N N . GLU A 1 401 ? -24.869 19.591 20.504 1.00 89.19 401 GLU A N 1
ATOM 3223 C CA . GLU A 1 401 ? -25.910 19.754 19.473 1.00 89.19 401 GLU A CA 1
ATOM 3224 C C . GLU A 1 401 ? -25.478 19.208 18.105 1.00 89.19 401 GLU A C 1
ATOM 3226 O O . GLU A 1 401 ? -26.292 18.662 17.357 1.00 89.19 401 GLU A O 1
ATOM 3231 N N . ARG A 1 402 ? -24.177 19.293 17.796 1.00 84.75 402 ARG A N 1
ATOM 3232 C CA . ARG A 1 402 ? -23.582 18.712 16.587 1.00 84.75 402 ARG A CA 1
ATOM 3233 C C . ARG A 1 402 ? -23.700 17.188 16.587 1.00 84.75 402 ARG A C 1
ATOM 3235 O O . ARG A 1 402 ? -24.068 16.611 15.567 1.00 84.75 402 ARG A O 1
ATOM 3242 N N . SER A 1 403 ? -23.454 16.545 17.728 1.00 77.75 403 SER A N 1
ATOM 3243 C CA . SER A 1 403 ? -23.627 15.099 17.898 1.00 77.75 403 SER A CA 1
ATOM 3244 C C . SER A 1 403 ? -25.094 14.694 17.746 1.00 77.75 403 SER A C 1
ATOM 3246 O O . SER A 1 403 ? -25.382 13.710 17.073 1.00 77.75 403 SER A O 1
ATOM 3248 N N . VAL A 1 404 ? -26.034 15.471 18.298 1.00 86.81 404 VAL A N 1
ATOM 3249 C CA . VAL A 1 404 ? -27.476 15.222 18.122 1.00 86.81 404 VAL A CA 1
ATOM 3250 C C . VAL A 1 404 ? -27.887 15.370 16.657 1.00 86.81 404 VAL A C 1
ATOM 3252 O O . VAL A 1 404 ? -28.603 14.513 16.142 1.00 86.81 404 VAL A O 1
ATOM 3255 N N . LYS A 1 405 ? -27.406 16.409 15.960 1.00 87.50 405 LYS A N 1
ATOM 3256 C CA . LYS A 1 405 ? -27.654 16.605 14.523 1.00 87.50 405 LYS A CA 1
ATOM 3257 C C . LYS A 1 405 ? -27.155 15.414 13.702 1.00 87.50 405 LYS A C 1
ATOM 3259 O O . LYS A 1 405 ? -27.922 14.885 12.904 1.00 87.50 405 LYS A O 1
ATOM 3264 N N . TYR A 1 406 ? -25.931 14.957 13.956 1.00 83.62 406 TYR A N 1
ATOM 3265 C CA . TYR A 1 406 ? -25.369 13.780 13.295 1.00 83.62 406 TYR A CA 1
ATOM 3266 C C . TYR A 1 406 ? -26.217 12.522 13.542 1.00 83.62 406 TYR A C 1
ATOM 3268 O O . TYR A 1 406 ? -26.554 11.818 12.596 1.00 83.62 406 TYR A O 1
ATOM 3276 N N . GLN A 1 407 ? -26.640 12.264 14.787 1.00 84.81 407 GLN A N 1
ATOM 3277 C CA . GLN A 1 407 ? -27.512 11.120 15.092 1.00 84.81 407 GLN A CA 1
ATOM 3278 C C . GLN A 1 407 ? -28.871 11.215 14.380 1.00 84.81 407 GLN A C 1
ATOM 3280 O O . GLN A 1 407 ? -29.377 10.193 13.926 1.00 84.81 407 GLN A O 1
ATOM 3285 N N . CYS A 1 408 ? -29.440 12.418 14.230 1.00 87.31 408 CYS A N 1
ATOM 3286 C CA . CYS A 1 408 ? -30.667 12.623 13.452 1.00 87.31 408 CYS A CA 1
ATOM 3287 C C . CYS A 1 408 ? -30.455 12.283 11.973 1.00 87.31 408 CYS A C 1
ATOM 3289 O O . CYS A 1 408 ? -31.240 11.539 11.403 1.00 87.31 408 CYS A O 1
ATOM 3291 N N . GLU A 1 409 ? -29.387 12.794 11.359 1.00 83.31 409 GLU A N 1
ATOM 3292 C CA . GLU A 1 409 ? -29.075 12.541 9.945 1.00 83.31 409 GLU A CA 1
ATOM 3293 C C . GLU A 1 409 ? -28.854 11.046 9.682 1.00 83.31 409 GLU A C 1
ATOM 3295 O O . GLU A 1 409 ? -29.404 10.498 8.728 1.00 83.31 409 GLU A O 1
ATOM 3300 N N . GLN A 1 410 ? -28.135 10.363 10.577 1.00 77.75 410 GLN A N 1
ATOM 3301 C CA . GLN A 1 410 ? -27.952 8.912 10.515 1.00 77.75 410 GLN A CA 1
ATOM 3302 C C . GLN A 1 410 ? -29.275 8.155 10.668 1.00 77.75 410 GLN A C 1
ATOM 3304 O O . GLN A 1 410 ? -29.526 7.195 9.939 1.00 77.75 410 GLN A O 1
ATOM 3309 N N . ALA A 1 411 ? -30.134 8.584 11.596 1.00 81.94 411 ALA A N 1
ATOM 3310 C CA . ALA A 1 411 ? -31.428 7.957 11.817 1.00 81.94 411 ALA A CA 1
ATOM 3311 C C . ALA A 1 411 ? -32.358 8.117 10.608 1.00 81.94 411 ALA A C 1
ATOM 3313 O O . ALA A 1 411 ? -32.968 7.146 10.166 1.00 81.94 411 ALA A O 1
ATOM 3314 N N . TYR A 1 412 ? -32.430 9.324 10.046 1.00 85.50 412 TYR A N 1
ATOM 3315 C CA . TYR A 1 412 ? -33.303 9.633 8.915 1.00 85.50 412 TYR A CA 1
ATOM 3316 C C . TYR A 1 412 ? -32.857 8.866 7.674 1.00 85.50 412 TYR A C 1
ATOM 3318 O O . TYR A 1 412 ? -33.679 8.212 7.034 1.00 85.50 412 TYR A O 1
ATOM 3326 N N . HIS A 1 413 ? -31.548 8.856 7.411 1.00 77.94 413 HIS A N 1
ATOM 3327 C CA . HIS A 1 413 ? -30.951 8.104 6.315 1.00 77.94 413 HIS A CA 1
ATOM 3328 C C . HIS A 1 413 ? -31.234 6.601 6.434 1.00 77.94 413 HIS A C 1
ATOM 3330 O O . HIS A 1 413 ? -31.664 5.978 5.466 1.00 77.94 413 HIS A O 1
ATOM 3336 N N . LYS A 1 414 ? -31.065 6.014 7.628 1.00 76.00 414 LYS A N 1
ATOM 3337 C CA . LYS A 1 414 ? -31.374 4.594 7.872 1.00 76.00 414 LYS A CA 1
ATOM 3338 C C . LYS A 1 414 ? -32.856 4.259 7.697 1.00 76.00 414 LYS A C 1
ATOM 3340 O O . LYS A 1 414 ? -33.175 3.153 7.279 1.00 76.00 414 LYS A O 1
ATOM 3345 N N . LEU A 1 415 ? -33.747 5.203 7.992 1.00 76.69 415 LEU A N 1
ATOM 3346 C CA . LEU A 1 415 ? -35.188 5.066 7.775 1.00 76.69 415 LEU A CA 1
ATOM 3347 C C . LEU A 1 415 ? -35.620 5.377 6.329 1.00 76.69 415 LEU A C 1
ATOM 3349 O O . LEU A 1 415 ? -36.802 5.248 6.023 1.00 76.69 415 LEU A O 1
ATOM 3353 N N . GLY A 1 416 ? -34.699 5.784 5.444 1.00 75.75 416 GLY A N 1
ATOM 3354 C CA . GLY A 1 416 ? -35.011 6.172 4.063 1.00 75.75 416 GLY A CA 1
ATOM 3355 C C . GLY A 1 416 ? -35.767 7.500 3.953 1.00 75.75 416 GLY A C 1
ATOM 3356 O O . GLY A 1 416 ? -36.584 7.676 3.056 1.00 75.75 416 GLY A O 1
ATOM 3357 N N . THR A 1 417 ? -35.533 8.421 4.887 1.00 84.69 417 THR A N 1
ATOM 3358 C CA . THR A 1 417 ? -36.280 9.680 5.036 1.00 84.69 417 THR A CA 1
ATOM 3359 C C . THR A 1 417 ? -35.347 10.884 5.015 1.00 84.69 417 THR A C 1
ATOM 3361 O O . THR A 1 417 ? -34.168 10.769 5.352 1.00 84.69 417 THR A O 1
ATOM 3364 N N . SER A 1 418 ? -35.866 12.051 4.627 1.00 77.06 418 SER A N 1
ATOM 3365 C CA . SER A 1 418 ? -35.042 13.262 4.461 1.00 77.06 418 SER A CA 1
ATOM 3366 C C . SER A 1 418 ? -35.304 14.324 5.530 1.00 77.06 418 SER A C 1
ATOM 3368 O O . SER A 1 418 ? -34.557 15.297 5.643 1.00 77.06 418 SER A O 1
ATOM 3370 N N . ASN A 1 419 ? -36.364 14.168 6.329 1.00 86.38 419 ASN A N 1
ATOM 3371 C CA . ASN A 1 419 ? -36.744 15.138 7.352 1.00 86.38 419 ASN A CA 1
ATOM 3372 C C . ASN A 1 419 ? -37.330 14.485 8.616 1.00 86.38 419 ASN A C 1
ATOM 3374 O O . ASN A 1 419 ? -37.709 13.316 8.628 1.00 86.38 419 ASN A O 1
ATOM 3378 N N . LYS A 1 420 ? -37.418 15.283 9.694 1.00 89.75 420 LYS A N 1
ATOM 3379 C CA . LYS A 1 420 ? -37.904 14.855 11.020 1.00 89.75 420 LYS A CA 1
ATOM 3380 C C . LYS A 1 420 ? -39.286 14.203 10.955 1.00 89.75 420 LYS A C 1
ATOM 3382 O O . LYS A 1 420 ? -39.521 13.208 11.630 1.00 89.75 420 LYS A O 1
ATOM 3387 N N . VAL A 1 421 ? -40.204 14.787 10.188 1.00 90.31 421 VAL A N 1
ATOM 3388 C CA . VAL A 1 421 ? -41.607 14.355 10.154 1.00 90.31 421 VAL A CA 1
ATOM 3389 C C . VAL A 1 421 ? -41.718 12.980 9.500 1.00 90.31 421 VAL A C 1
ATOM 3391 O O . VAL A 1 421 ? -42.330 12.077 10.070 1.00 90.31 421 VAL A O 1
ATOM 3394 N N . GLU A 1 422 ? -41.065 12.798 8.354 1.00 81.25 422 GLU A N 1
ATOM 3395 C CA . GLU A 1 422 ? -40.986 11.511 7.662 1.00 81.25 422 GLU A CA 1
ATOM 3396 C C . GLU A 1 422 ? -40.311 10.445 8.522 1.00 81.25 422 GLU A C 1
ATOM 3398 O O . GLU A 1 422 ? -40.822 9.331 8.626 1.00 81.25 422 GLU A O 1
ATOM 3403 N N . ALA A 1 423 ? -39.200 10.788 9.178 1.00 85.94 423 ALA A N 1
ATOM 3404 C CA . ALA A 1 423 ? -38.463 9.859 10.024 1.00 85.94 423 ALA A CA 1
ATOM 3405 C C . ALA A 1 423 ? -39.307 9.348 11.200 1.00 85.94 423 ALA A C 1
ATOM 3407 O O . ALA A 1 423 ? -39.345 8.146 11.452 1.00 85.94 423 ALA A O 1
ATOM 3408 N N . LEU A 1 424 ? -40.034 10.231 11.893 1.00 89.56 424 LEU A N 1
ATOM 3409 C CA . LEU A 1 424 ? -40.932 9.828 12.982 1.00 89.56 424 LEU A CA 1
ATOM 3410 C C . LEU A 1 424 ? -42.088 8.956 12.467 1.00 89.56 424 LEU A C 1
ATOM 3412 O O . LEU A 1 424 ? -42.435 7.955 13.094 1.00 89.56 424 LEU A O 1
ATOM 3416 N N . ALA A 1 425 ? -42.652 9.279 11.299 1.00 79.69 425 ALA A N 1
ATOM 3417 C CA . ALA A 1 425 ? -43.698 8.468 10.679 1.00 79.69 425 ALA A CA 1
ATOM 3418 C C . ALA A 1 425 ? -43.194 7.068 10.278 1.00 79.69 425 ALA A C 1
ATOM 3420 O O . ALA A 1 425 ? -43.880 6.073 10.518 1.00 79.69 425 ALA A O 1
ATOM 3421 N N . ALA A 1 426 ? -41.992 6.976 9.702 1.00 76.69 426 ALA A N 1
ATOM 3422 C CA . ALA A 1 426 ? -41.356 5.713 9.335 1.00 76.69 426 ALA A CA 1
ATOM 3423 C C . ALA A 1 426 ? -41.009 4.869 10.571 1.00 76.69 426 ALA A C 1
ATOM 3425 O O . ALA A 1 426 ? -41.299 3.675 10.605 1.00 76.69 426 ALA A O 1
ATOM 3426 N N . ALA A 1 427 ? -40.469 5.491 11.620 1.00 82.75 427 ALA A N 1
ATOM 3427 C CA . ALA A 1 427 ? -40.124 4.805 12.860 1.00 82.75 427 ALA A CA 1
ATOM 3428 C C . ALA A 1 427 ? -41.360 4.238 13.589 1.00 82.75 427 ALA A C 1
ATOM 3430 O O . ALA A 1 427 ? -41.302 3.117 14.093 1.00 82.75 427 ALA A O 1
ATOM 3431 N N . ARG A 1 428 ? -42.503 4.942 13.573 1.00 82.75 428 ARG A N 1
ATOM 3432 C CA . ARG A 1 428 ? -43.784 4.418 14.094 1.00 82.75 428 ARG A CA 1
ATOM 3433 C C . ARG A 1 428 ? -44.303 3.228 13.285 1.00 82.75 428 ARG A C 1
ATOM 3435 O O . ARG A 1 428 ? -44.723 2.239 13.871 1.00 82.75 428 ARG A O 1
ATOM 3442 N N . LYS A 1 429 ? -44.227 3.280 11.947 1.00 76.62 429 LYS A N 1
ATOM 3443 C CA . LYS A 1 429 ? -44.616 2.148 11.075 1.00 76.62 429 LYS A CA 1
ATOM 3444 C C . LYS A 1 429 ? -43.798 0.881 11.343 1.00 76.62 429 LYS A C 1
ATOM 3446 O O . LYS A 1 429 ? -44.289 -0.218 11.112 1.00 76.62 429 LYS A O 1
ATOM 3451 N N . LEU A 1 430 ? -42.567 1.046 11.821 1.00 75.31 430 LEU A N 1
ATOM 3452 C CA . LEU A 1 430 ? -41.651 -0.036 12.174 1.00 75.31 430 LEU A CA 1
ATOM 3453 C C . LEU A 1 430 ? -41.713 -0.429 13.666 1.00 75.31 430 LEU A C 1
ATOM 3455 O O . LEU A 1 430 ? -40.893 -1.233 14.100 1.00 75.31 430 LEU A O 1
ATOM 3459 N N . ASN A 1 431 ? -42.661 0.111 14.448 1.00 77.19 431 ASN A N 1
ATOM 3460 C CA . ASN A 1 431 ? -42.806 -0.111 15.899 1.00 77.19 431 ASN A CA 1
ATOM 3461 C C . ASN A 1 431 ? -41.539 0.216 16.720 1.00 77.19 431 ASN A C 1
ATOM 3463 O O . ASN A 1 431 ? -41.210 -0.470 17.687 1.00 77.19 431 ASN A O 1
ATOM 3467 N N . LEU A 1 432 ? -40.803 1.261 16.328 1.00 78.12 432 LEU A N 1
ATOM 3468 C CA . LEU A 1 432 ? -39.572 1.701 17.003 1.00 78.12 432 LEU A CA 1
ATOM 3469 C C . LEU A 1 432 ? -39.819 2.803 18.057 1.00 78.12 432 LEU A C 1
ATOM 3471 O O . LEU A 1 432 ? -38.967 3.029 18.929 1.00 78.12 432 LEU A O 1
ATOM 3475 N N . LEU A 1 433 ? -40.968 3.483 17.974 1.00 80.50 433 LEU A N 1
ATOM 3476 C CA . LEU A 1 433 ? -41.374 4.620 18.809 1.00 80.50 433 LEU A CA 1
ATOM 3477 C C . LEU A 1 433 ? -42.603 4.314 19.653 1.00 80.50 433 LEU A C 1
ATOM 3479 O O . LEU A 1 433 ? -43.519 3.655 19.110 1.00 80.50 433 LEU A O 1
#

Nearest PDB structures (foldseek):
  1hz4-assembly1_A  TM=6.890E-01  e=1.583E-04  Escherichia coli
  8rst-assembly1_A-2  TM=5.158E-01  e=2.888E-03  Bacillus phage phi3T
  8rsu-assembly1_A  TM=5.301E-01  e=1.258E-02  Bacillus phage phi3T
  9e8h-assembly1_V  TM=3.630E-01  e=9.593E-03  Homo sapiens
  6epf-assembly1_Q  TM=4.211E-01  e=6.154E-02  Rattus norvegicus

Secondary structure (DSSP, 8-state):
-HHHHTT-HHHHHHHHHHHHHHHHH-SSHHHHHHHHHHHHHHHHH-GGG-STTHHHHHHHHHHHHHHHT--PPP--SSTT-S-STBSSSB-GGGGGGHHHHHHHHHHHHHHHHGGGGTTHHHHHHHHHHHHTT--HHHHHHHHHHHHHHHHTT--HHHHHHHHHHHHHHHHHTT-HHHHHHHHHHHHHHHHHTT-HHHHHHHHHHHHHHHHHTT-HHHHHHHHHTS---SS---GGGHHHHHHHHHHHHHTT-HHHHHHHHHHHHHHHHHTT-HHHHHHHHHHHHHHHHHTT-TTHHHHHHHHHHHHHTTT--HHHHTTGGGTHHHHHHH-S-TTS-HHHHHHHHHHHHHHHHH-TTTT-TTS----TT-----HHHHHHHHHHHTT--HHHHHHHHT--HHHHHHHHHHHHHHTT-SSHHHHHHHHHHTT--

Organism: NCBI:txid853

Mean predicted aligned error: 9.23 Å